Protein 4O4Y (pdb70)

Organism: Homo sapiens (NCBI:txid9606)

Secondary structure (DSSP, 8-state):
-------/-EEEE---EE-TT--EEEEEEE-SS-GGGS-EEEEEE-TTS--EEEEEE-TTS-EEE-GGGTTTEEEEEEETTEEEEEESS--GGG-EEEEEEE-SSSTT-EE---EEEEE-SSPPBPPEEEEE----SS-SSSEEEEEEEEEEEBSS--EEEEGGGTB-TTEEEPPPEE-TTS-EEEEEEEEEEGGGTTTS-EEEEEEEGGGTEEEEEEE---/-EEEE-SEEEEETTS-EEEEEEESSPPGGGT-EEEEEE-TTS--EEEEETTTEEPTT--TTEEEEEETTEEEEEE-S--GGG-EEEEEEEE--TTTS-SEEE---EEEEEE-SS-BPPEEEEEPPPHHHHHTTEEEEEEEEEEEBSS--EEEEEETTEEP-SSEEEEEPPPPTTT--EEEEEEEEEEHHHHHH--EEEEEEE-TTSSS-EEEEEE---

Foldseek 3Di:
DKAKPPQEAEEAQQAKDKIKIFAPWFFPVFFAKWKWWADPPDDIDTQDGSQAHGDPPHDPQWGKDGTTGIIMIMGGNHALLSQTKMKMKGAHDVVVDDRIDIYPIYGYAYDYDDWDFWDKDKDWADPVVLVVFKTKIKMKTPWGPDPDKDKWKAFLHNTDDDFKDKDKDRQDSPNRTMMMMMIGMDTSVVLVVTFKIKIWMDDPVDPGIDIDIGGVCD/DKAKDFAAEDEFFDKGKMKIFDPDDWPLQFKKWKWWAAVPGDIGTAWIAGNVRDTGGDPVNPPQWDWDDPDRGMIMIMGRGDDQVPFTWMKMWGDDPDPRIDIHPTGTHGHHPDDFDAWDKAWQAWPLVDDPPFKIKIWIKTDFGDDDDKDKDKPVPPDDPQKDKDDWDQDPVRGTMTMIMGMDGSVCQVPDWMWMWMDDPNNRDTDIDTHHHD/DDDDDDD

B-factor: mean 34.11, std 18.53, range [5.39, 117.79]

Structure (mmCIF, N/CA/C/O backbone):
data_4O4Y
#
_entry.id   4O4Y
#
_cell.length_a   64.410
_cell.length_b   89.370
_cell.length_c   83.390
_cell.angle_alpha   90.00
_cell.angle_beta   90.00
_cell.angle_gamma   90.00
#
_symmetry.space_group_name_H-M   'P 21 21 2'
#
loop_
_entity.id
_entity.type
_entity.pdbx_description
1 polymer '2095-2 light chain'
2 polymer '2095-2 heavy chain'
3 polymer 'IDES hinge peptide'
4 non-polymer GLYCEROL
5 water water
#
loop_
_atom_site.group_PDB
_atom_site.id
_atom_site.type_symbol
_atom_site.label_atom_id
_atom_site.label_alt_id
_atom_site.label_comp_id
_atom_site.label_asym_id
_atom_site.label_entity_id
_atom_site.label_seq_id
_atom_site.pdbx_PDB_ins_code
_atom_site.Cartn_x
_atom_site.Cartn_y
_atom_site.Cartn_z
_atom_site.occupancy
_atom_site.B_iso_or_equiv
_atom_site.auth_seq_id
_atom_site.auth_comp_id
_atom_site.auth_asym_id
_atom_site.auth_atom_id
_atom_site.pdbx_PDB_model_num
ATOM 9 N N . VAL A 1 2 ? 4.249 34.022 -34.402 1.00 25.53 2 VAL L N 1
ATOM 10 C CA . VAL A 1 2 ? 3.700 33.838 -33.063 1.00 25.27 2 VAL L CA 1
ATOM 11 C C . VAL A 1 2 ? 2.431 34.711 -32.971 1.00 24.80 2 VAL L C 1
ATOM 12 O O . VAL A 1 2 ? 2.413 35.866 -33.431 1.00 24.24 2 VAL L O 1
ATOM 16 N N . LEU A 1 3 ? 1.367 34.135 -32.432 1.00 22.52 3 LEU L N 1
ATOM 17 C CA . LEU A 1 3 ? 0.135 34.853 -32.246 1.00 22.82 3 LEU L CA 1
ATOM 18 C C . LEU A 1 3 ? -0.083 35.128 -30.768 1.00 23.33 3 LEU L C 1
ATOM 19 O O . LEU A 1 3 ? 0.049 34.224 -29.928 1.00 23.33 3 LEU L O 1
ATOM 24 N N . THR A 1 4 ? -0.425 36.379 -30.474 1.00 25.33 4 THR L N 1
ATOM 25 C CA . THR A 1 4 ? -0.663 36.843 -29.103 1.00 26.93 4 THR L CA 1
ATOM 26 C C . THR A 1 4 ? -2.125 37.252 -28.956 1.00 26.17 4 THR L C 1
ATOM 27 O O . THR A 1 4 ? -2.603 38.108 -29.703 1.00 25.94 4 THR L O 1
ATOM 31 N N . GLN A 1 5 ? -2.810 36.659 -27.989 1.00 25.94 5 GLN L N 1
ATOM 32 C CA . GLN A 1 5 ? -4.207 36.999 -27.695 1.00 26.69 5 GLN L CA 1
ATOM 33 C C . GLN A 1 5 ? -4.324 37.875 -26.470 1.00 28.98 5 GLN L C 1
ATOM 34 O O . GLN A 1 5 ? -3.588 37.701 -25.494 1.00 29.23 5 GLN L O 1
ATOM 40 N N . THR A 1 6 ? -5.249 38.822 -26.523 1.00 30.43 6 THR L N 1
ATOM 41 C CA . THR A 1 6 ? -5.529 39.693 -25.411 1.00 32.99 6 THR L CA 1
ATOM 42 C C . THR A 1 6 ? -7.038 39.975 -25.390 1.00 33.49 6 THR L C 1
ATOM 43 O O . THR A 1 6 ? -7.657 40.133 -26.450 1.00 33.93 6 THR L O 1
ATOM 47 N N . PRO A 1 7 ? -7.649 39.989 -24.192 1.00 34.37 7 PRO L N 1
ATOM 48 C CA . PRO A 1 7 ? -7.031 39.637 -22.911 1.00 35.09 7 PRO L CA 1
ATOM 49 C C . PRO A 1 7 ? -6.847 38.116 -22.805 1.00 33.73 7 PRO L C 1
ATOM 50 O O . PRO A 1 7 ? -7.342 37.372 -23.656 1.00 32.32 7 PRO L O 1
ATOM 54 N N . SER A 1 8 ? -6.166 37.645 -21.767 1.00 34.23 8 SER L N 1
ATOM 55 C CA . SER A 1 8 ? -6.015 36.201 -21.592 1.00 33.96 8 SER L CA 1
ATOM 56 C C . SER A 1 8 ? -7.230 35.623 -20.880 1.00 33.83 8 SER L C 1
ATOM 57 O O . SER A 1 8 ? -7.449 34.416 -20.905 1.00 32.36 8 SER L O 1
ATOM 60 N N . SER A 1 9 ? -8.026 36.508 -20.277 1.00 35.13 9 SER L N 1
ATOM 61 C CA A SER A 1 9 ? -9.208 36.112 -19.543 0.50 35.75 9 SER L CA 1
ATOM 62 C CA B SER A 1 9 ? -9.189 36.118 -19.499 0.50 35.68 9 SER L CA 1
ATOM 63 C C . SER A 1 9 ? -10.262 37.209 -19.582 1.00 36.76 9 SER L C 1
ATOM 64 O O . SER A 1 9 ? -9.948 38.405 -19.452 1.00 37.15 9 SER L O 1
ATOM 69 N N . VAL A 1 10 ? -11.510 36.802 -19.790 1.00 36.31 10 VAL L N 1
ATOM 70 C CA . VAL A 1 10 ? -12.655 37.697 -19.769 1.00 37.71 10 VAL L CA 1
ATOM 71 C C . VAL A 1 10 ? -13.737 37.096 -18.855 1.00 37.83 10 VAL L C 1
ATOM 72 O O . VAL A 1 10 ? -14.027 35.896 -18.932 1.00 36.84 10 VAL L O 1
ATOM 76 N N . SER A 1 11 ? -14.280 37.928 -17.967 1.00 38.79 11 SER L N 1
ATOM 77 C CA A SER A 1 11 ? -15.503 37.620 -17.218 0.43 39.15 11 SER L CA 1
ATOM 78 C CA B SER A 1 11 ? -15.502 37.620 -17.215 0.57 39.02 11 SER L CA 1
ATOM 79 C C . SER A 1 11 ? -16.581 38.588 -17.711 1.00 39.39 11 SER L C 1
ATOM 80 O O . SER A 1 11 ? -16.481 39.774 -17.452 1.00 40.38 11 SER L O 1
ATOM 85 N N . ALA A 1 12 ? -17.599 38.086 -18.436 1.00 38.54 12 ALA L N 1
ATOM 86 C CA . ALA A 1 12 ? -18.697 38.940 -18.995 1.00 38.39 12 ALA L CA 1
ATOM 87 C C . ALA A 1 12 ? -20.185 38.558 -18.680 1.00 38.80 12 ALA L C 1
ATOM 88 O O . ALA A 1 12 ? -20.525 37.406 -18.439 1.00 37.60 12 ALA L O 1
ATOM 90 N N . ALA A 1 13 ? -21.076 39.550 -18.704 1.00 39.58 13 ALA L N 1
ATOM 91 C CA . ALA A 1 13 ? -22.487 39.365 -18.302 1.00 39.82 13 ALA L CA 1
ATOM 92 C C . ALA A 1 13 ? -23.276 38.564 -19.333 1.00 38.88 13 ALA L C 1
ATOM 93 O O . ALA A 1 13 ? -23.050 38.716 -20.531 1.00 38.24 13 ALA L O 1
ATOM 95 N N . VAL A 1 14 ? -24.197 37.704 -18.893 1.00 38.15 14 VAL L N 1
ATOM 96 C CA . VAL A 1 14 ? -25.046 36.996 -19.851 1.00 36.96 14 VAL L CA 1
ATOM 97 C C . VAL A 1 14 ? -25.845 38.061 -20.593 1.00 37.54 14 VAL L C 1
ATOM 98 O O . VAL A 1 14 ? -26.324 39.025 -19.971 1.00 37.76 14 VAL L O 1
ATOM 102 N N . GLY A 1 15 ? -25.945 37.916 -21.917 1.00 35.55 15 GLY L N 1
ATOM 103 C CA . GLY A 1 15 ? -26.589 38.914 -22.761 1.00 35.63 15 GLY L CA 1
ATOM 104 C C . GLY A 1 15 ? -25.700 40.081 -23.163 1.00 34.88 15 GLY L C 1
ATOM 105 O O . GLY A 1 15 ? -26.120 40.942 -23.939 1.00 35.38 15 GLY L O 1
ATOM 106 N N . GLY A 1 16 ? -24.480 40.123 -22.644 1.00 33.24 16 GLY L N 1
ATOM 107 C CA . GLY A 1 16 ? -23.536 41.170 -22.998 1.00 33.82 16 GLY L CA 1
ATOM 108 C C . GLY A 1 16 ? -22.717 40.786 -24.215 1.00 32.96 16 GLY L C 1
ATOM 109 O O . GLY A 1 16 ? -23.105 39.905 -24.980 1.00 31.45 16 GLY L O 1
ATOM 110 N N . THR A 1 17 ? -21.560 41.414 -24.366 1.00 33.58 17 THR L N 1
ATOM 111 C CA . THR A 1 17 ? -20.691 41.151 -25.510 1.00 33.73 17 THR L CA 1
ATOM 112 C C . THR A 1 17 ? -19.277 40.962 -25.022 1.00 33.54 17 THR L C 1
ATOM 113 O O . THR A 1 17 ? -18.861 41.656 -24.100 1.00 34.74 17 THR L O 1
ATOM 117 N N . VAL A 1 18 ? -18.543 40.031 -25.629 1.00 32.10 18 VAL L N 1
ATOM 118 C CA . VAL A 1 18 ? -17.111 39.934 -25.378 1.00 32.25 18 VAL L CA 1
ATOM 119 C C . VAL A 1 18 ? -16.322 40.125 -26.657 1.00 30.95 18 VAL L C 1
ATOM 120 O O . VAL A 1 18 ? -16.739 39.673 -27.744 1.00 29.32 18 VAL L O 1
ATOM 124 N N . THR A 1 19 ? -15.160 40.754 -26.496 1.00 30.84 19 THR L N 1
ATOM 125 C CA . THR A 1 19 ? -14.246 41.029 -27.598 1.00 30.63 19 THR L CA 1
ATOM 126 C C . THR A 1 19 ? -12.888 40.415 -27.299 1.00 29.50 19 THR L C 1
ATOM 127 O O . THR A 1 19 ? -12.288 40.669 -26.251 1.00 30.02 19 THR L O 1
ATOM 131 N N . ILE A 1 20 ? -12.426 39.555 -28.192 1.00 27.58 20 ILE L N 1
ATOM 132 C CA . ILE A 1 20 ? -11.146 38.877 -28.013 1.00 27.02 20 ILE L CA 1
ATOM 133 C C . ILE A 1 20 ? -10.267 39.268 -29.179 1.00 27.27 20 ILE L C 1
ATOM 134 O O . ILE A 1 20 ? -10.697 39.175 -30.326 1.00 26.25 20 ILE L O 1
ATOM 139 N N . ASN A 1 21 ? -9.054 39.737 -28.879 1.00 27.96 21 ASN L N 1
ATOM 140 C CA . ASN A 1 21 ? -8.149 40.248 -29.883 1.00 28.48 21 ASN L CA 1
ATOM 141 C C . ASN A 1 21 ? -7.035 39.250 -30.143 1.00 27.40 21 ASN L C 1
ATOM 142 O O . ASN A 1 21 ? -6.629 38.527 -29.234 1.00 27.30 21 ASN L O 1
ATOM 147 N N . CYS A 1 22 ? -6.548 39.223 -31.373 1.00 26.87 22 CYS L N 1
ATOM 148 C CA . CYS A 1 22 ? -5.454 38.328 -31.760 1.00 26.65 22 CYS L CA 1
ATOM 149 C C . CYS A 1 22 ? -4.521 39.097 -32.663 1.00 27.70 22 CYS L C 1
ATOM 150 O O . CYS A 1 22 ? -4.958 39.649 -33.669 1.00 28.18 22 CYS L O 1
ATOM 153 N N . GLN A 1 23 ? -3.246 39.148 -32.294 1.00 28.19 23 GLN L N 1
ATOM 154 C CA . GLN A 1 23 ? -2.239 39.816 -33.103 1.00 29.85 23 GLN L CA 1
ATOM 155 C C . GLN A 1 23 ? -1.157 38.846 -33.540 1.00 28.65 23 GLN L C 1
ATOM 156 O O . GLN A 1 23 ? -0.545 38.173 -32.695 1.00 28.31 23 GLN L O 1
ATOM 162 N N . ALA A 1 24 ? -0.920 38.810 -34.856 1.00 27.06 24 ALA L N 1
ATOM 163 C CA . ALA A 1 24 ? 0.079 37.936 -35.466 1.00 26.54 24 ALA L CA 1
ATOM 164 C C . ALA A 1 24 ? 1.380 38.693 -35.662 1.00 27.45 24 ALA L C 1
ATOM 165 O O . ALA A 1 24 ? 1.377 39.856 -36.068 1.00 29.31 24 ALA L O 1
ATOM 167 N N . SER A 1 25 ? 2.503 38.044 -35.364 1.00 27.65 25 SER L N 1
ATOM 168 C CA . SER A 1 25 ? 3.816 38.669 -35.536 1.00 28.70 25 SER L CA 1
ATOM 169 C C . SER A 1 25 ? 4.138 38.903 -37.017 1.00 28.89 25 SER L C 1
ATOM 170 O O . SER A 1 25 ? 4.986 39.745 -37.363 1.00 29.70 25 SER L O 1
ATOM 173 N N . GLN A 1 26 ? 3.479 38.144 -37.888 1.00 27.91 26 GLN L N 1
ATOM 174 C CA . GLN A 1 26 ? 3.596 38.358 -39.323 1.00 28.55 26 GLN L CA 1
ATOM 175 C C . GLN A 1 26 ? 2.306 38.047 -40.041 1.00 26.57 26 GLN L C 1
ATOM 176 O O . GLN A 1 26 ? 1.499 37.260 -39.561 1.00 25.36 26 GLN L O 1
ATOM 182 N N . SER A 1 27 ? 2.108 38.687 -41.193 1.00 26.14 27 SER L N 1
ATOM 183 C CA A SER A 1 27 ? 0.828 38.631 -41.873 0.68 25.43 27 SER L CA 1
ATOM 184 C CA B SER A 1 27 ? 0.820 38.627 -41.880 0.32 25.31 27 SER L CA 1
ATOM 185 C C . SER A 1 27 ? 0.462 37.216 -42.335 1.00 23.69 27 SER L C 1
ATOM 186 O O . SER A 1 27 ? 1.244 36.540 -43.002 1.00 22.46 27 SER L O 1
ATOM 191 N N . VAL A 1 28 ? -0.741 36.770 -41.978 1.00 22.53 28 VAL L N 1
ATOM 192 C CA . VAL A 1 28 ? -1.203 35.438 -42.376 1.00 21.32 28 VAL L CA 1
ATOM 193 C C . VAL A 1 28 ? -1.363 35.303 -43.887 1.00 21.99 28 VAL L C 1
ATOM 194 O O . VAL A 1 28 ? -1.421 36.304 -44.633 1.00 22.90 28 VAL L O 1
ATOM 198 N N . TYR A 1 29 ? -1.440 34.059 -44.350 1.00 20.71 29 TYR L N 1
ATOM 199 C CA . TYR A 1 29 ? -1.566 33.811 -45.781 1.00 21.87 29 TYR L CA 1
ATOM 200 C C . TYR A 1 29 ? -2.791 34.541 -46.349 1.00 22.53 29 TYR L C 1
ATOM 201 O O . TYR A 1 29 ? -3.864 34.529 -45.725 1.00 21.56 29 TYR L O 1
ATOM 210 N N . ASN A 1 30 ? -2.585 35.210 -47.493 1.00 23.62 30 ASN L N 1
ATOM 211 C CA . ASN A 1 30 ? -3.624 35.950 -48.226 1.00 24.69 30 ASN L CA 1
ATOM 212 C C . ASN A 1 30 ? -4.237 37.103 -47.419 1.00 24.73 30 ASN L C 1
ATOM 213 O O . ASN A 1 30 ? -5.236 37.658 -47.831 1.00 24.91 30 ASN L O 1
ATOM 218 N N . LYS A 1 31 ? -3.616 37.430 -46.281 1.00 24.28 31 LYS L N 1
ATOM 219 C CA . LYS A 1 31 ? -4.093 38.395 -45.289 1.00 24.78 31 LYS L CA 1
ATOM 220 C C . LYS A 1 31 ? -5.341 37.983 -44.501 1.00 24.10 31 LYS L C 1
ATOM 221 O O . LYS A 1 31 ? -5.740 38.685 -43.588 1.00 23.94 31 LYS L O 1
ATOM 227 N N . ASN A 1 32 ? -5.922 36.830 -44.798 1.00 23.15 32 ASN L N 1
ATOM 228 C CA . ASN A 1 32 ? -7.149 36.430 -44.100 1.00 22.56 32 ASN L CA 1
ATOM 229 C C . ASN A 1 32 ? -7.179 35.003 -43.545 1.00 20.78 32 ASN L C 1
ATOM 230 O O . ASN A 1 32 ? -8.207 34.595 -43.016 1.00 19.95 32 ASN L O 1
ATOM 235 N N . TYR A 1 33 ? -6.086 34.256 -43.630 1.00 20.18 33 TYR L N 1
ATOM 236 C CA . TYR A 1 33 ? -6.097 32.863 -43.149 1.00 18.73 33 TYR L CA 1
ATOM 237 C C . TYR A 1 33 ? -5.894 32.822 -41.645 1.00 17.91 33 TYR L C 1
ATOM 238 O O . TYR A 1 33 ? -4.791 32.599 -41.137 1.00 17.99 33 TYR L O 1
ATOM 247 N N . LEU A 1 34 ? -6.979 33.114 -40.941 1.00 17.75 34 LEU L N 1
ATOM 248 C CA . LEU A 1 34 ? -7.008 33.179 -39.508 1.00 17.44 34 LEU L CA 1
ATOM 249 C C . LEU A 1 34 ? -8.327 32.555 -39.083 1.00 17.28 34 LEU L C 1
ATOM 250 O O . LEU A 1 34 ? -9.412 32.995 -39.533 1.00 18.93 34 LEU L O 1
ATOM 255 N N . ALA A 1 35 ? -8.235 31.491 -38.286 1.00 16.52 35 ALA L N 1
ATOM 256 C CA . ALA A 1 35 ? -9.400 30.798 -37.798 1.00 15.47 35 ALA L CA 1
ATOM 257 C C . ALA A 1 35 ? -9.572 30.993 -36.294 1.00 16.02 35 ALA L C 1
ATOM 258 O O . ALA A 1 35 ? -8.608 31.334 -35.561 1.00 17.03 35 ALA L O 1
ATOM 260 N N . TRP A 1 36 ? -10.813 30.827 -35.833 1.00 16.74 36 TRP L N 1
ATOM 261 C CA . TRP A 1 36 ? -11.098 30.859 -34.410 1.00 15.95 36 TRP L CA 1
ATOM 262 C C . TRP A 1 36 ? -11.688 29.516 -33.962 1.00 16.74 36 TRP L C 1
ATOM 263 O O . TRP A 1 36 ? -12.533 28.914 -34.659 1.00 16.15 36 TRP L O 1
ATOM 274 N N . TYR A 1 37 ? -11.218 29.067 -32.803 1.00 16.13 37 TYR L N 1
ATOM 275 C CA . TYR A 1 37 ? -11.616 27.826 -32.156 1.00 16.01 37 TYR L CA 1
ATOM 276 C C . TYR A 1 37 ? -12.162 28.086 -30.752 1.00 16.75 37 TYR L C 1
ATOM 277 O O . TYR A 1 37 ? -11.717 28.982 -30.038 1.00 17.20 37 TYR L O 1
ATOM 286 N N . GLN A 1 38 ? -13.135 27.261 -30.375 1.00 17.59 38 GLN L N 1
ATOM 287 C CA . GLN A 1 38 ? -13.730 27.216 -29.048 1.00 16.84 38 GLN L CA 1
ATOM 288 C C . GLN A 1 38 ? -13.438 25.861 -28.447 1.00 16.65 38 GLN L C 1
ATOM 289 O O . GLN A 1 38 ? -13.652 24.827 -29.087 1.00 16.30 38 GLN L O 1
ATOM 295 N N . GLN A 1 39 ? -12.950 25.839 -27.216 1.00 17.51 39 GLN L N 1
ATOM 296 C CA . GLN A 1 39 ? -12.720 24.550 -26.548 1.00 17.83 39 GLN L CA 1
ATOM 297 C C . GLN A 1 39 ? -13.260 24.527 -25.128 1.00 19.60 39 GLN L C 1
ATOM 298 O O . GLN A 1 39 ? -12.950 25.396 -24.313 1.00 18.34 39 GLN L O 1
ATOM 304 N N . LYS A 1 40 ? -13.990 23.475 -24.821 1.00 21.51 40 LYS L N 1
ATOM 305 C CA . LYS A 1 40 ? -14.431 23.213 -23.468 1.00 24.32 40 LYS L CA 1
ATOM 306 C C . LYS A 1 40 ? -13.618 22.084 -22.849 1.00 25.41 40 LYS L C 1
ATOM 307 O O . LYS A 1 40 ? -13.025 21.267 -23.549 1.00 25.30 40 LYS L O 1
ATOM 313 N N . PRO A 1 41 ? -13.567 22.032 -21.511 1.00 28.03 41 PRO L N 1
ATOM 314 C CA . PRO A 1 41 ? -12.736 21.069 -20.807 1.00 28.85 41 PRO L CA 1
ATOM 315 C C . PRO A 1 41 ? -12.969 19.637 -21.229 1.00 29.44 41 PRO L C 1
ATOM 316 O O . PRO A 1 41 ? -14.112 19.167 -21.254 1.00 29.36 41 PRO L O 1
ATOM 320 N N . GLY A 1 42 ? -11.882 18.953 -21.585 1.00 30.06 42 G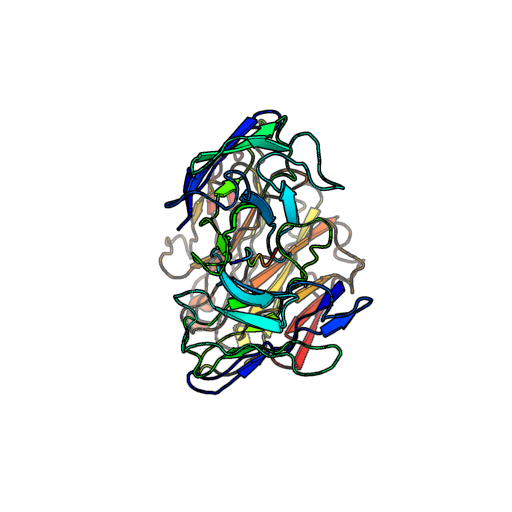LY L N 1
ATOM 321 C CA . GLY A 1 42 ? -11.944 17.536 -21.935 1.00 30.41 42 GLY L CA 1
ATOM 322 C C . GLY A 1 42 ? -12.463 17.238 -23.328 1.00 29.99 42 GLY L C 1
ATOM 323 O O . GLY A 1 42 ? -12.618 16.064 -23.683 1.00 31.39 42 GLY L O 1
ATOM 324 N N . GLN A 1 43 ? -12.741 18.281 -24.111 1.00 28.57 43 GLN L N 1
ATOM 325 C CA . GLN A 1 43 ? -13.301 18.129 -25.450 1.00 27.39 43 GLN L CA 1
ATOM 326 C C . GLN A 1 43 ? -12.277 18.607 -26.454 1.00 24.75 43 GLN L C 1
ATOM 327 O O . GLN A 1 43 ? -11.441 19.448 -26.134 1.00 22.22 43 GLN L O 1
ATOM 333 N N . PRO A 1 44 ? -12.352 18.073 -27.686 1.00 23.40 44 PRO L N 1
ATOM 334 C CA . PRO A 1 44 ? -11.571 18.639 -28.752 1.00 22.03 44 PRO L CA 1
ATOM 335 C C . PRO A 1 44 ? -12.055 20.050 -29.093 1.00 20.71 44 PRO L C 1
ATOM 336 O O . PRO A 1 44 ? -13.223 20.383 -28.862 1.00 20.68 44 PRO L O 1
ATOM 340 N N . PRO A 1 45 ? -11.150 20.889 -29.583 1.00 18.96 45 PRO L N 1
ATOM 341 C CA . PRO A 1 45 ? -11.467 22.244 -30.003 1.00 19.00 45 PRO L CA 1
ATOM 342 C C . PRO A 1 45 ? -12.481 22.175 -31.135 1.00 18.49 45 PRO L C 1
ATOM 343 O O . PRO A 1 45 ? -12.412 21.257 -31.971 1.00 19.05 45 PRO L O 1
ATOM 347 N N . LYS A 1 46 ? -13.422 23.107 -31.126 1.00 18.75 46 LYS L N 1
ATOM 348 C CA . LYS A 1 46 ? -14.442 23.251 -32.152 1.00 18.20 46 LYS L CA 1
ATOM 349 C C . LYS A 1 46 ? -14.171 24.498 -33.014 1.00 17.12 46 LYS L C 1
ATOM 350 O O . LYS A 1 46 ? -14.049 25.615 -32.490 1.00 16.94 46 LYS L O 1
ATOM 356 N N . ARG A 1 47 ? -14.104 24.292 -34.330 1.00 16.39 47 ARG L N 1
ATOM 357 C CA . ARG A 1 47 ? -13.869 25.373 -35.291 1.00 15.66 47 ARG L CA 1
ATOM 358 C C . ARG A 1 47 ? -15.095 26.258 -35.385 1.00 16.53 47 ARG L C 1
ATOM 359 O O . ARG A 1 47 ? -16.181 25.746 -35.679 1.00 16.37 47 ARG L O 1
ATOM 367 N N . LEU A 1 48 ? -14.918 27.564 -35.143 1.00 16.09 48 LEU L N 1
ATOM 368 C CA . LEU A 1 48 ? -16.008 28.545 -35.195 1.00 17.72 48 LEU L CA 1
ATOM 369 C C . LEU A 1 48 ? -16.025 29.323 -36.485 1.00 18.47 48 LEU L C 1
ATOM 370 O O . LEU A 1 48 ? -17.092 29.575 -37.035 1.00 17.62 48 LEU L O 1
ATOM 375 N N . ILE A 1 49 ? -14.827 29.717 -36.922 1.00 17.64 49 ILE L N 1
ATOM 376 C CA . ILE A 1 49 ? -14.637 30.689 -37.987 1.00 18.22 49 ILE L CA 1
ATOM 377 C C . ILE A 1 49 ? -13.366 30.350 -38.732 1.00 17.26 49 ILE L C 1
ATOM 378 O O . ILE A 1 49 ? -12.383 29.916 -38.116 1.00 17.31 49 ILE L O 1
ATOM 383 N N . TYR A 1 50 ? -13.380 30.550 -40.047 1.00 17.84 50 TYR L N 1
ATOM 384 C CA . TYR A 1 50 ? -12.164 30.448 -40.857 1.00 17.45 50 TYR L CA 1
ATOM 385 C C . TYR A 1 50 ? -12.078 31.616 -41.828 1.00 18.25 50 TYR L C 1
ATOM 386 O O . TYR A 1 50 ? -13.055 32.316 -42.053 1.00 18.24 50 TYR L O 1
ATOM 395 N N . SER A 1 51 ? -10.897 31.824 -42.399 1.00 17.78 51 SER L N 1
ATOM 396 C CA . SER A 1 51 ? -10.685 32.943 -43.325 1.00 18.70 51 SER L CA 1
ATOM 397 C C . SER A 1 51 ? -11.125 34.274 -42.692 1.00 18.78 51 SER L C 1
ATOM 398 O O . SER A 1 51 ? -11.733 35.133 -43.349 1.00 19.76 51 SER L O 1
ATOM 401 N N . ALA A 1 52 ? -10.815 34.403 -41.405 1.00 18.67 52 ALA L N 1
ATOM 402 C CA . ALA A 1 52 ? -11.008 35.617 -40.613 1.00 19.25 52 ALA L CA 1
ATOM 403 C C . ALA A 1 52 ? -12.454 35.923 -40.239 1.00 19.25 52 ALA L C 1
ATOM 404 O O . ALA A 1 52 ? -12.713 36.298 -39.107 1.00 19.66 52 ALA L O 1
ATOM 406 N N . SER A 1 53 ? -13.370 35.807 -41.198 1.00 20.40 53 SER L N 1
ATOM 407 C CA . SER A 1 53 ? -14.763 36.222 -41.022 1.00 21.27 53 SER L CA 1
ATOM 408 C C . SER A 1 53 ? -15.838 35.210 -41.468 1.00 21.14 53 SER L C 1
ATOM 409 O O . SER A 1 53 ? -17.025 35.504 -41.335 1.00 22.70 53 SER L O 1
ATOM 412 N N . THR A 1 54 ? -15.447 34.050 -42.009 1.00 19.39 54 THR L N 1
ATOM 413 C CA . THR A 1 54 ? -16.424 33.080 -42.482 1.00 19.47 54 THR L CA 1
ATOM 414 C C . THR A 1 54 ? -16.828 32.124 -41.378 1.00 18.23 54 THR L C 1
ATOM 415 O O . THR A 1 54 ? -16.017 31.334 -40.896 1.00 16.03 54 THR L O 1
ATOM 419 N N . LEU A 1 55 ? -18.086 32.235 -40.971 1.00 19.01 55 LEU L N 1
ATOM 420 C CA . LEU A 1 55 ? -18.669 31.362 -39.975 1.00 18.98 55 LEU L CA 1
ATOM 421 C C . LEU A 1 55 ? -18.719 29.913 -40.468 1.00 18.35 55 LEU L C 1
ATOM 422 O O . LEU A 1 55 ? -19.169 29.630 -41.578 1.00 18.82 55 LEU L O 1
ATOM 427 N N . ALA A 1 56 ? -18.254 29.002 -39.624 1.00 17.75 56 ALA L N 1
ATOM 428 C CA . ALA A 1 56 ? -18.284 27.573 -39.924 1.00 17.72 56 ALA L CA 1
ATOM 429 C C . ALA A 1 56 ? -19.709 27.049 -39.842 1.00 17.75 56 ALA L C 1
ATOM 430 O O . ALA A 1 56 ? -20.491 27.511 -39.028 1.00 18.35 56 ALA L O 1
ATOM 432 N N . SER A 1 57 ? -20.031 26.067 -40.683 1.00 18.35 57 SER L N 1
ATOM 433 C CA . SER A 1 57 ? -21.327 25.433 -40.686 1.00 18.27 57 SER L CA 1
ATOM 434 C C . SER A 1 57 ? -21.585 24.838 -39.309 1.00 18.76 57 SER L C 1
ATOM 435 O O . SER A 1 57 ? -20.712 24.172 -38.753 1.00 17.37 57 SER L O 1
ATOM 438 N N . GLY A 1 58 ? -22.769 25.108 -38.783 1.00 17.68 58 GLY L N 1
ATOM 439 C CA . GLY A 1 58 ? -23.216 24.568 -37.502 1.00 19.24 58 GLY L CA 1
ATOM 440 C C . GLY A 1 58 ? -23.015 25.532 -36.349 1.00 19.18 58 GLY L C 1
ATOM 441 O O . GLY A 1 58 ? -23.481 25.276 -35.218 1.00 20.29 58 GLY L O 1
ATOM 442 N N . VAL A 1 59 ? -22.399 26.675 -36.636 1.00 19.34 59 VAL L N 1
ATOM 443 C CA . VAL A 1 59 ? -22.041 27.642 -35.576 1.00 20.34 59 VAL L CA 1
ATOM 444 C C . VAL A 1 59 ? -23.048 28.779 -35.472 1.00 21.55 59 VAL L C 1
ATOM 445 O O . VAL A 1 59 ? -23.682 29.166 -36.454 1.00 21.89 59 VAL L O 1
ATOM 449 N N . SER A 1 60 ? -23.206 29.294 -34.259 1.00 22.39 60 SER L N 1
ATOM 450 C CA . SER A 1 60 ? -24.146 30.377 -34.000 1.00 24.50 60 SER L CA 1
ATOM 451 C C . SER A 1 60 ? -23.676 31.673 -34.660 1.00 24.79 60 SER L C 1
ATOM 452 O O . SER A 1 60 ? -22.474 32.006 -34.636 1.00 23.97 60 SER L O 1
ATOM 455 N N . SER A 1 61 ? -24.625 32.427 -35.189 1.00 26.23 61 SER L N 1
ATOM 456 C CA . SER A 1 61 ? -24.374 33.782 -35.723 1.00 26.87 61 SER L CA 1
ATOM 457 C C . SER A 1 61 ? -23.967 34.805 -34.646 1.00 26.70 61 SER L C 1
ATOM 458 O O . SER A 1 61 ? -23.582 35.920 -34.979 1.00 26.93 61 SER L O 1
ATOM 461 N N . ARG A 1 62 ? -24.006 34.426 -33.362 1.00 25.33 62 ARG L N 1
ATOM 462 C CA . ARG A 1 62 ? -23.503 35.315 -32.297 1.00 25.68 62 ARG L CA 1
ATOM 463 C C . ARG A 1 62 ? -21.977 35.495 -32.347 1.00 24.90 62 ARG L C 1
ATOM 464 O O . ARG A 1 62 ? -21.431 36.447 -31.759 1.00 25.00 62 ARG L O 1
ATOM 472 N N . PHE A 1 63 ? -21.291 34.592 -33.051 1.00 22.98 63 PHE L N 1
ATOM 473 C CA . PHE A 1 63 ? -19.835 34.684 -33.241 1.00 23.55 63 PHE L CA 1
ATOM 474 C C . PHE A 1 63 ? -19.517 35.429 -34.538 1.00 24.24 63 PHE L C 1
ATOM 475 O O . PHE A 1 63 ? -20.047 35.101 -35.605 1.00 25.30 63 PHE L O 1
ATOM 483 N N . LYS A 1 64 ? -18.701 36.460 -34.424 1.00 24.31 64 LYS L N 1
ATOM 484 C CA . LYS A 1 64 ? -18.346 37.275 -35.567 1.00 25.71 64 LYS L CA 1
ATOM 485 C C . LYS A 1 64 ? -16.849 37.479 -35.565 1.00 24.51 64 LYS L C 1
ATOM 486 O O . LYS A 1 64 ? -16.267 37.901 -34.558 1.00 24.26 64 LYS L O 1
ATOM 492 N N . GLY A 1 65 ? -16.225 37.193 -36.700 1.00 23.91 65 GLY L N 1
ATOM 493 C CA . GLY A 1 65 ? -14.798 37.415 -36.853 1.00 23.17 65 GLY L CA 1
ATOM 494 C C . GLY A 1 65 ? -14.513 38.579 -37.770 1.00 24.16 65 GLY L C 1
ATOM 495 O O . GLY A 1 65 ? -15.185 38.762 -38.785 1.00 24.29 65 GLY L O 1
ATOM 496 N N . SER A 1 66 ? -13.504 39.370 -37.413 1.00 24.68 66 SER L N 1
ATOM 497 C CA . SER A 1 66 ? -13.119 40.518 -38.210 1.00 26.52 66 SER L CA 1
ATOM 498 C C . SER A 1 66 ? -11.615 40.704 -38.186 1.00 25.94 66 SER L C 1
ATOM 499 O O . SER A 1 66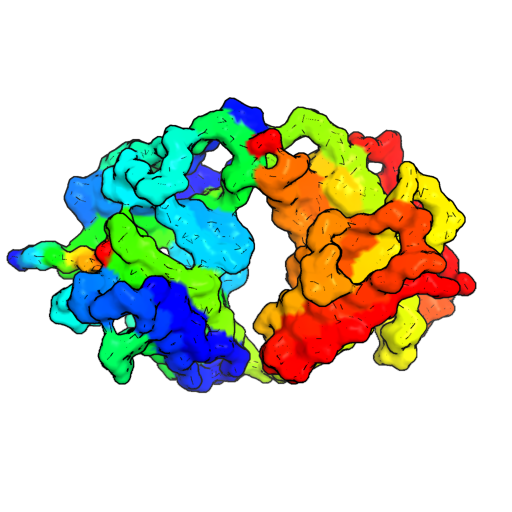 ? -10.903 40.064 -37.398 1.00 24.52 66 SER L O 1
ATOM 502 N N . GLY A 1 67 ? -11.148 41.594 -39.053 1.00 27.12 67 GLY L N 1
ATOM 503 C CA . GLY A 1 67 ? -9.726 41.908 -39.142 1.00 28.58 67 GLY L CA 1
ATOM 504 C C . GLY A 1 67 ? -9.033 41.365 -40.374 1.00 28.37 67 GLY L C 1
ATOM 505 O O . GLY A 1 67 ? -9.624 40.684 -41.214 1.00 28.09 67 GLY L O 1
ATOM 506 N N . SER A 1 68 ? -7.746 41.659 -40.472 1.00 29.58 68 SER L N 1
ATOM 507 C CA . SER A 1 68 ? -7.009 41.401 -41.685 1.00 29.62 68 SER L CA 1
ATOM 508 C C . SER A 1 68 ? -5.529 41.578 -41.394 1.00 30.29 68 SER L C 1
ATOM 509 O O . SER A 1 68 ? -5.160 42.448 -40.595 1.00 30.69 68 SER L O 1
ATOM 512 N N . GLY A 1 69 ? -4.701 40.765 -42.053 1.00 29.54 69 GLY L N 1
ATOM 513 C CA . GLY A 1 69 ? -3.244 40.909 -41.998 1.00 30.06 69 GLY L CA 1
ATOM 514 C C . GLY A 1 69 ? -2.650 40.337 -40.730 1.00 28.96 69 GLY L C 1
ATOM 515 O O . GLY A 1 69 ? -2.377 39.132 -40.644 1.00 28.32 69 GLY L O 1
ATOM 516 N N . THR A 1 70 ? -2.465 41.198 -39.736 1.00 29.03 70 THR L N 1
ATOM 517 C CA . THR A 1 70 ? -1.904 40.799 -38.444 1.00 28.38 70 THR L CA 1
ATOM 518 C C . THR A 1 70 ? -2.803 41.100 -37.239 1.00 28.49 70 THR L C 1
ATOM 519 O O . THR A 1 70 ? -2.446 40.757 -36.107 1.00 27.96 70 THR L O 1
ATOM 523 N N . GLN A 1 71 ? -3.955 41.729 -37.467 1.00 28.35 71 GLN L N 1
ATOM 524 C CA . GLN A 1 71 ? -4.835 42.117 -36.369 1.00 28.76 71 GLN L CA 1
ATOM 525 C C . GLN A 1 71 ? -6.264 41.622 -36.605 1.00 27.23 71 GLN L C 1
ATOM 526 O O . GLN A 1 71 ? -6.911 41.993 -37.593 1.00 24.90 71 GLN L O 1
ATOM 532 N N . PHE A 1 72 ? -6.747 40.817 -35.664 1.00 25.54 72 PHE L N 1
ATOM 533 C CA . PHE A 1 72 ? -8.004 40.120 -35.809 1.00 24.63 72 PHE L CA 1
ATOM 534 C C . PHE A 1 72 ? -8.747 40.157 -34.501 1.00 25.23 72 PHE L C 1
ATOM 535 O O . PHE A 1 72 ? -8.143 40.329 -33.429 1.00 24.63 72 PHE L O 1
ATOM 543 N N . THR A 1 73 ? -10.067 40.013 -34.609 1.00 25.18 73 THR L N 1
ATOM 544 C CA . THR A 1 73 ? -10.953 40.081 -33.472 1.00 25.27 73 THR L CA 1
ATOM 545 C C . THR A 1 73 ? -12.053 39.050 -33.598 1.00 23.57 73 THR L C 1
ATOM 546 O O . THR A 1 73 ? -12.598 38.818 -34.694 1.00 22.46 73 THR L O 1
ATOM 550 N N . LEU A 1 74 ? -12.363 38.409 -32.473 1.00 22.86 74 LEU L N 1
ATOM 551 C CA . LEU A 1 74 ? -13.591 37.633 -32.331 1.00 22.36 74 LEU L CA 1
ATOM 552 C C . LEU A 1 74 ? -14.520 38.397 -31.398 1.00 23.31 74 LEU L C 1
ATOM 553 O O . LEU A 1 74 ? -14.091 38.802 -30.300 1.00 24.02 74 LEU L O 1
ATOM 558 N N . THR A 1 75 ? -15.777 38.569 -31.811 1.00 23.74 75 THR L N 1
ATOM 559 C CA . THR A 1 75 ? -16.811 39.187 -30.987 1.00 25.16 75 THR L CA 1
ATOM 560 C C . THR A 1 75 ? -17.954 38.198 -30.766 1.00 25.32 75 THR L C 1
ATOM 561 O O . THR A 1 75 ? -18.504 37.633 -31.730 1.00 26.21 75 THR L O 1
ATOM 565 N N . ILE A 1 76 ? -18.277 37.966 -29.496 1.00 25.09 76 ILE L N 1
ATOM 566 C CA . ILE A 1 76 ? -19.377 37.113 -29.108 1.00 25.29 76 ILE L CA 1
ATOM 567 C C . ILE A 1 76 ? -20.483 38.031 -28.625 1.00 26.75 76 ILE L C 1
ATOM 568 O O . ILE A 1 76 ? -20.329 38.727 -27.597 1.00 27.91 76 ILE L O 1
ATOM 573 N N . SER A 1 77 ? -21.599 38.034 -29.361 1.00 27.42 77 SER L N 1
ATOM 574 C CA . SER A 1 77 ? -22.777 38.818 -29.000 1.00 29.02 77 SER L CA 1
ATOM 575 C C . SER A 1 77 ? -23.770 38.019 -28.174 1.00 29.20 77 SER L C 1
ATOM 576 O O . SER A 1 77 ? -23.821 36.797 -28.258 1.00 26.97 77 SER L O 1
ATOM 579 N N . ASP A 1 78 ? -24.606 38.727 -27.406 1.00 30.35 78 ASP L N 1
ATOM 580 C CA . ASP A 1 78 ? -25.646 38.068 -26.643 1.00 31.40 78 ASP L CA 1
ATOM 581 C C . ASP A 1 78 ? -25.089 36.827 -25.925 1.00 30.08 78 ASP L C 1
ATOM 582 O O . ASP A 1 78 ? -25.614 35.708 -26.055 1.00 29.42 78 ASP L O 1
ATOM 587 N N . VAL A 1 79 ? -24.016 37.057 -25.164 1.00 29.45 79 VAL L N 1
ATOM 588 C CA . VAL A 1 79 ? -23.279 36.014 -24.461 1.00 27.83 79 VAL L CA 1
ATOM 589 C C . VAL A 1 79 ? -24.219 35.127 -23.653 1.00 29.09 79 VAL L C 1
ATOM 590 O O . VAL A 1 79 ? -25.113 35.620 -22.930 1.00 28.55 79 VAL L O 1
ATOM 594 N N . GLN A 1 80 ? -24.001 33.820 -23.790 1.00 28.90 80 GLN L N 1
ATOM 595 C CA . GLN A 1 80 ? -24.836 32.791 -23.175 1.00 30.72 80 GLN L CA 1
ATOM 596 C C . GLN A 1 80 ? -23.971 31.984 -22.228 1.00 30.65 80 GLN L C 1
ATOM 597 O O . GLN A 1 80 ? -22.753 31.909 -22.388 1.00 27.87 80 GLN L O 1
ATOM 603 N N . CYS A 1 81 ? -24.597 31.337 -21.252 1.00 33.10 81 CYS L N 1
ATOM 604 C CA . CYS A 1 81 ? -23.834 30.490 -20.333 1.00 34.80 81 CYS L CA 1
ATOM 605 C C . CYS A 1 81 ? -23.011 29.420 -21.018 1.00 33.52 81 CYS L C 1
ATOM 606 O O . CYS A 1 81 ? -21.913 29.084 -20.575 1.00 34.68 81 CYS L O 1
ATOM 609 N N . ASP A 1 82 ? -23.498 28.875 -22.123 1.00 32.24 82 ASP L N 1
ATOM 610 C CA . ASP A 1 82 ? -22.715 27.839 -22.776 1.00 31.35 82 ASP L CA 1
ATOM 611 C C . ASP A 1 82 ? -21.567 28.369 -23.668 1.00 27.90 82 ASP L C 1
ATOM 612 O O . ASP A 1 82 ? -20.908 27.599 -24.370 1.00 25.89 82 ASP L O 1
ATOM 617 N N . ASP A 1 83 ? -21.327 29.680 -23.619 1.00 25.58 83 ASP L N 1
ATOM 618 C CA . ASP A 1 83 ? -20.119 30.250 -24.192 1.00 23.66 83 ASP L CA 1
ATOM 619 C C . ASP A 1 83 ? -18.893 30.116 -23.281 1.00 22.56 83 ASP L C 1
ATOM 620 O O . ASP A 1 83 ? -17.788 30.475 -23.699 1.00 22.12 83 ASP L O 1
ATOM 625 N N . VAL A 1 84 ? -19.081 29.660 -22.046 1.00 22.65 84 VAL L N 1
ATOM 626 C CA . VAL A 1 84 ? -17.966 29.431 -21.120 1.00 21.97 84 VAL L CA 1
ATOM 627 C C . VAL A 1 84 ? -17.062 28.379 -21.783 1.00 20.65 84 VAL L C 1
ATOM 628 O O . VAL A 1 84 ? -17.504 27.262 -22.088 1.00 20.17 84 VAL L O 1
ATOM 632 N N . ALA A 1 85 ? -15.819 28.769 -22.036 1.00 19.36 85 ALA L N 1
ATOM 633 C CA . ALA A 1 85 ? -14.865 28.024 -22.840 1.00 19.06 85 ALA L CA 1
ATOM 634 C C . ALA A 1 85 ? -13.570 28.824 -22.928 1.00 19.01 85 ALA L C 1
ATOM 635 O O . ALA A 1 85 ? -13.516 29.977 -22.458 1.00 20.61 85 ALA L O 1
ATOM 637 N N . THR A 1 86 ? -12.549 28.208 -23.532 1.00 18.27 86 THR L N 1
ATOM 638 C CA . THR A 1 86 ? -11.338 28.903 -23.951 1.00 18.40 86 THR L CA 1
ATOM 639 C C . THR A 1 86 ? -11.350 29.041 -25.461 1.00 18.71 86 THR L C 1
ATOM 640 O O . THR A 1 86 ? -11.669 28.091 -26.168 1.00 17.95 86 THR L O 1
ATOM 644 N N . TYR A 1 87 ? -11.020 30.235 -25.942 1.00 18.62 87 TYR L N 1
ATOM 645 C CA . TYR A 1 87 ? -11.038 30.554 -27.367 1.00 18.00 87 TYR L CA 1
ATOM 646 C C . TYR A 1 87 ? -9.606 30.751 -27.862 1.00 17.81 87 TYR L C 1
ATOM 647 O O . TYR A 1 87 ? -8.795 31.361 -27.162 1.00 19.64 87 TYR L O 1
ATOM 656 N N . TYR A 1 88 ? -9.301 30.191 -29.039 1.00 17.27 88 TYR L N 1
ATOM 657 C CA . TYR A 1 88 ? -7.960 30.252 -29.668 1.00 17.20 88 TYR L CA 1
ATOM 658 C C . TYR A 1 88 ? -8.057 30.798 -31.084 1.00 17.68 88 TYR L C 1
ATOM 659 O O . TYR A 1 88 ? -8.943 30.402 -31.847 1.00 16.99 88 TYR L O 1
ATOM 668 N N . CYS A 1 89 ? -7.146 31.694 -31.439 1.00 16.89 89 CYS L N 1
ATOM 669 C CA . CYS A 1 89 ? -6.960 32.039 -32.829 1.00 18.17 89 CYS L CA 1
ATOM 670 C C . CYS A 1 89 ? -5.887 31.118 -33.412 1.00 17.17 89 CYS L C 1
ATOM 671 O O . CYS A 1 89 ? -5.013 30.626 -32.689 1.00 18.93 89 CYS L O 1
ATOM 674 N N . LEU A 1 90 ? -5.992 30.887 -34.720 1.00 17.52 90 LEU L N 1
ATOM 675 C CA . LEU A 1 90 ? -5.102 30.014 -35.488 1.00 15.78 90 LEU L CA 1
ATOM 676 C C . LEU A 1 90 ? -4.709 30.733 -36.754 1.00 16.33 90 LEU L C 1
ATOM 677 O O . LEU A 1 90 ? -5.556 30.946 -37.652 1.00 16.53 90 LEU L O 1
ATOM 682 N N . GLY A 1 91 ? -3.430 31.111 -36.847 1.00 16.81 91 GLY L N 1
ATOM 683 C CA . GLY A 1 91 ? -2.907 31.759 -38.040 1.00 17.09 91 GLY L CA 1
ATOM 684 C C . GLY A 1 91 ? -2.260 30.707 -38.915 1.00 16.99 91 GLY L C 1
ATOM 685 O O . GLY A 1 91 ? -1.531 29.828 -38.412 1.00 16.41 91 GLY L O 1
ATOM 686 N N . SER A 1 92 ? -2.532 30.769 -40.220 1.00 17.25 92 SER L N 1
ATOM 687 C CA . SER A 1 92 ? -1.951 29.821 -41.171 1.00 17.04 92 SER L CA 1
ATOM 688 C C . SER A 1 92 ? -1.192 30.542 -42.286 1.00 18.05 92 SER L C 1
ATOM 689 O O . SER A 1 92 ? -1.500 31.683 -42.646 1.00 19.04 92 SER L O 1
ATOM 692 N N . TYR A 1 93 ? -0.163 29.864 -42.776 1.00 18.54 93 TYR L N 1
ATOM 693 C CA . TYR A 1 93 ? 0.829 30.449 -43.656 1.00 19.49 93 TYR L CA 1
ATOM 694 C C . TYR A 1 93 ? 1.236 29.451 -44.741 1.00 18.95 93 TYR L C 1
ATOM 695 O O . TYR A 1 93 ? 1.075 28.257 -44.580 1.00 18.58 93 TYR L O 1
ATOM 704 N N . ASP A 1 94 ? 1.766 29.965 -45.845 1.00 20.73 94 ASP L N 1
ATOM 705 C CA . ASP A 1 94 ? 2.462 29.156 -46.830 1.00 19.99 94 ASP L CA 1
ATOM 706 C C . ASP A 1 94 ? 3.655 28.513 -46.137 1.00 19.81 94 ASP L C 1
ATOM 707 O O . ASP A 1 94 ? 4.564 29.212 -45.719 1.00 19.34 94 ASP L O 1
ATOM 712 N N . CYS A 1 95 ? 3.621 27.189 -46.012 1.00 18.97 95 CYS L N 1
ATOM 713 C CA . CYS A 1 95 ? 4.691 26.415 -45.401 1.00 19.55 95 CYS L CA 1
ATOM 714 C C . CYS A 1 95 ? 6.070 26.677 -46.023 1.00 21.13 95 CYS L C 1
ATOM 715 O O . CYS A 1 95 ? 7.085 26.511 -45.355 1.00 21.19 95 CYS L O 1
ATOM 718 N N . ASN A 1 96 ? 6.099 27.058 -47.306 1.00 22.80 96 ASN L N 1
ATOM 719 C CA . ASN A 1 96 ? 7.346 27.365 -48.006 1.00 24.92 96 ASN L CA 1
ATOM 720 C C . ASN A 1 96 ? 8.002 28.659 -47.498 1.00 26.42 96 ASN L C 1
ATOM 721 O O . ASN A 1 96 ? 9.179 28.924 -47.779 1.00 25.85 96 ASN L O 1
ATOM 726 N N . ARG A 1 97 ? 7.226 29.470 -46.787 1.00 26.14 97 ARG L N 1
ATOM 727 C CA . ARG A 1 97 ? 7.667 30.790 -46.351 1.00 28.15 97 ARG L CA 1
ATOM 728 C C . ARG A 1 97 ? 7.668 31.009 -44.844 1.00 26.12 97 ARG L C 1
ATOM 729 O O . ARG A 1 97 ? 8.340 31.909 -44.374 1.00 26.53 97 ARG L O 1
ATOM 737 N N . ALA A 1 98 ? 6.925 30.195 -44.085 1.00 24.06 98 ALA L N 1
ATOM 738 C CA . ALA A 1 98 ? 6.740 30.433 -42.661 1.00 23.25 98 ALA L CA 1
ATOM 739 C C . ALA A 1 98 ? 6.219 29.152 -41.994 1.00 22.32 98 ALA L C 1
ATOM 740 O O . ALA A 1 98 ? 5.961 28.164 -42.681 1.00 22.32 98 ALA L O 1
ATOM 742 N N . GLU A 1 99 ? 6.101 29.165 -40.661 1.00 21.03 99 GLU L N 1
ATOM 743 C CA . GLU A 1 99 ? 5.439 28.113 -39.918 1.00 20.39 99 GLU L CA 1
ATOM 744 C C . GLU A 1 99 ? 4.063 27.871 -40.565 1.00 19.02 99 GLU L C 1
ATOM 745 O O . GLU A 1 99 ? 3.316 28.838 -40.780 1.00 19.37 99 GLU L O 1
ATOM 751 N N . CYS A 1 100 ? 3.714 26.618 -40.852 1.00 18.29 100 CYS L N 1
ATOM 752 C CA . CYS A 1 100 ? 2.429 26.321 -41.518 1.00 18.75 100 CYS L CA 1
ATOM 753 C C . CYS A 1 100 ? 1.241 26.820 -40.695 1.00 18.03 100 CYS L C 1
ATOM 754 O O . CYS A 1 100 ? 0.271 27.318 -41.236 1.00 18.29 100 CYS L O 1
ATOM 757 N N . HIS A 1 101 ? 1.321 26.638 -39.386 1.00 17.57 101 HIS L N 1
ATOM 758 C CA . HIS A 1 101 ? 0.256 27.040 -38.479 1.00 16.66 101 HIS L CA 1
ATOM 759 C C . HIS A 1 101 ? 0.867 27.562 -37.203 1.00 16.61 101 HIS L C 1
ATOM 760 O O . HIS A 1 101 ? 1.948 27.086 -36.799 1.00 17.45 101 HIS L O 1
ATOM 767 N N . ALA A 1 102 ? 0.157 28.496 -36.556 1.00 16.22 102 ALA L N 1
ATOM 768 C CA . ALA A 1 102 ? 0.451 28.904 -35.187 1.00 16.82 102 ALA L CA 1
ATOM 769 C C . ALA A 1 102 ? -0.812 29.246 -34.444 1.00 16.49 102 ALA L C 1
ATOM 770 O O . ALA A 1 102 ? -1.604 30.092 -34.917 1.00 16.27 102 ALA L O 1
ATOM 772 N N . PHE A 1 103 ? -1.008 28.615 -33.279 1.00 15.63 103 PHE L N 1
ATOM 773 C CA . PHE A 1 103 ? -2.102 28.991 -32.368 1.00 16.35 103 PHE L CA 1
ATOM 774 C C . PHE A 1 103 ? -1.726 30.133 -31.432 1.00 16.56 103 PHE L C 1
ATOM 775 O O . PHE A 1 103 ? -0.631 30.194 -30.879 1.00 18.42 103 PHE L O 1
ATOM 783 N N . GLY A 1 104 ? -2.663 31.034 -31.228 1.00 17.24 104 GLY L N 1
ATOM 784 C CA . GLY A 1 104 ? -2.600 31.948 -30.099 1.00 18.36 104 GLY L CA 1
ATOM 785 C C . GLY A 1 104 ? -2.646 31.190 -28.783 1.00 18.29 104 GLY L C 1
ATOM 786 O O . GLY A 1 104 ? -2.949 30.001 -28.744 1.00 17.93 104 GLY L O 1
ATOM 787 N N . GLY A 1 105 ? -2.349 31.893 -27.695 1.00 20.12 105 GLY L N 1
ATOM 788 C CA . GLY A 1 105 ? -2.279 31.298 -26.374 1.00 20.83 105 GLY L CA 1
ATOM 789 C C . GLY A 1 105 ? -3.578 31.040 -25.642 1.00 21.24 105 GLY L C 1
ATOM 790 O O . GLY A 1 105 ? -3.570 30.409 -24.593 1.00 21.57 105 GLY L O 1
ATOM 791 N N . GLY A 1 106 ? -4.690 31.553 -26.165 1.00 20.97 106 GLY L N 1
ATOM 792 C CA . GLY A 1 106 ? -6.007 31.277 -25.625 1.00 20.51 106 GLY L CA 1
ATOM 793 C C . GLY A 1 106 ? -6.554 32.387 -24.744 1.00 21.76 106 GLY L C 1
ATOM 794 O O . GLY A 1 106 ? -5.793 33.057 -24.038 1.00 21.95 106 GLY L O 1
ATOM 795 N N . THR A 1 107 ? -7.880 32.544 -24.765 1.00 21.38 107 THR L N 1
ATOM 796 C CA . THR A 1 107 ? -8.588 33.487 -23.895 1.00 22.43 107 THR L CA 1
ATOM 797 C C . THR A 1 107 ? -9.729 32.705 -23.215 1.00 24.30 107 THR L C 1
ATOM 798 O O . THR A 1 107 ? -10.608 32.144 -23.901 1.00 23.30 107 THR L O 1
ATOM 802 N N . LYS A 1 108 ? -9.711 32.648 -21.888 1.00 27.08 108 LYS L N 1
ATOM 803 C CA . LYS A 1 108 ? -10.802 31.992 -21.140 1.00 28.81 108 LYS L CA 1
ATOM 804 C C . LYS A 1 108 ? -11.937 32.983 -21.009 1.00 29.47 108 LYS L C 1
ATOM 805 O O . LYS A 1 108 ? -11.711 34.170 -20.733 1.00 31.13 108 LYS L O 1
ATOM 811 N N . VAL A 1 109 ? -13.158 32.501 -21.213 1.00 28.40 109 VAL L N 1
ATOM 812 C CA . VAL A 1 109 ? -14.351 33.283 -21.063 1.00 28.45 109 VAL L CA 1
ATOM 813 C C . VAL A 1 109 ? -15.175 32.657 -19.917 1.00 29.08 109 VAL L C 1
ATOM 814 O O . VAL A 1 109 ? -15.448 31.454 -19.923 1.00 27.36 109 VAL L O 1
ATOM 818 N N A VAL A 1 110 ? -15.527 33.460 -18.920 0.49 29.74 110 VAL L N 1
ATOM 819 N N B VAL A 1 110 ? -15.551 33.497 -18.959 0.51 29.96 110 VAL L N 1
ATOM 820 C CA A VAL A 1 110 ? -16.503 33.041 -17.919 0.49 30.55 110 VAL L CA 1
ATOM 821 C CA B VAL A 1 110 ? -16.452 33.121 -17.880 0.51 30.99 110 VAL L CA 1
ATOM 822 C C A VAL A 1 110 ? -17.643 34.048 -17.919 0.49 30.95 110 VAL L C 1
ATOM 823 C C B VAL A 1 110 ? -17.638 34.087 -17.883 0.51 31.24 110 VAL L C 1
ATOM 824 O O A VAL A 1 110 ? -17.482 35.181 -18.371 0.49 31.83 110 VAL L O 1
ATOM 825 O O B VAL A 1 110 ? -17.507 35.238 -18.308 0.51 32.10 110 VAL L O 1
ATOM 832 N N . VAL A 1 111 ? -18.798 33.631 -17.415 1.00 37.14 111 VAL L N 1
ATOM 833 C CA . VAL A 1 111 ? -19.983 34.485 -17.417 1.00 36.97 111 VAL L CA 1
ATOM 834 C C . VAL A 1 111 ? -20.423 34.908 -16.031 1.00 35.20 111 VAL L C 1
ATOM 835 O O . VAL A 1 111 ? -20.246 34.203 -15.035 1.00 32.33 111 VAL L O 1
ATOM 839 N N . GLU A 1 112 ? -21.020 36.080 -16.002 1.00 36.07 112 GLU L N 1
ATOM 840 C CA . GLU A 1 112 ? -21.538 36.634 -14.775 1.00 36.09 112 GLU L CA 1
ATOM 841 C C . GLU A 1 112 ? -23.047 36.666 -14.849 1.00 37.32 112 GLU L C 1
ATOM 842 O O . GLU A 1 112 ? -23.610 37.035 -15.892 1.00 39.20 112 GLU L O 1
ATOM 848 N N . VAL A 1 113 ? -23.697 36.276 -13.754 1.00 36.73 113 VAL L N 1
ATOM 849 C CA . VAL A 1 113 ? -25.152 36.372 -13.660 1.00 38.96 113 VAL L CA 1
ATOM 850 C C . VAL A 1 113 ? -25.516 37.306 -12.505 1.00 38.91 113 VAL L C 1
ATOM 851 O O . VAL A 1 113 ? -24.690 37.570 -11.624 1.00 35.67 113 VAL L O 1
ATOM 855 N N . ARG A 1 114 ? -26.763 37.768 -12.550 1.00 41.37 114 ARG L N 1
ATOM 856 C CA A ARG A 1 114 ? -27.285 38.766 -11.616 0.50 42.34 114 ARG L CA 1
ATOM 857 C CA B ARG A 1 114 ? -27.288 38.767 -11.615 0.50 42.43 114 ARG L CA 1
ATOM 858 C C . ARG A 1 114 ? -27.464 38.199 -10.209 1.00 41.62 114 ARG L C 1
ATOM 859 O O . ARG A 1 114 ? -27.063 38.831 -9.222 1.00 40.86 114 ARG L O 1
ATOM 874 N N . THR A 1 115 ? -28.071 37.014 -10.121 1.00 42.31 115 THR L N 1
ATOM 875 C CA . THR A 1 115 ? -28.515 36.479 -8.830 1.00 42.71 115 THR L CA 1
ATOM 876 C C . THR A 1 115 ? -27.438 35.688 -8.114 1.00 40.58 115 THR L C 1
ATOM 877 O O . THR A 1 115 ? -26.885 34.723 -8.652 1.00 40.60 115 THR L O 1
ATOM 881 N N . VAL A 1 116 ? -27.142 36.120 -6.894 1.00 39.24 116 VAL L N 1
ATOM 882 C CA . VAL A 1 116 ? -26.204 35.439 -6.022 1.00 37.46 116 VAL L CA 1
ATOM 883 C C . VAL A 1 116 ? -26.850 34.140 -5.535 1.00 36.96 116 VAL L C 1
ATOM 884 O O . VAL A 1 116 ? -28.064 34.100 -5.281 1.00 37.64 116 VAL L O 1
ATOM 888 N N . ALA A 1 117 ? -26.042 33.082 -5.447 1.00 34.76 117 ALA L N 1
ATOM 889 C CA . ALA A 1 117 ? -26.479 31.784 -4.965 1.00 34.50 117 ALA L CA 1
ATOM 890 C C . ALA A 1 117 ? -25.542 31.316 -3.837 1.00 33.60 117 ALA L C 1
ATOM 891 O O . ALA A 1 117 ? -24.336 31.079 -4.051 1.00 31.00 117 ALA L O 1
ATOM 893 N N . ALA A 1 118 ? -26.097 31.209 -2.628 1.00 34.09 118 ALA L N 1
ATOM 894 C CA . ALA A 1 118 ? -25.336 30.713 -1.472 1.00 33.81 118 ALA L CA 1
ATOM 895 C C . ALA A 1 118 ? -24.982 29.250 -1.675 1.00 32.56 118 ALA L C 1
ATOM 896 O O . ALA A 1 118 ? -25.794 28.498 -2.209 1.00 33.78 118 ALA L O 1
ATOM 898 N N . PRO A 1 119 ? -23.782 28.830 -1.230 1.00 31.53 119 PRO L N 1
ATOM 899 C CA . PRO A 1 119 ? -23.450 27.397 -1.285 1.00 31.79 119 PRO L CA 1
ATOM 900 C C . PRO A 1 119 ? -24.241 26.596 -0.282 1.00 33.75 119 PRO L C 1
ATOM 901 O O . PRO A 1 119 ? -24.514 27.090 0.813 1.00 35.27 119 PRO L O 1
ATOM 905 N N . SER A 1 120 ? -24.644 25.386 -0.661 1.00 34.63 120 SER L N 1
ATOM 906 C CA . SER A 1 120 ? -25.045 24.392 0.317 1.00 36.66 120 SER L CA 1
ATOM 907 C C . SER A 1 120 ? -23.753 23.752 0.798 1.00 35.61 120 SER L C 1
ATOM 908 O O . SER A 1 120 ? -22.922 23.392 -0.024 1.00 34.04 120 SER L O 1
ATOM 911 N N . VAL A 1 121 ? -23.578 23.615 2.114 1.00 36.68 121 VAL L N 1
ATOM 912 C CA . VAL A 1 121 ? -22.307 23.138 2.667 1.00 35.92 121 VAL L CA 1
ATOM 913 C C . VAL A 1 121 ? -22.531 21.804 3.353 1.00 37.59 121 VAL L C 1
ATOM 914 O O . VAL A 1 121 ? -23.510 21.650 4.071 1.00 38.88 121 VAL L O 1
ATOM 918 N N . PHE A 1 122 ? -21.628 20.845 3.111 1.00 36.49 122 PHE L N 1
ATOM 919 C CA . PHE A 1 122 ? -21.675 19.512 3.726 1.00 38.56 122 PHE L CA 1
ATOM 920 C C . PHE A 1 122 ? -20.282 19.104 4.199 1.00 38.13 122 PHE L C 1
ATOM 921 O O . PHE A 1 122 ? -19.298 19.390 3.529 1.00 36.25 122 PHE L O 1
ATOM 929 N N . ILE A 1 123 ? -20.199 18.431 5.342 1.00 40.49 123 ILE L N 1
ATOM 930 C CA . ILE A 1 123 ? -18.924 17.921 5.827 1.00 40.69 123 ILE L CA 1
ATOM 931 C C . ILE A 1 123 ? -18.981 16.402 5.925 1.00 42.33 123 ILE L C 1
ATOM 932 O O . ILE A 1 123 ? -20.009 15.826 6.296 1.00 45.00 123 ILE L O 1
ATOM 937 N N . PHE A 1 124 ? -17.870 15.764 5.579 1.00 40.92 124 PHE L N 1
ATOM 938 C CA . PHE A 1 124 ? -17.781 14.314 5.533 1.00 41.81 124 PHE L CA 1
ATOM 939 C C . PHE A 1 124 ? -16.597 13.855 6.366 1.00 42.52 124 PHE L C 1
ATOM 940 O O . PHE A 1 124 ? -15.468 14.285 6.129 1.00 40.58 124 PHE L O 1
ATOM 948 N N . PRO A 1 125 ? -16.844 12.997 7.368 1.00 44.96 125 PRO L N 1
ATOM 949 C CA . PRO A 1 125 ? -15.714 12.453 8.105 1.00 46.11 125 PRO L CA 1
ATOM 950 C C . PRO A 1 125 ? -14.972 11.398 7.292 1.00 45.89 125 PRO L C 1
ATOM 951 O O . PRO A 1 125 ? -15.542 10.855 6.344 1.00 45.49 125 PRO L O 1
ATOM 955 N N . PRO A 1 126 ? -13.723 11.077 7.689 1.00 46.50 126 PRO L N 1
ATOM 956 C CA . PRO A 1 126 ? -13.028 9.953 7.088 1.00 46.60 126 PRO L CA 1
ATOM 957 C C . PRO A 1 126 ? -13.757 8.654 7.373 1.00 49.27 126 PRO L C 1
ATOM 958 O O . PRO A 1 126 ? -14.288 8.452 8.488 1.00 50.62 126 PRO L O 1
ATOM 962 N N . SER A 1 127 ? -13.799 7.796 6.361 1.00 49.05 127 SER L N 1
ATOM 963 C CA . SER A 1 127 ? -14.389 6.473 6.477 1.00 52.78 127 SER L CA 1
ATOM 964 C C . SER A 1 127 ? -13.537 5.605 7.407 1.00 55.04 127 SER L C 1
ATOM 965 O O . SER A 1 127 ? -12.342 5.857 7.582 1.00 53.94 127 SER L O 1
ATOM 968 N N . ASP A 1 128 ? -14.156 4.601 8.026 1.00 59.13 128 ASP L N 1
ATOM 969 C CA . ASP A 1 128 ? -13.402 3.658 8.846 1.00 61.57 128 ASP L CA 1
ATOM 970 C C . ASP A 1 128 ? -12.391 2.896 7.985 1.00 60.62 128 ASP L C 1
ATOM 971 O O . ASP A 1 128 ? -11.255 2.661 8.419 1.00 60.12 128 ASP L O 1
ATOM 976 N N . GLU A 1 129 ? -12.807 2.539 6.767 1.00 59.58 129 GLU L N 1
ATOM 977 C CA A GLU A 1 129 ? -11.921 1.841 5.832 0.50 58.93 129 GLU L CA 1
ATOM 978 C CA B GLU A 1 129 ? -11.937 1.859 5.801 0.50 58.87 129 GLU L CA 1
ATOM 979 C C . GLU A 1 129 ? -10.600 2.586 5.684 1.00 56.63 129 GLU L C 1
ATOM 980 O O . GLU A 1 129 ? -9.542 1.986 5.821 1.00 57.61 129 GLU L O 1
ATOM 991 N N . GLN A 1 130 ? -10.663 3.893 5.430 1.00 54.18 130 GLN L N 1
ATOM 992 C CA . GLN A 1 130 ? -9.447 4.689 5.259 1.00 52.43 130 GLN L CA 1
ATOM 993 C C . GLN A 1 130 ? -8.617 4.769 6.536 1.00 54.64 130 GLN L C 1
ATOM 994 O O . GLN A 1 130 ? -7.389 4.681 6.481 1.00 54.51 130 GLN L O 1
ATOM 1000 N N . LEU A 1 131 ? -9.280 4.951 7.676 1.00 57.16 131 LEU L N 1
ATOM 1001 C CA . LEU A 1 131 ? -8.580 5.036 8.958 1.00 60.34 131 LEU L CA 1
ATOM 1002 C C . LEU A 1 131 ? -7.689 3.827 9.222 1.00 63.44 131 LEU L C 1
ATOM 1003 O O . LEU A 1 131 ? -6.576 3.981 9.718 1.00 64.37 131 LEU L O 1
ATOM 1008 N N . LYS A 1 132 ? -8.165 2.635 8.869 1.00 65.73 132 LYS L N 1
ATOM 1009 C CA . LYS A 1 132 ? -7.344 1.414 8.983 1.00 68.93 132 LYS L CA 1
ATOM 1010 C C . LYS A 1 132 ? -5.996 1.576 8.276 1.00 67.73 132 LYS L C 1
ATOM 1011 O O . LYS A 1 132 ? -4.979 1.043 8.733 1.00 69.82 132 LYS L O 1
ATOM 1017 N N . SER A 1 133 ? -6.002 2.315 7.167 1.00 65.04 133 SER L N 1
ATOM 1018 C CA . SER A 1 133 ? -4.840 2.450 6.294 1.00 63.85 133 SER L CA 1
ATOM 1019 C C . SER A 1 133 ? -3.769 3.438 6.779 1.00 63.43 133 SER L C 1
ATOM 1020 O O . SER A 1 133 ? -2.682 3.488 6.198 1.00 63.52 133 SER L O 1
ATOM 1023 N N . GLY A 1 134 ? -4.071 4.235 7.806 1.00 63.48 134 GLY L N 1
ATOM 1024 C CA . GLY A 1 134 ? -3.075 5.133 8.420 1.00 63.41 134 GLY L CA 1
ATOM 1025 C C . GLY A 1 134 ? -3.301 6.626 8.206 1.00 60.49 134 GLY L C 1
ATOM 1026 O O . GLY A 1 134 ? -2.619 7.462 8.814 1.00 61.13 134 GLY L O 1
ATOM 1027 N N . THR A 1 135 ? -4.258 6.972 7.354 1.00 57.36 135 THR L N 1
ATOM 1028 C CA . THR A 1 135 ? -4.542 8.379 7.056 1.00 54.12 135 THR L CA 1
ATOM 1029 C C . THR A 1 135 ? -6.025 8.696 7.178 1.00 51.71 135 THR L C 1
ATOM 1030 O O . THR A 1 135 ? -6.877 7.805 7.116 1.00 51.80 135 THR L O 1
ATOM 1034 N N . ALA A 1 136 ? -6.312 9.981 7.376 1.00 49.06 136 ALA L N 1
ATOM 1035 C CA . ALA A 1 136 ? -7.675 10.491 7.498 1.00 47.13 136 ALA L CA 1
ATOM 1036 C C . ALA A 1 136 ? -7.857 11.681 6.549 1.00 43.38 136 ALA L C 1
ATOM 1037 O O . ALA A 1 136 ? -7.107 12.654 6.615 1.00 42.76 136 ALA L O 1
ATOM 1039 N N . SER A 1 137 ? -8.839 11.578 5.666 1.00 40.92 137 SER L N 1
ATOM 1040 C CA A SER A 1 137 ? -9.212 12.691 4.791 0.68 37.91 137 SER L CA 1
ATOM 1041 C CA C SER A 1 137 ? -9.216 12.690 4.800 0.32 38.72 137 SER L CA 1
ATOM 1042 C C . SER A 1 137 ? -10.572 13.185 5.263 1.00 38.40 137 SER L C 1
ATOM 1043 O O . SER A 1 137 ? -11.513 12.395 5.391 1.00 39.90 137 SER L O 1
ATOM 1048 N N . VAL A 1 138 ? -10.666 14.484 5.547 1.00 37.43 138 VAL L N 1
ATOM 1049 C CA . VAL A 1 138 ? -11.931 15.109 5.943 1.00 37.20 138 VAL L CA 1
ATOM 1050 C C . VAL A 1 138 ? -12.336 16.024 4.794 1.00 34.81 138 VAL L C 1
ATOM 1051 O O . VAL A 1 138 ? -11.528 16.847 4.362 1.00 33.44 138 VAL L O 1
ATOM 1055 N N . VAL A 1 139 ? -13.562 15.874 4.296 1.00 34.12 139 VAL L N 1
ATOM 1056 C CA . VAL A 1 139 ? -13.999 16.574 3.107 1.00 32.80 139 VAL L CA 1
ATOM 1057 C C . VAL A 1 139 ? -15.125 17.562 3.392 1.00 33.02 139 VAL L C 1
ATOM 1058 O O . VAL A 1 139 ? -16.104 17.236 4.086 1.00 34.09 139 VAL L O 1
ATOM 1062 N N A CYS A 1 140 ? -14.972 18.775 2.864 0.60 31.61 140 CYS L N 1
ATOM 1063 N N B CYS A 1 140 ? -14.983 18.770 2.860 0.40 31.50 140 CYS L N 1
ATOM 1064 C CA A CYS A 1 140 ? -15.992 19.817 2.934 0.60 31.65 140 CYS L CA 1
ATOM 1065 C CA B CYS A 1 140 ? -16.036 19.766 2.930 0.40 31.51 140 CYS L CA 1
ATOM 1066 C C A CYS A 1 140 ? -16.443 20.133 1.496 0.60 30.08 140 CYS L C 1
ATOM 1067 C C B CYS A 1 140 ? -16.452 20.154 1.510 0.40 29.94 140 CYS L C 1
ATOM 1068 O O A CYS A 1 140 ? -15.604 20.423 0.634 0.60 28.22 140 CYS L O 1
ATOM 1069 O O B CYS A 1 140 ? -15.608 20.523 0.684 0.40 28.32 140 CYS L O 1
ATOM 1074 N N . LEU A 1 141 ? -17.754 20.062 1.247 1.00 30.25 141 LEU L N 1
ATOM 1075 C CA . LEU A 1 141 ? -18.349 20.379 -0.053 1.00 28.75 141 LEU L CA 1
ATOM 1076 C C . LEU A 1 141 ? -19.121 21.665 0.040 1.00 29.53 141 LEU L C 1
ATOM 1077 O O . LEU A 1 141 ? -19.935 21.854 0.977 1.00 29.48 141 LEU L O 1
ATOM 1082 N N . LEU A 1 142 ? -18.841 22.571 -0.914 1.00 28.25 142 LEU L N 1
ATOM 1083 C CA . LEU A 1 142 ? -19.608 23.784 -1.124 1.00 28.19 142 LEU L CA 1
ATOM 1084 C C . LEU A 1 142 ? -20.330 23.597 -2.463 1.00 28.75 142 LEU L C 1
ATOM 1085 O O . LEU A 1 142 ? -19.679 23.571 -3.507 1.00 26.30 142 LEU L O 1
ATOM 1090 N N . ASN A 1 143 ? -21.655 23.440 -2.432 1.00 30.27 143 ASN L N 1
ATOM 1091 C CA . ASN A 1 143 ? -22.392 23.064 -3.630 1.00 31.67 143 ASN L CA 1
ATOM 1092 C C . ASN A 1 143 ? -23.239 24.158 -4.293 1.00 31.81 143 ASN L C 1
ATOM 1093 O O . ASN A 1 143 ? -24.076 24.816 -3.648 1.00 32.78 143 ASN L O 1
ATOM 1098 N N . ASN A 1 144 ? -23.019 24.309 -5.599 1.00 30.59 144 ASN L N 1
ATOM 1099 C CA . ASN A 1 144 ? -23.805 25.187 -6.472 1.00 31.29 144 ASN L CA 1
ATOM 1100 C C . ASN A 1 144 ? -23.918 26.628 -5.988 1.00 30.09 144 ASN L C 1
ATOM 1101 O O . ASN A 1 144 ? -25.004 27.085 -5.615 1.00 31.29 144 ASN L O 1
ATOM 1106 N N . PHE A 1 145 ? -22.788 27.337 -6.006 1.00 28.15 145 PHE L N 1
ATOM 1107 C CA . PHE A 1 145 ? -22.738 28.724 -5.574 1.00 28.10 145 PHE L CA 1
ATOM 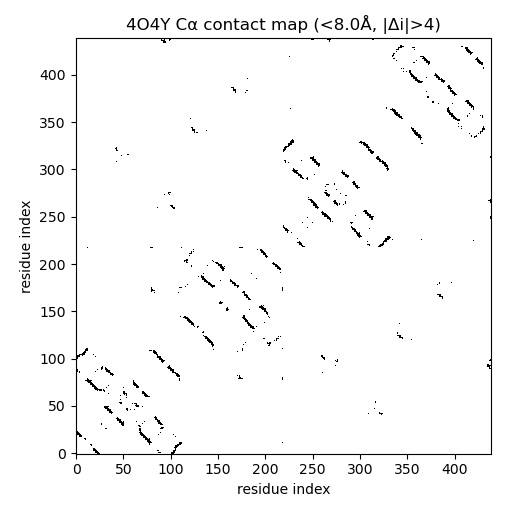1108 C C . PHE A 1 145 ? -22.292 29.686 -6.673 1.00 27.98 145 PHE L C 1
ATOM 1109 O O . PHE A 1 145 ? -21.680 29.304 -7.647 1.00 27.70 145 PHE L O 1
ATOM 1117 N N . TYR A 1 146 ? -22.612 30.957 -6.468 1.00 29.24 146 TYR L N 1
ATOM 1118 C CA . TYR A 1 146 ? -22.212 32.036 -7.363 1.00 29.56 146 TYR L CA 1
ATOM 1119 C C . TYR A 1 146 ? -22.311 33.341 -6.549 1.00 30.54 146 TYR L C 1
ATOM 1120 O O . TYR A 1 146 ? -23.296 33.518 -5.824 1.00 31.44 146 TYR L O 1
ATOM 1129 N N . PRO A 1 147 ? -21.302 34.235 -6.640 1.00 30.73 147 PRO L N 1
ATOM 1130 C CA . PRO A 1 147 ? -20.094 34.158 -7.487 1.00 30.98 147 PRO L CA 1
ATOM 1131 C C . PRO A 1 147 ? -19.033 33.156 -7.003 1.00 30.01 147 PRO L C 1
ATOM 1132 O O . PRO A 1 147 ? -19.237 32.461 -6.006 1.00 28.77 147 PRO L O 1
ATOM 1136 N N . ARG A 1 148 ? -17.905 33.130 -7.710 1.00 30.54 148 ARG L N 1
ATOM 1137 C CA . ARG A 1 148 ? -16.816 32.181 -7.478 1.00 30.61 148 ARG L CA 1
ATOM 1138 C C . ARG A 1 148 ? -16.075 32.352 -6.147 1.00 30.73 148 ARG L C 1
ATOM 1139 O O . ARG A 1 148 ? -15.686 31.359 -5.539 1.00 29.89 148 ARG L O 1
ATOM 1147 N N . GLU A 1 149 ? -15.856 33.603 -5.729 1.00 32.25 149 GLU L N 1
ATOM 1148 C CA . GLU A 1 149 ? -15.087 33.913 -4.516 1.00 33.52 149 GLU L CA 1
ATOM 1149 C C . GLU A 1 149 ? -15.705 33.196 -3.317 1.00 32.72 149 GLU L C 1
ATOM 1150 O O . GLU A 1 149 ? -16.891 33.379 -3.015 1.00 32.06 149 GLU L O 1
ATOM 1156 N N . ALA A 1 150 ? -14.917 32.345 -2.674 1.00 32.92 150 ALA L N 1
ATOM 1157 C CA . ALA A 1 150 ? -15.347 31.657 -1.455 1.00 33.56 150 ALA L CA 1
ATOM 1158 C C . ALA A 1 150 ? -14.136 31.378 -0.588 1.00 34.90 150 ALA L C 1
ATOM 1159 O O . ALA A 1 150 ? -13.037 31.097 -1.104 1.00 35.30 150 ALA L O 1
ATOM 1161 N N . LYS A 1 151 ? -14.333 31.453 0.722 1.00 35.94 151 LYS L N 1
ATOM 1162 C CA . LYS A 1 151 ? -13.275 31.190 1.681 1.00 37.33 151 LYS L CA 1
ATOM 1163 C C . LYS A 1 151 ? -13.683 29.981 2.520 1.00 36.93 151 LYS L C 1
ATOM 1164 O O . LYS A 1 151 ? -14.787 29.933 3.077 1.00 36.68 151 LYS L O 1
ATOM 1170 N N . VAL A 1 152 ? -12.804 28.980 2.565 1.00 36.16 152 VAL L N 1
ATOM 1171 C CA . VAL A 1 152 ? -12.997 27.825 3.417 1.00 36.31 152 VAL L CA 1
ATOM 1172 C C . VAL A 1 152 ? -11.881 27.842 4.447 1.00 38.12 152 VAL L C 1
ATOM 1173 O O . VAL A 1 152 ? -10.701 27.976 4.099 1.00 38.10 152 VAL L O 1
ATOM 1177 N N . GLN A 1 153 ? -12.255 27.733 5.714 1.00 39.37 153 GLN L N 1
ATOM 1178 C CA . GLN A 1 153 ? -11.282 27.618 6.799 1.00 41.59 153 GLN L CA 1
ATOM 1179 C C . GLN A 1 153 ? -11.598 26.366 7.615 1.00 41.68 153 GLN L C 1
ATOM 1180 O O . GLN A 1 153 ? -12.741 26.171 8.041 1.00 41.89 153 GLN L O 1
ATOM 1186 N N . TRP A 1 154 ? -10.582 25.526 7.817 1.00 41.13 154 TRP L N 1
ATOM 1187 C CA . TRP A 1 154 ? -10.696 24.329 8.652 1.00 41.51 154 TRP L CA 1
ATOM 1188 C C . TRP A 1 154 ? -10.274 24.658 10.071 1.00 44.43 154 TRP L C 1
ATOM 1189 O O . TRP A 1 154 ? -9.301 25.387 10.288 1.00 44.83 154 TRP L O 1
ATOM 1200 N N . LYS A 1 155 ? -11.014 24.102 11.025 1.00 46.39 155 LYS L N 1
ATOM 1201 C CA . LYS A 1 155 ? -10.725 24.247 12.452 1.00 49.84 155 LYS L CA 1
ATOM 1202 C C . LYS A 1 155 ? -10.740 22.860 13.096 1.00 51.04 155 LYS L C 1
ATOM 1203 O O . LYS A 1 155 ? -11.664 22.085 12.860 1.00 49.64 155 LYS L O 1
ATOM 1209 N N . VAL A 1 156 ? -9.719 22.554 13.898 1.00 53.60 156 VAL L N 1
ATOM 1210 C CA . VAL A 1 156 ? -9.681 21.316 14.679 1.00 55.95 156 VAL L CA 1
ATOM 1211 C C . VAL A 1 156 ? -9.542 21.683 16.159 1.00 61.05 156 VAL L C 1
ATOM 1212 O O . VAL A 1 156 ? -8.553 22.296 16.562 1.00 63.24 156 VAL L O 1
ATOM 1216 N N . ASP A 1 157 ? -10.542 21.322 16.958 1.00 63.67 157 ASP L N 1
ATOM 1217 C CA . ASP A 1 157 ? -10.669 21.821 18.339 1.00 68.21 157 ASP L CA 1
ATOM 1218 C C . ASP A 1 157 ? -10.482 23.339 18.386 1.00 68.79 157 ASP L C 1
ATOM 1219 O O . ASP A 1 157 ? -9.744 23.882 19.224 1.00 71.66 157 ASP L O 1
ATOM 1224 N N . ASN A 1 158 ? -11.166 23.995 17.448 1.00 65.96 158 ASN L N 1
ATOM 1225 C CA . ASN A 1 158 ? -11.089 25.434 17.202 1.00 66.15 158 ASN L CA 1
ATOM 1226 C C . ASN A 1 158 ? -9.724 26.000 16.797 1.00 66.07 158 ASN L C 1
ATOM 1227 O O . ASN A 1 158 ? -9.605 27.208 16.588 1.00 66.20 158 ASN L O 1
ATOM 1232 N N . ALA A 1 159 ? -8.715 25.145 16.644 1.00 66.37 159 ALA L N 1
ATOM 1233 C CA . ALA A 1 159 ? -7.407 25.583 16.161 1.00 66.51 159 ALA L CA 1
ATOM 1234 C C . ALA A 1 159 ? -7.447 25.744 14.640 1.00 62.61 159 ALA L C 1
ATOM 1235 O O . ALA A 1 159 ? -7.773 24.807 13.917 1.00 59.81 159 ALA L O 1
ATOM 1237 N N . LEU A 1 160 ? -7.112 26.944 14.178 1.00 62.57 160 LEU L N 1
ATOM 1238 C CA . LEU A 1 160 ? -7.154 27.300 12.764 1.00 59.28 160 LEU L CA 1
ATOM 1239 C C . LEU A 1 160 ? -6.050 26.541 12.017 1.00 58.28 160 LEU L C 1
ATOM 1240 O O . LEU A 1 160 ? -4.877 26.625 12.384 1.00 60.43 160 LEU L O 1
ATOM 1245 N N . GLN A 1 161 ? -6.430 25.801 10.976 1.00 54.91 161 GLN L N 1
ATOM 1246 C CA . GLN A 1 161 ? -5.488 24.957 10.235 1.00 54.02 161 GLN L CA 1
ATOM 1247 C C . GLN A 1 161 ? -4.895 25.688 9.037 1.00 52.69 161 GLN L C 1
ATOM 1248 O O . GLN A 1 161 ? -5.561 26.518 8.408 1.00 51.22 161 GLN L O 1
ATOM 1254 N N . SER A 1 162 ? -3.640 25.372 8.732 1.00 53.60 162 SER L N 1
ATOM 1255 C CA . SER A 1 162 ? -2.955 25.908 7.557 1.00 52.66 162 SER L CA 1
ATOM 1256 C C . SER A 1 162 ? -1.956 24.875 7.015 1.00 51.93 162 SER L C 1
ATOM 1257 O O . SER A 1 162 ? -1.352 24.134 7.784 1.00 54.19 162 SER L O 1
ATOM 1260 N N . GLY A 1 163 ? -1.822 24.818 5.690 1.00 49.07 163 GLY L N 1
ATOM 1261 C CA . GLY A 1 163 ? -0.820 23.977 5.031 1.00 48.40 163 GLY L CA 1
ATOM 1262 C C . GLY A 1 163 ? -1.180 22.509 4.848 1.00 46.10 163 GLY L C 1
ATOM 1263 O O . GLY A 1 163 ? -0.395 21.760 4.277 1.00 46.45 163 GLY L O 1
ATOM 1264 N N . ASN A 1 164 ? -2.360 22.100 5.310 1.00 44.07 164 ASN L N 1
ATOM 1265 C CA . ASN A 1 164 ? -2.783 20.690 5.297 1.00 42.95 164 ASN L CA 1
ATOM 1266 C C . ASN A 1 164 ? -4.117 20.429 4.576 1.00 39.76 164 ASN L C 1
ATOM 1267 O O . ASN A 1 164 ? -4.744 19.387 4.775 1.00 38.46 164 ASN L O 1
ATOM 1272 N N . SER A 1 165 ? -4.548 21.375 3.749 1.00 37.84 165 SER L N 1
ATOM 1273 C CA . SER A 1 165 ? -5.750 21.177 2.939 1.00 35.31 165 SER L CA 1
ATOM 1274 C C . SER A 1 165 ? -5.509 21.526 1.464 1.00 34.34 165 SER L C 1
ATOM 1275 O O . SER A 1 165 ? -4.563 22.259 1.135 1.00 35.12 165 SER L O 1
ATOM 1278 N N . GLN A 1 166 ? -6.344 20.964 0.585 1.00 32.53 166 GLN L N 1
ATOM 1279 C CA . GLN A 1 166 ? -6.317 21.272 -0.856 1.00 31.00 166 GLN L CA 1
ATOM 1280 C C . GLN A 1 166 ? -7.753 21.441 -1.344 1.00 29.30 166 GLN L C 1
ATOM 1281 O O . GLN A 1 166 ? -8.669 20.772 -0.866 1.00 28.21 166 GLN L O 1
ATOM 1287 N N . GLU A 1 167 ? -7.937 22.336 -2.303 1.00 28.81 167 GLU L N 1
ATOM 1288 C CA . GLU A 1 167 ? -9.263 22.634 -2.844 1.00 28.43 167 GLU L CA 1
ATOM 1289 C C . GLU A 1 167 ? -9.307 22.275 -4.297 1.00 27.30 167 GLU L C 1
ATOM 1290 O O . GLU A 1 167 ? -8.290 22.359 -4.991 1.00 27.45 167 GLU L O 1
ATOM 1296 N N . SER A 1 168 ? -10.496 21.917 -4.763 1.00 25.82 168 SER L N 1
ATOM 1297 C CA . SER A 1 168 ? -10.737 21.734 -6.168 1.00 26.03 168 SER L CA 1
ATOM 1298 C C . SER A 1 168 ? -12.059 22.407 -6.516 1.00 24.95 168 SER L C 1
ATOM 1299 O O . SER A 1 168 ? -12.987 22.352 -5.744 1.00 24.07 168 SER L O 1
ATOM 1302 N N . VAL A 1 169 ? -12.138 23.065 -7.663 1.00 25.41 169 VAL L N 1
ATOM 1303 C CA A VAL A 1 169 ? -13.364 23.744 -8.068 0.69 24.95 169 VAL L CA 1
ATOM 1304 C CA B VAL A 1 169 ? -13.368 23.756 -8.081 0.31 25.22 169 VAL L CA 1
ATOM 1305 C C . VAL A 1 169 ? -13.844 23.251 -9.435 1.00 26.28 169 VAL L C 1
ATOM 1306 O O . VAL A 1 169 ? -13.037 22.965 -10.333 1.00 25.78 169 VAL L O 1
ATOM 1313 N N . THR A 1 170 ? -15.158 23.152 -9.599 1.00 27.45 170 THR L N 1
ATOM 1314 C CA . THR A 1 170 ? -15.704 22.765 -10.880 1.00 29.21 170 THR L CA 1
ATOM 1315 C C . THR A 1 170 ? -15.626 23.922 -11.870 1.00 30.68 170 THR L C 1
ATOM 1316 O O . THR A 1 170 ? -15.417 25.102 -11.510 1.00 28.74 170 THR L O 1
ATOM 1320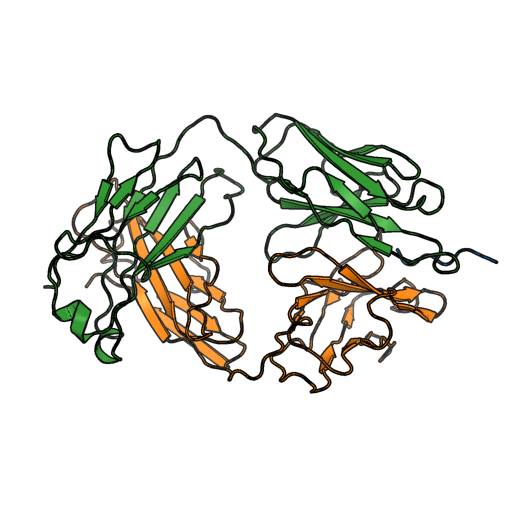 N N . GLU A 1 171 ? -15.788 23.564 -13.134 1.00 32.96 171 GLU L N 1
ATOM 1321 C CA . GLU A 1 171 ? -15.870 24.554 -14.173 1.00 35.24 171 GLU L CA 1
ATOM 1322 C C . GLU A 1 171 ? -17.243 25.154 -14.052 1.00 34.92 171 GLU L C 1
ATOM 1323 O O . GLU A 1 171 ? -18.201 24.492 -13.634 1.00 34.92 171 GLU L O 1
ATOM 1329 N N . GLN A 1 172 ? -17.343 26.422 -14.395 1.00 34.95 172 GLN L N 1
ATOM 1330 C CA . GLN A 1 172 ? -18.613 27.077 -14.344 1.00 35.66 172 GLN L CA 1
ATOM 1331 C C . GLN A 1 172 ? -19.637 26.256 -15.105 1.00 37.98 172 GLN L C 1
ATOM 1332 O O . GLN A 1 172 ? -19.428 25.898 -16.272 1.00 39.00 172 GLN L O 1
ATOM 1338 N N A ASP A 1 173 ? -20.742 25.958 -14.433 0.79 38.52 173 ASP L N 1
ATOM 1339 N N B ASP A 1 173 ? -20.741 25.943 -14.435 0.21 38.45 173 ASP L N 1
ATOM 1340 C CA A ASP A 1 173 ? -21.793 25.131 -15.003 0.79 40.93 173 ASP L CA 1
ATOM 1341 C CA B ASP A 1 173 ? -21.796 25.118 -15.007 0.21 40.81 173 ASP L CA 1
ATOM 1342 C C A ASP A 1 173 ? -22.471 25.864 -16.160 0.79 43.24 173 ASP L C 1
ATOM 1343 C C B ASP A 1 173 ? -22.481 25.854 -16.158 0.21 43.16 173 ASP L C 1
ATOM 1344 O O A ASP A 1 173 ? -23.003 26.959 -15.974 0.79 43.12 173 ASP L O 1
ATOM 1345 O O B ASP A 1 173 ? -23.020 26.943 -15.967 0.21 43.22 173 ASP L O 1
ATOM 1354 N N . SER A 1 174 ? -22.467 25.251 -17.348 1.00 45.64 174 SER L N 1
ATOM 1355 C CA . SER A 1 174 ? -23.002 25.906 -18.561 1.00 48.08 174 SER L CA 1
ATOM 1356 C C . SER A 1 174 ? -24.537 26.020 -18.647 1.00 50.69 174 SER L C 1
ATOM 1357 O O . SER A 1 174 ? -25.063 26.400 -19.709 1.00 53.53 174 SER L O 1
ATOM 1360 N N . LYS A 1 175 ? -25.244 25.675 -17.563 1.00 50.27 175 LYS L N 1
ATOM 1361 C CA . LYS A 1 175 ? -26.704 25.765 -17.494 1.00 52.73 175 LYS L CA 1
ATOM 1362 C C . LYS A 1 175 ? -27.163 26.799 -16.453 1.00 50.77 175 LYS L C 1
ATOM 1363 O O . LYS A 1 175 ? -27.979 27.658 -16.763 1.00 52.30 175 LYS L O 1
ATOM 1369 N N . ASP A 1 176 ? -26.649 26.705 -15.228 1.00 47.69 176 ASP L N 1
ATOM 1370 C CA . ASP A 1 176 ? -27.018 27.647 -14.148 1.00 45.93 176 ASP L CA 1
ATOM 1371 C C . ASP A 1 176 ? -25.897 28.612 -13.726 1.00 42.02 176 ASP L C 1
ATOM 1372 O O . ASP A 1 176 ? -26.114 29.506 -12.909 1.00 41.15 176 ASP L O 1
ATOM 1377 N N . SER A 1 177 ? -24.713 28.450 -14.309 1.00 39.48 177 SER L N 1
ATOM 1378 C CA . SER A 1 177 ? -23.608 29.384 -14.088 1.00 36.77 177 SER L CA 1
ATOM 1379 C C . SER A 1 177 ? -23.008 29.276 -12.676 1.00 33.00 177 SER L C 1
ATOM 1380 O O . SER A 1 177 ? -22.234 30.148 -12.285 1.00 31.01 177 SER L O 1
ATOM 1383 N N . THR A 1 178 ? -23.330 28.209 -11.941 1.00 30.85 178 THR L N 1
ATOM 1384 C CA . THR A 1 178 ? -22.770 28.005 -10.594 1.00 29.73 178 THR L CA 1
ATOM 1385 C C . THR A 1 178 ? -21.464 27.196 -10.564 1.00 27.83 178 THR L C 1
ATOM 1386 O O . THR A 1 178 ? -21.081 26.543 -11.531 1.00 28.86 178 THR L O 1
ATOM 1390 N N . TYR A 1 179 ? -20.793 27.277 -9.420 1.00 26.88 179 TYR L N 1
ATOM 1391 C CA . TYR A 1 179 ? -19.569 26.569 -9.142 1.00 25.64 179 TYR L CA 1
ATOM 1392 C C . TYR A 1 179 ? -19.827 25.645 -7.976 1.00 25.87 179 TYR L C 1
ATOM 1393 O O . TYR A 1 179 ? -20.696 25.915 -7.137 1.00 26.08 179 TYR L O 1
ATOM 1402 N N . SER A 1 180 ? -19.064 24.566 -7.907 1.00 25.69 180 SER L N 1
ATOM 1403 C CA . SER A 1 180 ? -18.993 23.754 -6.691 1.00 25.43 180 SER L CA 1
ATOM 1404 C C . SER A 1 180 ? -17.523 23.609 -6.335 1.00 24.95 180 SER L C 1
ATOM 1405 O O . SER A 1 180 ? -16.656 23.708 -7.214 1.00 23.93 180 SER L O 1
ATOM 1408 N N . LEU A 1 181 ? -17.245 23.430 -5.043 1.00 25.46 181 LEU L N 1
ATOM 1409 C CA . LEU A 1 181 ? -15.884 23.362 -4.534 1.00 25.31 181 LEU L CA 1
ATOM 1410 C C . LEU A 1 181 ? -15.770 22.280 -3.455 1.00 26.42 181 LEU L C 1
ATOM 1411 O O . LEU A 1 181 ? -16.672 22.128 -2.628 1.00 25.74 181 LEU L O 1
ATOM 1416 N N . SER A 1 182 ? -14.669 21.528 -3.495 1.00 26.88 182 SER L N 1
ATOM 1417 C CA . SER A 1 182 ? -14.335 20.552 -2.470 1.00 28.63 182 SER L CA 1
ATOM 1418 C C . SER A 1 182 ? -13.050 20.994 -1.796 1.00 28.75 182 SER L C 1
ATOM 1419 O O . SER A 1 182 ? -12.091 21.356 -2.476 1.00 29.13 182 SER L O 1
ATOM 1422 N N . SER A 1 183 ? -13.015 20.928 -0.468 1.00 28.45 183 SER L N 1
ATOM 1423 C CA . SER A 1 183 ? -11.788 21.121 0.290 1.00 28.75 183 SER L CA 1
ATOM 1424 C C . SER A 1 183 ? -11.512 19.839 1.090 1.00 29.67 183 SER L C 1
ATOM 1425 O O . SER A 1 183 ? -12.408 19.329 1.766 1.00 29.92 183 SER L O 1
ATOM 1428 N N . THR A 1 184 ? -10.286 19.341 1.000 1.00 28.93 184 THR L N 1
ATOM 1429 C CA . THR A 1 184 ? -9.883 18.118 1.682 1.00 30.59 184 THR L CA 1
ATOM 1430 C C . THR A 1 184 ? -8.748 18.423 2.645 1.00 31.47 184 THR L C 1
ATOM 1431 O O . THR A 1 184 ? -7.680 18.888 2.245 1.00 31.40 184 THR L O 1
ATOM 1435 N N . LEU A 1 185 ? -9.005 18.151 3.913 1.00 32.36 185 LEU L N 1
ATOM 1436 C CA . LEU A 1 185 ? -8.031 18.269 4.977 1.00 34.83 185 LEU L CA 1
ATOM 1437 C C . LEU A 1 185 ? -7.467 16.881 5.169 1.00 35.85 185 LEU L C 1
ATOM 1438 O O . LEU A 1 185 ? -8.219 15.950 5.398 1.00 36.16 185 LEU L O 1
ATOM 1443 N N . THR A 1 186 ? -6.155 16.741 5.057 1.00 37.47 186 THR L N 1
ATOM 1444 C CA . THR A 1 186 ? -5.511 15.433 5.215 1.00 39.25 186 THR L CA 1
ATOM 1445 C C . THR A 1 186 ? -4.715 15.392 6.524 1.00 42.58 186 THR L C 1
ATOM 1446 O O . THR A 1 186 ? -3.899 16.278 6.781 1.00 43.47 186 THR L O 1
ATOM 1450 N N . LEU A 1 187 ? -4.983 14.372 7.345 1.00 44.87 187 LEU L N 1
ATOM 1451 C CA . LEU A 1 187 ? -4.322 14.177 8.651 1.00 48.92 187 LEU L CA 1
ATOM 1452 C C . LEU A 1 187 ? -3.932 12.723 8.814 1.00 50.79 187 LEU L C 1
ATOM 1453 O O . LEU A 1 187 ? -4.590 11.842 8.272 1.00 50.28 187 LEU L O 1
ATOM 1458 N N . SER A 1 188 ? -2.877 12.468 9.583 1.00 54.41 188 SER L N 1
ATOM 1459 C CA . SER A 1 188 ? -2.509 11.100 9.930 1.00 56.28 188 SER L CA 1
ATOM 1460 C C . SER A 1 188 ? -3.604 10.518 10.823 1.00 58.13 188 SER L C 1
ATOM 1461 O O . SER A 1 188 ? -4.374 11.272 11.432 1.00 58.04 188 SER L O 1
ATOM 1464 N N . LYS A 1 189 ? -3.684 9.188 10.902 1.00 59.75 189 LYS L N 1
ATOM 1465 C CA . LYS A 1 189 ? -4.711 8.541 11.732 1.00 61.73 189 LYS L CA 1
ATOM 1466 C C . LYS A 1 189 ? -4.548 8.954 13.195 1.00 64.80 189 LYS L C 1
ATOM 1467 O O . LYS A 1 189 ? -5.537 9.234 13.875 1.00 64.97 189 LYS L O 1
ATOM 1473 N N . ALA A 1 190 ? -3.296 9.013 13.653 1.00 67.06 190 ALA L N 1
ATOM 1474 C CA . ALA A 1 190 ? -2.976 9.348 15.044 1.00 70.89 190 ALA L CA 1
ATOM 1475 C C . ALA A 1 190 ? -3.529 10.715 15.427 1.00 70.69 190 ALA L C 1
ATOM 1476 O O . ALA A 1 190 ? -4.130 10.869 16.502 1.00 72.80 190 ALA L O 1
ATOM 1478 N N . ASP A 1 191 ? -3.345 11.692 14.530 1.00 67.82 191 ASP L N 1
ATOM 1479 C CA . ASP A 1 191 ? -3.784 13.067 14.767 1.00 67.35 191 ASP L CA 1
ATOM 1480 C C . ASP A 1 191 ? -5.298 13.137 14.755 1.00 66.34 191 ASP L C 1
ATOM 1481 O O . ASP A 1 191 ? -5.899 13.751 15.632 1.00 68.10 191 ASP L O 1
ATOM 1486 N N . TYR A 1 192 ? -5.917 12.518 13.752 1.00 63.85 192 TYR L N 1
ATOM 1487 C CA . TYR A 1 192 ? -7.376 12.476 13.678 1.00 62.93 192 TYR L CA 1
ATOM 1488 C C . TYR A 1 192 ? -8.002 11.997 14.995 1.00 66.90 192 TYR L C 1
ATOM 1489 O O . TYR A 1 192 ? -8.909 12.632 15.531 1.00 67.24 192 TYR L O 1
ATOM 1498 N N . GLU A 1 193 ? -7.512 10.874 15.510 1.00 70.16 193 GLU L N 1
ATOM 1499 C CA . GLU A 1 193 ? -8.069 10.302 16.736 1.00 74.67 193 GLU L CA 1
ATOM 1500 C C . GLU A 1 193 ? -7.681 11.080 17.994 1.00 77.94 193 GLU L C 1
ATOM 1501 O O . GLU A 1 193 ? -8.214 10.818 19.074 1.00 81.62 193 GLU L O 1
ATOM 1507 N N . LYS A 1 194 ? -6.748 12.022 17.858 1.00 77.16 194 LYS L N 1
ATOM 1508 C CA . LYS A 1 194 ? -6.298 12.851 18.983 1.00 80.38 194 LYS L CA 1
ATOM 1509 C C . LYS A 1 194 ? -7.286 13.972 19.290 1.00 79.60 194 LYS L C 1
ATOM 1510 O O . LYS A 1 194 ? -7.536 14.293 20.449 1.00 82.99 194 LYS L O 1
ATOM 1516 N N . HIS A 1 195 ? -7.838 14.576 18.244 1.00 75.02 195 HIS L N 1
ATOM 1517 C CA . HIS A 1 195 ? -8.691 15.740 18.407 1.00 73.98 195 HIS L CA 1
ATOM 1518 C C . HIS A 1 195 ? -10.157 15.344 18.277 1.00 72.76 195 HIS L C 1
ATOM 1519 O O . HIS A 1 195 ? -10.465 14.238 17.818 1.00 71.37 195 HIS L O 1
ATOM 1526 N N . LYS A 1 196 ? -11.051 16.242 18.700 1.00 73.03 196 LYS L N 1
ATOM 1527 C CA . LYS A 1 196 ? -12.485 15.935 18.788 1.00 73.20 196 LYS L CA 1
ATOM 1528 C C . LYS A 1 196 ? -13.347 16.590 17.708 1.00 68.81 196 LYS L C 1
ATOM 1529 O O . LYS A 1 196 ? -14.006 15.885 16.940 1.00 66.82 196 LYS L O 1
ATOM 1535 N N . VAL A 1 197 ? -13.362 17.924 17.667 1.00 67.31 197 VAL L N 1
ATOM 1536 C CA . VAL A 1 197 ? -14.267 18.651 16.780 1.00 64.05 197 VAL L CA 1
ATOM 1537 C C . VAL A 1 197 ? -13.575 19.027 15.472 1.00 59.42 197 VAL L C 1
ATOM 1538 O O . VAL A 1 197 ? -12.498 19.629 15.456 1.00 58.66 197 VAL L O 1
ATOM 1542 N N . TYR A 1 198 ? -14.205 18.639 14.375 1.00 56.08 198 TYR L N 1
ATOM 1543 C CA . TYR A 1 198 ? -13.706 18.965 13.052 1.00 52.16 198 TYR L CA 1
ATOM 1544 C C . TYR A 1 198 ? -14.750 19.829 12.385 1.00 49.61 198 TYR L C 1
ATOM 1545 O O . TYR A 1 198 ? -15.928 19.469 12.340 1.00 49.36 198 TYR L O 1
ATOM 1554 N N . ALA A 1 199 ? -14.313 20.982 11.900 1.00 47.45 199 ALA L N 1
ATOM 1555 C CA . ALA A 1 199 ? -15.243 21.961 11.391 1.00 46.18 199 ALA L CA 1
ATOM 1556 C C . ALA A 1 199 ? -14.695 22.649 10.162 1.00 42.87 199 ALA L C 1
ATOM 1557 O O . ALA A 1 199 ? -13.508 22.990 10.099 1.00 42.58 199 ALA L O 1
ATOM 1559 N N A CYS A 1 200 ? -15.600 22.885 9.235 0.62 41.08 200 CYS L N 1
ATOM 1560 N N B CYS A 1 200 ? -15.539 22.803 9.139 0.38 40.56 200 CYS L N 1
ATOM 1561 C CA A CYS A 1 200 ? -15.323 23.628 8.047 0.62 39.16 200 CYS L CA 1
ATOM 1562 C CA B CYS A 1 200 ? -15.213 23.647 7.977 0.38 38.07 200 CYS L CA 1
ATOM 1563 C C A CYS A 1 200 ? -16.174 24.873 8.124 0.62 38.82 200 CYS L C 1
ATOM 1564 C C B CYS A 1 200 ? -16.149 24.847 7.985 0.38 38.15 200 CYS L C 1
ATOM 1565 O O A CYS A 1 200 ? -17.373 24.778 8.384 0.62 39.70 200 CYS L O 1
ATOM 1566 O O B CYS A 1 200 ? -17.370 24.691 8.032 0.38 38.61 200 CYS L O 1
ATOM 1571 N N . GLU A 1 201 ? -15.554 26.036 7.938 1.00 38.20 201 GLU L N 1
ATOM 1572 C CA . GLU A 1 201 ? -16.274 27.307 8.001 1.00 38.27 201 GLU L CA 1
ATOM 1573 C C . GLU A 1 201 ? -16.201 27.954 6.642 1.00 35.48 201 GLU L C 1
ATOM 1574 O O . GLU A 1 201 ? -15.104 28.137 6.110 1.00 33.46 201 GLU L O 1
ATOM 1580 N N . VAL A 1 202 ? -17.365 28.324 6.104 1.00 34.58 202 VAL L N 1
ATOM 1581 C CA . VAL A 1 202 ? -17.475 28.835 4.740 1.00 32.50 202 VAL L CA 1
ATOM 1582 C C . VAL A 1 202 ? -17.967 30.278 4.757 1.00 32.95 202 VAL L C 1
ATOM 1583 O O . VAL A 1 202 ? -18.957 30.601 5.413 1.00 33.58 202 VAL L O 1
ATOM 1587 N N . THR A 1 203 ? -17.255 31.140 4.045 1.00 32.11 203 THR L N 1
ATOM 1588 C CA . THR A 1 203 ? -17.658 32.531 3.877 1.00 32.99 203 THR L CA 1
ATOM 1589 C C . THR A 1 203 ? -17.991 32.724 2.403 1.00 31.24 203 THR L C 1
ATOM 1590 O O . THR A 1 203 ? -17.217 32.330 1.508 1.00 29.98 203 THR L O 1
ATOM 1594 N N . HIS A 1 204 ? -19.165 33.289 2.145 1.00 31.49 204 HIS L N 1
ATOM 1595 C CA . HIS A 1 204 ? -19.612 33.551 0.784 1.00 30.26 204 HIS L CA 1
ATOM 1596 C C . HIS A 1 204 ? -20.670 34.614 0.788 1.00 31.26 204 HIS L C 1
ATOM 1597 O O . HIS A 1 204 ? -21.456 34.664 1.721 1.00 31.82 204 HIS L O 1
ATOM 1604 N N . GLN A 1 205 ? -20.702 35.426 -0.277 1.00 31.14 205 GLN L N 1
ATOM 1605 C CA . GLN A 1 205 ? -21.654 36.539 -0.441 1.00 32.44 205 GLN L CA 1
ATOM 1606 C C . GLN A 1 205 ? -23.122 36.162 -0.212 1.00 32.27 205 GLN L C 1
ATOM 1607 O O . GLN A 1 205 ? -23.889 36.958 0.292 1.00 33.40 205 GLN L O 1
ATOM 1613 N N . GLY A 1 206 ? -23.512 34.952 -0.588 1.00 31.10 206 GLY L N 1
ATOM 1614 C CA . GLY A 1 206 ? -24.898 34.530 -0.482 1.00 31.80 206 GLY L CA 1
ATOM 1615 C C . GLY A 1 206 ? -25.310 34.079 0.913 1.00 32.48 206 GLY L C 1
ATOM 1616 O O . GLY A 1 206 ? -26.476 33.822 1.146 1.00 34.37 206 GLY L O 1
ATOM 1617 N N . LEU A 1 207 ? -24.350 33.972 1.827 1.00 32.38 207 LEU L N 1
ATOM 1618 C CA . LEU A 1 207 ? -24.598 33.517 3.193 1.00 33.89 207 LEU L CA 1
ATOM 1619 C C . LEU A 1 207 ? -24.675 34.739 4.096 1.00 35.81 207 LEU L C 1
ATOM 1620 O O . LEU A 1 207 ? -23.834 35.638 3.992 1.00 35.23 207 LEU L O 1
ATOM 1625 N N . SER A 1 208 ? -25.670 34.764 4.977 1.00 38.58 208 SER L N 1
ATOM 1626 C CA . SER A 1 208 ? -25.887 35.922 5.827 1.00 40.89 208 SER L CA 1
ATOM 1627 C C . SER A 1 208 ? -24.790 36.077 6.890 1.00 42.76 208 SER L C 1
ATOM 1628 O O . SER A 1 208 ? -24.640 37.153 7.512 1.00 45.45 208 SER L O 1
ATOM 1631 N N . SER A 1 209 ? -24.094 34.981 7.157 1.00 42.66 209 SER L N 1
ATOM 1632 C CA . SER A 1 209 ? -22.899 34.968 7.988 1.00 43.75 209 SER L CA 1
ATOM 1633 C C . SER A 1 209 ? -22.132 33.691 7.662 1.00 42.56 209 SER L C 1
ATOM 1634 O O . SER A 1 209 ? -22.711 32.767 7.091 1.00 42.61 209 SER L O 1
ATOM 1637 N N . PRO A 1 210 ? -20.847 33.605 8.052 1.00 42.86 210 PRO L N 1
ATOM 1638 C CA . PRO A 1 210 ? -20.141 32.340 7.765 1.00 41.48 210 PRO L CA 1
ATOM 1639 C C . PRO A 1 210 ? -20.882 31.099 8.292 1.00 42.21 210 PRO L C 1
ATOM 1640 O O . PRO A 1 210 ? -21.389 31.110 9.403 1.00 43.36 210 PRO L O 1
ATOM 1644 N N . VAL A 1 211 ? -20.981 30.068 7.454 1.00 40.88 211 VAL L N 1
ATOM 1645 C CA . VAL A 1 211 ? -21.651 28.823 7.804 1.00 42.16 211 VAL L CA 1
ATOM 1646 C C . VAL A 1 211 ? -20.601 27.823 8.253 1.00 42.48 211 VAL L C 1
ATOM 1647 O O . VAL A 1 211 ? -19.580 27.624 7.580 1.00 40.08 211 VAL L O 1
ATOM 1651 N N . THR A 1 212 ? -20.854 27.193 9.389 1.00 44.82 212 THR L N 1
ATOM 1652 C CA . THR A 1 212 ? -19.953 26.184 9.899 1.00 45.74 212 THR L CA 1
ATOM 1653 C C . THR A 1 212 ? -20.647 24.840 9.923 1.00 46.74 212 THR L C 1
ATOM 1654 O O . THR A 1 212 ? -21.730 24.699 10.493 1.00 48.22 212 THR L O 1
ATOM 1658 N N . LYS A 1 213 ? -20.022 23.863 9.269 1.00 45.30 213 LYS L N 1
ATOM 1659 C CA . LYS A 1 213 ? -20.457 22.482 9.355 1.00 46.81 213 LYS L CA 1
ATOM 1660 C C . LYS A 1 213 ? -19.357 21.730 10.084 1.00 48.23 213 LYS L C 1
ATOM 1661 O O . LYS A 1 213 ? -18.173 21.960 9.829 1.00 46.29 213 LYS L O 1
ATOM 1667 N N . SER A 1 214 ? -19.755 20.852 10.999 1.00 51.50 214 SER L N 1
ATOM 1668 C CA . SER A 1 214 ? -18.813 20.177 11.880 1.00 53.90 214 SER L CA 1
ATOM 1669 C C . SER A 1 214 ? -19.329 18.831 12.379 1.00 56.71 214 SER L C 1
ATOM 1670 O O . SER A 1 214 ? -20.502 18.494 12.211 1.00 57.59 214 SER L O 1
ATOM 1673 N N . PHE A 1 215 ? -18.424 18.080 13.001 1.00 58.81 215 PHE L N 1
ATOM 1674 C CA . PHE A 1 215 ? -18.733 16.784 13.610 1.00 61.48 215 PHE L CA 1
ATOM 1675 C C . PHE A 1 215 ? -17.705 16.474 14.684 1.00 64.34 215 PHE L C 1
ATOM 1676 O O . PHE A 1 215 ? -16.584 16.981 14.646 1.00 62.11 215 PHE L O 1
ATOM 1684 N N . ASN A 1 216 ? -18.116 15.661 15.654 1.00 69.10 216 ASN L N 1
ATOM 1685 C CA . ASN A 1 216 ? -17.213 15.094 16.646 1.00 72.83 216 ASN L CA 1
ATOM 1686 C C . ASN A 1 216 ? -17.040 13.632 16.260 1.00 74.02 216 ASN L C 1
ATOM 1687 O O . ASN A 1 216 ? -18.014 12.998 15.864 1.00 74.58 216 ASN L O 1
ATOM 1692 N N . ARG A 1 217 ? -15.825 13.094 16.328 1.00 75.22 217 ARG L N 1
ATOM 1693 C CA . ARG A 1 217 ? -15.645 11.657 16.036 1.00 77.13 217 ARG L CA 1
ATOM 1694 C C . ARG A 1 217 ? -16.271 10.826 17.154 1.00 82.21 217 ARG L C 1
ATOM 1695 O O . ARG A 1 217 ? -15.807 10.869 18.294 1.00 85.67 217 ARG L O 1
ATOM 1703 N N . GLY A 1 218 ? -17.340 10.096 16.828 1.00 83.64 218 GLY L N 1
ATOM 1704 C CA . GLY A 1 218 ? -18.061 9.285 17.821 1.00 88.62 218 GLY L CA 1
ATOM 1705 C C . GLY A 1 218 ? -19.355 8.685 17.294 1.00 89.57 218 GLY L C 1
ATOM 1706 O O . GLY A 1 218 ? -20.035 9.285 16.455 1.00 86.97 218 GLY L O 1
ATOM 1707 N N . CYS A 1 220 ? -29.948 31.378 -19.412 1.00 67.91 300 CYS L N 1
ATOM 1708 C CA . CYS A 1 220 ? -28.566 31.531 -18.993 1.00 64.81 300 CYS L CA 1
ATOM 1709 C C . CYS A 1 220 ? -27.717 31.995 -20.178 1.00 65.73 300 CYS L C 1
ATOM 1710 O O . CYS A 1 220 ? -27.588 31.286 -21.185 1.00 67.29 300 CYS L O 1
ATOM 1721 N N . SER B 2 2 ? -14.071 10.619 -39.712 1.00 23.79 2 SER H N 1
ATOM 1722 C CA . SER B 2 2 ? -13.579 10.879 -38.381 1.00 22.32 2 SER H CA 1
ATOM 1723 C C . SER B 2 2 ? -12.143 10.388 -38.231 1.00 21.41 2 SER H C 1
ATOM 1724 O O . SER B 2 2 ? -11.642 9.630 -39.075 1.00 19.74 2 SER H O 1
ATOM 1727 N N . VAL B 2 3 ? -11.521 10.823 -37.145 1.00 19.65 3 VAL H N 1
ATOM 1728 C CA . VAL B 2 3 ? -10.176 10.422 -36.777 1.00 19.32 3 VAL H CA 1
ATOM 1729 C C . VAL B 2 3 ? -10.163 10.079 -35.290 1.00 19.70 3 VAL H C 1
ATOM 1730 O O . VAL B 2 3 ? -10.936 10.632 -34.483 1.00 18.22 3 VAL H O 1
ATOM 1734 N N . GLU B 2 4 ? -9.282 9.167 -34.935 1.00 19.84 4 GLU H N 1
ATOM 1735 C CA . GLU B 2 4 ? -9.134 8.755 -33.531 1.00 21.42 4 GLU H CA 1
ATOM 1736 C C . GLU B 2 4 ? -7.669 8.479 -33.210 1.00 19.76 4 GLU H C 1
ATOM 1737 O O . GLU B 2 4 ? -6.999 7.737 -33.931 1.00 19.96 4 GLU H O 1
ATOM 1743 N N . GLU B 2 5 ? -7.205 9.058 -32.110 1.00 18.74 5 GLU H N 1
ATOM 1744 C CA . GLU B 2 5 ? -5.831 8.892 -31.652 1.00 18.34 5 GLU H CA 1
ATOM 1745 C C . GLU B 2 5 ? -5.732 7.724 -30.695 1.00 19.34 5 GLU H C 1
ATOM 1746 O O . GLU B 2 5 ? -6.689 7.378 -29.978 1.00 20.19 5 GLU H O 1
ATOM 1752 N N . SER B 2 6 ? -4.579 7.088 -30.693 1.00 20.03 6 SER H N 1
ATOM 1753 C CA . SER B 2 6 ? -4.329 5.981 -29.770 1.00 21.10 6 SER H CA 1
ATOM 1754 C C . SER B 2 6 ? -2.841 5.903 -29.418 1.00 20.54 6 SER H C 1
ATOM 1755 O O . SER B 2 6 ? -2.013 6.513 -30.099 1.00 19.83 6 SER H O 1
ATOM 1758 N N . GLY B 2 7 ? -2.509 5.169 -28.353 1.00 20.33 7 GLY H N 1
ATOM 1759 C CA . GLY B 2 7 ? -1.100 4.971 -27.954 1.00 20.11 7 GLY H CA 1
ATOM 1760 C C . GLY B 2 7 ? -0.619 5.765 -26.739 1.00 20.46 7 GLY H C 1
ATOM 1761 O O . GLY B 2 7 ? 0.496 5.523 -26.237 1.00 20.34 7 GLY H O 1
ATOM 1762 N N . GLY B 2 8 ? -1.443 6.711 -26.298 1.00 19.66 8 GLY H N 1
ATOM 1763 C CA . GLY B 2 8 ? -1.195 7.524 -25.114 1.00 19.46 8 GLY H CA 1
ATOM 1764 C C . GLY B 2 8 ? -1.061 6.625 -23.904 1.00 20.10 8 GLY H C 1
ATOM 1765 O O . GLY B 2 8 ? -1.857 5.726 -23.709 1.00 20.88 8 GLY H O 1
ATOM 1766 N N . ARG B 2 9 ? -0.015 6.848 -23.127 1.00 19.46 9 ARG H N 1
ATOM 1767 C CA . ARG B 2 9 ? 0.257 6.045 -21.930 1.00 19.59 9 ARG H CA 1
ATOM 1768 C C . ARG B 2 9 ? 1.319 6.726 -21.080 1.00 19.00 9 ARG H C 1
ATOM 1769 O O . ARG B 2 9 ? 1.916 7.724 -21.509 1.00 17.58 9 ARG H O 1
ATOM 1777 N N . LEU B 2 10 ? 1.542 6.165 -19.889 1.00 19.19 10 LEU H N 1
ATOM 1778 C CA . LEU B 2 10 ? 2.657 6.531 -19.024 1.00 19.07 10 LEU H CA 1
ATOM 1779 C C . LEU B 2 10 ? 3.962 5.945 -19.574 1.00 19.81 10 LEU H C 1
ATOM 1780 O O . LEU B 2 10 ? 4.065 4.725 -19.819 1.00 20.26 10 LEU H O 1
ATOM 1785 N N . VAL B 2 11 ? 4.941 6.803 -19.758 1.00 19.98 11 VAL H N 1
ATOM 1786 C CA . VAL B 2 11 ? 6.239 6.410 -20.257 1.00 21.53 11 VAL H CA 1
ATOM 1787 C C . VAL B 2 11 ? 7.312 7.131 -19.439 1.00 21.82 11 VAL H C 1
ATOM 1788 O O . VAL B 2 11 ? 7.143 8.302 -19.086 1.00 21.11 11 VAL H O 1
ATOM 1792 N N . THR B 2 12 ? 8.394 6.422 -19.118 1.00 22.53 12 THR H N 1
ATOM 1793 C CA . THR B 2 12 ? 9.543 6.997 -18.432 1.00 23.55 12 THR H CA 1
ATOM 1794 C C . THR B 2 12 ? 10.304 7.942 -19.396 1.00 23.55 12 THR H C 1
ATOM 1795 O O . THR B 2 12 ? 10.403 7.652 -20.595 1.00 22.58 12 THR H O 1
ATOM 1799 N N . PRO B 2 13 ? 10.830 9.067 -18.880 1.00 23.56 13 PRO H N 1
ATOM 1800 C CA . PRO B 2 13 ? 11.538 9.969 -19.781 1.00 23.94 13 PRO H CA 1
ATOM 1801 C C . PRO B 2 13 ? 12.649 9.240 -20.518 1.00 25.01 13 PRO H C 1
ATOM 1802 O O . PRO B 2 13 ? 13.301 8.356 -19.943 1.00 24.92 13 PRO H O 1
ATOM 1806 N N . GLY B 2 14 ? 12.849 9.594 -21.784 1.00 25.21 14 GLY H N 1
ATOM 1807 C CA . GLY B 2 14 ? 13.850 8.930 -22.606 1.00 27.32 14 GLY H CA 1
ATOM 1808 C C . GLY B 2 14 ? 13.366 7.719 -23.397 1.00 28.48 14 GLY H C 1
ATOM 1809 O O . GLY B 2 14 ? 14.010 7.341 -24.384 1.00 30.48 14 GLY H O 1
ATOM 1810 N N . THR B 2 15 ? 12.233 7.120 -23.017 1.00 28.01 15 THR H N 1
ATOM 1811 C CA . THR B 2 15 ? 11.703 5.935 -23.711 1.00 28.81 15 THR H CA 1
ATOM 1812 C C . THR B 2 15 ? 10.866 6.319 -24.918 1.00 28.02 15 THR H C 1
ATOM 1813 O O . THR B 2 15 ? 9.867 7.016 -24.765 1.00 27.09 15 THR H O 1
ATOM 1817 N N . PRO B 2 16 ? 11.273 5.895 -26.134 1.00 29.48 16 PRO H N 1
ATOM 1818 C CA . PRO B 2 16 ? 10.486 6.260 -27.315 1.00 28.97 16 PRO H CA 1
ATOM 1819 C C . PRO B 2 16 ? 9.016 5.842 -27.225 1.00 27.70 16 PRO H C 1
ATOM 1820 O O . PRO B 2 16 ? 8.699 4.814 -26.619 1.00 28.52 16 PRO H O 1
ATOM 1824 N N . LEU B 2 17 ? 8.134 6.683 -27.768 1.00 25.62 17 LEU H N 1
ATOM 1825 C CA . LEU B 2 17 ? 6.702 6.454 -27.733 1.00 24.65 17 LEU H CA 1
ATOM 1826 C C . LEU B 2 17 ? 6.115 6.858 -29.091 1.00 23.32 17 LEU H C 1
ATOM 1827 O O . LEU B 2 17 ? 6.445 7.939 -29.624 1.00 22.26 17 LEU H O 1
ATOM 1832 N N . THR B 2 18 ? 5.278 5.980 -29.641 1.00 21.59 18 THR H N 1
ATOM 1833 C CA . THR B 2 18 ? 4.563 6.228 -30.899 1.00 21.21 18 THR H CA 1
ATOM 1834 C C . THR B 2 18 ? 3.059 6.281 -30.705 1.00 20.34 18 THR H C 1
ATOM 1835 O O . THR B 2 18 ? 2.469 5.378 -30.144 1.00 20.55 18 THR H O 1
ATOM 1839 N N . LEU B 2 19 ? 2.453 7.377 -31.157 1.00 18.72 19 LEU H N 1
ATOM 1840 C CA . LEU B 2 19 ? 1.023 7.547 -31.162 1.00 17.85 19 LEU H CA 1
ATOM 1841 C C . LEU B 2 19 ? 0.546 7.325 -32.579 1.00 18.35 19 LEU H C 1
ATOM 1842 O O . LEU B 2 19 ? 1.304 7.517 -33.549 1.00 18.20 19 LEU H O 1
ATOM 1847 N N . THR B 2 20 ? -0.719 6.955 -32.706 1.00 18.27 20 THR H N 1
ATOM 1848 C CA . THR B 2 20 ? -1.299 6.651 -33.994 1.00 18.67 20 THR H CA 1
ATOM 1849 C C . THR B 2 20 ? -2.614 7.400 -34.138 1.00 18.83 20 THR H C 1
ATOM 1850 O O . THR B 2 20 ? -3.399 7.515 -33.193 1.00 18.79 20 THR H O 1
ATOM 1854 N N . CYS B 2 21 ? -2.811 7.930 -35.335 1.00 18.44 21 CYS H N 1
ATOM 1855 C CA A CYS B 2 21 ? -4.052 8.543 -35.732 0.51 19.04 21 CYS H CA 1
ATOM 1856 C CA B CYS B 2 21 ? -4.062 8.542 -35.718 0.49 18.74 21 CYS H CA 1
ATOM 1857 C C . CYS B 2 21 ? -4.699 7.641 -36.779 1.00 19.66 21 CYS H C 1
ATOM 1858 O O . CYS B 2 21 ? -4.115 7.430 -37.841 1.00 19.35 21 CYS H O 1
ATOM 1863 N N . THR B 2 22 ? -5.871 7.074 -36.470 1.00 19.52 22 THR H N 1
ATOM 1864 C CA . THR B 2 22 ? -6.564 6.174 -37.408 1.00 21.00 22 THR H CA 1
ATOM 1865 C C . THR B 2 22 ? -7.728 6.927 -38.046 1.00 20.71 22 THR H C 1
ATOM 1866 O O . THR B 2 22 ? -8.508 7.546 -37.348 1.00 19.71 22 THR H O 1
ATOM 1870 N N . VAL B 2 23 ? -7.820 6.889 -39.373 1.00 20.70 23 VAL H N 1
ATOM 1871 C CA . VAL B 2 23 ? -8.849 7.632 -40.075 1.00 20.94 23 VAL H CA 1
ATOM 1872 C C . VAL B 2 23 ? -9.988 6.699 -40.416 1.00 22.20 23 VAL H C 1
ATOM 1873 O O . VAL B 2 23 ? -9.758 5.519 -40.631 1.00 22.81 23 VAL H O 1
ATOM 1877 N N . SER B 2 24 ? -11.209 7.232 -40.467 1.00 23.32 24 SER H N 1
ATOM 1878 C CA . SER B 2 24 ? -12.382 6.462 -40.889 1.00 25.06 24 SER H CA 1
ATOM 1879 C C . SER B 2 24 ? -13.183 7.274 -41.874 1.00 25.38 24 SER H C 1
ATOM 1880 O O . SER B 2 24 ? -13.419 8.451 -41.653 1.00 24.53 24 SER H O 1
ATOM 1883 N N . GLY B 2 25 ? -13.612 6.643 -42.962 1.00 26.33 25 GLY H N 1
ATOM 1884 C CA . GLY B 2 25 ? -14.527 7.286 -43.888 1.00 27.02 25 GLY H CA 1
ATOM 1885 C C . GLY B 2 25 ? -13.965 8.305 -44.849 1.00 25.94 25 GLY H C 1
ATOM 1886 O O . GLY B 2 25 ? -14.737 9.062 -45.457 1.00 26.66 25 GLY H O 1
ATOM 1887 N N . PHE B 2 26 ? -12.646 8.335 -45.016 1.00 24.68 26 PHE H N 1
ATOM 1888 C CA . PHE B 2 26 ? -12.008 9.156 -46.036 1.00 24.24 26 PHE H CA 1
ATOM 1889 C C . PHE B 2 26 ? -10.593 8.678 -46.337 1.00 25.01 26 PHE H C 1
ATOM 1890 O O . PHE B 2 26 ? -9.987 7.953 -45.549 1.00 24.52 26 PHE H O 1
ATOM 1898 N N . SER B 2 27 ? -10.070 9.112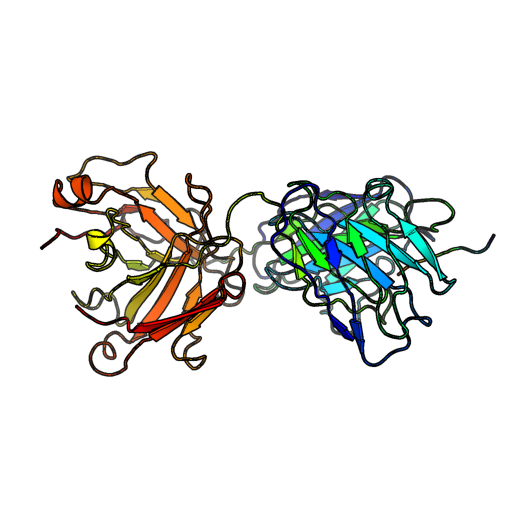 -47.474 1.00 25.93 27 SER H N 1
ATOM 1899 C CA A SER B 2 27 ? -8.712 8.773 -47.892 0.45 26.06 27 SER H CA 1
ATOM 1900 C CA B SER B 2 27 ? -8.701 8.753 -47.859 0.55 26.19 27 SER H CA 1
ATOM 1901 C C . SER B 2 27 ? -7.713 9.730 -47.253 1.00 25.48 27 SER H C 1
ATOM 1902 O O . SER B 2 27 ? -7.757 10.936 -47.512 1.00 23.34 27 SER H O 1
ATOM 1907 N N . LEU B 2 28 ? -6.802 9.175 -46.468 1.00 25.73 28 LEU H N 1
ATOM 1908 C CA . LEU B 2 28 ? -5.788 9.927 -45.766 1.00 26.68 28 LEU H CA 1
ATOM 1909 C C . LEU B 2 28 ? -4.972 10.780 -46.733 1.00 26.01 28 LEU H C 1
ATOM 1910 O O . LEU B 2 28 ? -4.593 11.896 -46.394 1.00 26.63 28 LEU H O 1
ATOM 1915 N N . SER B 2 29 ? -4.750 10.291 -47.957 1.00 25.53 29 SER H N 1
ATOM 1916 C CA A SER B 2 29 ? -3.890 11.021 -48.901 0.43 25.36 29 SER H CA 1
ATOM 1917 C CA B SER B 2 29 ? -3.907 11.003 -48.936 0.57 25.32 29 SER H CA 1
ATOM 1918 C C . SER B 2 29 ? -4.617 12.179 -49.620 1.00 24.73 29 SER H C 1
ATOM 1919 O O . SER B 2 29 ? -3.997 12.955 -50.341 1.00 25.34 29 SER H O 1
ATOM 1924 N N . SER B 2 30 ? -5.914 12.317 -49.396 1.00 22.61 30 SER H N 1
ATOM 1925 C CA . SER B 2 30 ? -6.699 13.326 -50.084 1.00 22.03 30 SER H CA 1
ATOM 1926 C C . SER B 2 30 ? -6.848 14.631 -49.293 1.00 20.39 30 SER H C 1
ATOM 1927 O O . SER B 2 30 ? -7.396 15.612 -49.816 1.00 20.03 30 SER H O 1
ATOM 1930 N N . TYR B 2 31 ? -6.334 14.657 -48.065 1.00 17.83 31 TYR H N 1
ATOM 1931 C CA . TYR B 2 31 ? -6.510 15.804 -47.163 1.00 17.70 31 TYR H CA 1
ATOM 1932 C C . TYR B 2 31 ? -5.243 16.041 -46.354 1.00 16.54 31 TYR H C 1
ATOM 1933 O O . TYR B 2 31 ? -4.516 15.086 -46.066 1.00 16.60 31 TYR H O 1
ATOM 1942 N N . PRO B 2 32 ? -4.991 17.303 -45.960 1.00 16.57 32 PRO H N 1
ATOM 1943 C CA . PRO B 2 32 ? -3.934 17.494 -44.981 1.00 16.33 32 PRO H CA 1
ATOM 1944 C C . PRO B 2 32 ? -4.282 16.814 -43.654 1.00 15.85 32 PRO H C 1
ATOM 1945 O O . PRO B 2 32 ? -5.475 16.714 -43.303 1.00 14.99 32 PRO H O 1
ATOM 1949 N N . MET B 2 33 ? -3.257 16.357 -42.941 1.00 16.08 33 MET H N 1
ATOM 1950 C CA . MET B 2 33 ? -3.417 15.717 -41.611 1.00 15.73 33 MET H CA 1
ATOM 1951 C C . MET B 2 33 ? -2.439 16.404 -40.663 1.00 16.11 33 MET H C 1
ATOM 1952 O O . MET B 2 33 ? -1.267 16.680 -41.054 1.00 16.45 33 MET H O 1
ATOM 1957 N N . ASN B 2 34 ? -2.910 16.726 -39.453 1.00 14.05 34 ASN H N 1
ATOM 1958 C CA . ASN B 2 34 ? -2.127 17.477 -38.472 1.00 14.85 34 ASN H CA 1
ATOM 1959 C C . ASN B 2 34 ? -2.154 16.853 -37.076 1.00 14.65 34 ASN H C 1
ATOM 1960 O O . ASN B 2 34 ? -3.144 16.240 -36.686 1.00 15.34 34 ASN H O 1
ATOM 1965 N N . TRP B 2 35 ? -1.054 17.043 -36.347 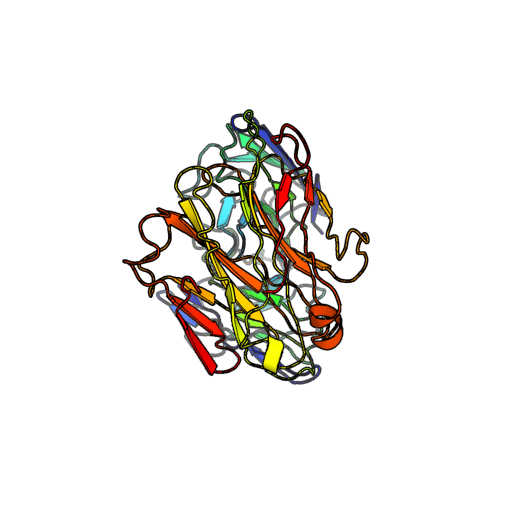1.00 14.12 35 TRP H N 1
ATOM 1966 C CA . TRP B 2 35 ? -0.926 16.721 -34.935 1.00 14.28 35 TRP H CA 1
ATOM 1967 C C . TRP B 2 35 ? -0.771 18.016 -34.139 1.00 14.59 35 TRP H C 1
ATOM 1968 O O . TRP B 2 35 ? -0.019 18.924 -34.532 1.00 14.15 35 TRP H O 1
ATOM 1979 N N . VAL B 2 36 ? -1.508 18.088 -33.040 1.00 14.13 36 VAL H N 1
ATOM 1980 C CA . VAL B 2 36 ? -1.586 19.247 -32.169 1.00 14.18 36 VAL H CA 1
ATOM 1981 C C . VAL B 2 36 ? -1.514 18.711 -30.762 1.00 15.19 36 VAL H C 1
ATOM 1982 O O . VAL B 2 36 ? -2.133 17.687 -30.480 1.00 16.84 36 VAL H O 1
ATOM 1986 N N . ARG B 2 37 ? -0.804 19.382 -29.855 1.00 15.08 37 ARG H N 1
ATOM 1987 C CA . ARG B 2 37 ? -0.857 18.936 -28.460 1.00 15.71 37 ARG H CA 1
ATOM 1988 C C . ARG B 2 37 ? -1.297 20.025 -27.505 1.00 15.49 37 ARG H C 1
ATOM 1989 O O . ARG B 2 37 ? -1.352 21.203 -27.849 1.00 14.85 37 ARG H O 1
ATOM 1997 N N . GLN B 2 38 ? -1.651 19.595 -26.306 1.00 15.53 38 GLN H N 1
ATOM 1998 C CA . GLN B 2 38 ? -2.061 20.486 -25.266 1.00 16.00 38 GLN H CA 1
ATOM 1999 C C . GLN B 2 38 ? -1.640 19.931 -23.899 1.00 17.02 38 GLN H C 1
ATOM 2000 O O . GLN B 2 38 ? -2.199 18.925 -23.448 1.00 16.74 38 GLN H O 1
ATOM 2006 N N . ALA B 2 39 ? -0.672 20.595 -23.271 1.00 19.09 39 ALA H N 1
ATOM 2007 C CA . ALA B 2 39 ? -0.260 20.270 -21.898 1.00 20.99 39 ALA H CA 1
ATOM 2008 C C . ALA B 2 39 ? -1.419 20.560 -20.953 1.00 23.16 39 ALA H C 1
ATOM 2009 O O . ALA B 2 39 ? -2.230 21.443 -21.239 1.00 22.37 39 ALA H O 1
ATOM 2011 N N . PRO B 2 40 ? -1.517 19.812 -19.829 1.00 25.17 40 PRO H N 1
ATOM 2012 C CA . PRO B 2 40 ? -2.673 19.996 -18.970 1.00 26.60 40 PRO H CA 1
ATOM 2013 C C . PRO B 2 40 ? -2.833 21.448 -18.530 1.00 27.97 40 PRO H C 1
ATOM 2014 O O . PRO B 2 40 ? -1.884 22.065 -18.050 1.00 29.22 40 PRO H O 1
ATOM 2018 N N . GLY B 2 41 ? -4.020 22.004 -18.758 1.00 28.35 41 GLY H N 1
ATOM 2019 C CA . GLY B 2 41 ? -4.314 23.396 -18.385 1.00 28.32 41 GLY H CA 1
ATOM 2020 C C . GLY B 2 41 ? -3.717 24.474 -19.291 1.00 27.75 41 GLY H C 1
ATOM 2021 O O . GLY B 2 41 ? -3.806 25.667 -18.970 1.00 27.94 41 GLY H O 1
ATOM 2022 N N . LYS B 2 42 ? -3.097 24.069 -20.405 1.00 25.22 42 LYS H N 1
ATOM 2023 C CA . LYS B 2 42 ? -2.343 24.990 -21.242 1.00 25.08 42 LYS H CA 1
ATOM 2024 C C . LYS B 2 42 ? -2.971 25.022 -22.630 1.00 23.00 42 LYS H C 1
ATOM 2025 O O . LYS B 2 42 ? -4.043 24.437 -22.842 1.00 22.73 42 LYS H O 1
ATOM 2031 N N . GLY B 2 43 ? -2.338 25.752 -23.538 1.00 21.99 43 GLY H N 1
ATOM 2032 C CA . GLY B 2 43 ? -2.910 26.041 -24.855 1.00 20.63 43 GLY H CA 1
ATOM 2033 C C . GLY B 2 43 ? -2.621 24.991 -25.908 1.00 19.02 43 GLY H C 1
ATOM 2034 O O . GLY B 2 43 ? -1.830 24.073 -25.693 1.00 19.86 43 GLY H O 1
ATOM 2035 N N . LEU B 2 44 ? -3.307 25.110 -27.031 1.00 17.79 44 LEU H N 1
ATOM 2036 C CA . LEU B 2 44 ? -3.083 24.247 -28.170 1.00 16.44 44 LEU H CA 1
ATOM 2037 C C . LEU B 2 44 ? -1.769 24.613 -28.864 1.00 16.63 44 LEU H C 1
ATOM 2038 O O . LEU B 2 44 ? -1.463 25.783 -29.048 1.00 17.35 44 LEU H O 1
ATOM 2043 N N . GLU B 2 45 ? -1.002 23.605 -29.246 1.00 16.07 45 GLU H N 1
ATOM 2044 C CA . GLU B 2 45 ? 0.262 23.812 -29.973 1.00 17.37 45 GLU H CA 1
ATOM 2045 C C . GLU B 2 45 ? 0.363 22.904 -31.174 1.00 16.23 45 GLU H C 1
ATOM 2046 O O . GLU B 2 45 ? 0.383 21.667 -31.037 1.00 16.09 45 GLU H O 1
ATOM 2052 N N . TRP B 2 46 ? 0.464 23.501 -32.349 1.00 15.22 46 TRP H N 1
ATOM 2053 C CA . TRP B 2 46 ? 0.645 22.724 -33.561 1.00 14.71 46 TRP H CA 1
ATOM 2054 C C . TRP B 2 46 ? 2.034 22.064 -33.589 1.00 14.96 46 TRP H C 1
ATOM 2055 O O . TRP B 2 46 ? 3.024 22.734 -33.371 1.00 15.72 46 TRP H O 1
ATOM 2066 N N . ILE B 2 47 ? 2.093 20.748 -33.833 1.00 14.59 47 ILE H N 1
ATOM 2067 C CA . ILE B 2 47 ? 3.377 20.018 -33.876 1.00 14.96 47 ILE H CA 1
ATOM 2068 C C . ILE B 2 47 ? 3.887 19.892 -35.285 1.00 14.83 47 ILE H C 1
ATOM 2069 O O . ILE B 2 47 ? 5.054 20.183 -35.576 1.00 15.44 47 ILE H O 1
ATOM 2074 N N . GLY B 2 48 ? 2.998 19.480 -36.168 1.00 13.85 48 GLY H N 1
ATOM 2075 C CA . GLY B 2 48 ? 3.397 19.152 -37.540 1.00 14.22 48 GLY H CA 1
ATOM 2076 C C . GLY B 2 48 ? 2.261 18.527 -38.301 1.00 13.63 48 GLY H C 1
ATOM 2077 O O . GLY B 2 48 ? 1.202 18.264 -37.745 1.00 14.40 48 GLY H O 1
ATOM 2078 N N . GLY B 2 49 ? 2.473 18.301 -39.586 1.00 15.08 49 GLY H N 1
ATOM 2079 C CA . GLY B 2 49 ? 1.462 17.678 -40.400 1.00 15.84 49 GLY H CA 1
ATOM 2080 C C . GLY B 2 49 ? 1.963 17.274 -41.752 1.00 17.06 49 GLY H C 1
ATOM 2081 O O . GLY B 2 49 ? 3.145 17.464 -42.116 1.00 17.91 49 GLY H O 1
ATOM 2082 N N . ILE B 2 50 ? 1.046 16.696 -42.511 1.00 16.83 50 ILE H N 1
ATOM 2083 C CA . ILE B 2 50 ? 1.341 16.129 -43.819 1.00 16.61 50 ILE H CA 1
ATOM 2084 C C . ILE B 2 50 ? 0.442 16.795 -44.811 1.00 17.41 50 ILE H C 1
ATOM 2085 O O . ILE B 2 50 ? -0.802 16.738 -44.681 1.00 17.31 50 ILE H O 1
ATOM 2090 N N . GLY B 2 51 ? 1.032 17.414 -45.822 1.00 17.60 51 GLY H N 1
ATOM 2091 C CA . GLY B 2 51 ? 0.231 18.044 -46.873 1.00 19.12 51 GLY H CA 1
ATOM 2092 C C . GLY B 2 51 ? -0.373 16.998 -47.813 1.00 19.69 51 GLY H C 1
ATOM 2093 O O . GLY B 2 51 ? 0.061 15.852 -47.842 1.00 18.97 51 GLY H O 1
ATOM 2094 N N . THR B 2 52 ? -1.352 17.400 -48.612 1.00 21.99 52 THR H N 1
ATOM 2095 C CA A THR B 2 52 ? -1.869 16.509 -49.666 0.63 23.45 52 THR H CA 1
ATOM 2096 C CA B THR B 2 52 ? -1.875 16.516 -49.651 0.37 23.89 52 THR H CA 1
ATOM 2097 C C . THR B 2 52 ? -0.754 16.158 -50.660 1.00 26.09 52 THR H C 1
ATOM 2098 O O . THR B 2 52 ? -0.776 15.105 -51.282 1.00 29.07 52 THR H O 1
ATOM 2105 N N . SER B 2 53 ? 0.237 17.038 -50.790 1.00 26.28 53 SER H N 1
ATOM 2106 C CA . SER B 2 53 ? 1.503 16.775 -51.540 1.00 27.76 53 SER H CA 1
ATOM 2107 C C . SER B 2 53 ? 2.234 15.482 -51.089 1.00 27.00 53 SER H C 1
ATOM 2108 O O . SER B 2 53 ? 2.980 14.887 -51.867 1.00 28.74 53 SER H O 1
ATOM 2111 N N . GLY B 2 54 ? 2.038 15.086 -49.837 1.00 24.06 54 GLY H N 1
ATOM 2112 C CA . GLY B 2 54 ? 2.872 14.085 -49.164 1.00 23.37 54 GLY H CA 1
ATOM 2113 C C . GLY B 2 54 ? 4.053 14.684 -48.380 1.00 22.33 54 GLY H C 1
ATOM 2114 O O . GLY B 2 54 ? 4.805 13.958 -47.715 1.00 20.84 54 GLY H O 1
ATOM 2115 N N . ASN B 2 55 ? 4.222 16.002 -48.453 1.00 20.92 55 ASN H N 1
ATOM 2116 C CA . ASN B 2 55 ? 5.297 16.667 -47.719 1.00 20.94 55 ASN H CA 1
ATOM 2117 C C . ASN B 2 55 ? 4.984 16.724 -46.228 1.00 18.79 55 ASN H C 1
ATOM 2118 O O . ASN B 2 55 ? 3.850 17.016 -45.826 1.00 19.12 55 ASN H O 1
ATOM 2123 N N . ILE B 2 56 ? 5.983 16.465 -45.394 1.00 18.71 56 ILE H N 1
ATOM 2124 C CA . ILE B 2 56 ? 5.769 16.373 -43.961 1.00 17.19 56 ILE H CA 1
ATOM 2125 C C . ILE B 2 56 ? 6.488 17.552 -43.293 1.00 18.10 56 ILE H C 1
ATOM 2126 O O . ILE B 2 56 ? 7.726 17.708 -43.450 1.00 18.06 56 ILE H O 1
ATOM 2131 N N . TRP B 2 57 ? 5.691 18.378 -42.602 1.00 16.49 57 TRP H N 1
ATOM 2132 C CA . TRP B 2 57 ? 6.154 19.641 -42.035 1.00 16.61 57 TRP H CA 1
ATOM 2133 C C . TRP B 2 57 ? 6.091 19.608 -40.530 1.00 17.19 57 TRP H C 1
ATOM 2134 O O . TRP B 2 57 ? 5.213 18.972 -39.944 1.00 16.25 57 TRP H O 1
ATOM 2145 N N . TYR B 2 58 ? 7.017 20.346 -39.911 1.00 18.16 58 TYR H N 1
ATOM 2146 C CA . TYR B 2 58 ? 7.100 20.458 -38.467 1.00 17.16 58 TYR H CA 1
ATOM 2147 C C . TYR B 2 58 ? 7.120 21.928 -38.069 1.00 17.75 58 TYR H C 1
ATOM 2148 O O . TYR B 2 58 ? 7.660 22.779 -38.787 1.00 17.16 58 TYR H O 1
ATOM 2157 N N . ALA B 2 59 ? 6.574 22.190 -36.891 1.00 16.85 59 ALA H N 1
ATOM 2158 C CA . ALA B 2 59 ? 6.784 23.471 -36.227 1.00 17.53 59 ALA H CA 1
ATOM 2159 C C . ALA B 2 59 ? 8.258 23.565 -35.830 1.00 18.65 59 ALA H C 1
ATOM 2160 O O . ALA B 2 59 ? 8.912 22.542 -35.516 1.00 18.82 59 ALA H O 1
ATOM 2162 N N . SER B 2 60 ? 8.785 24.790 -35.827 1.00 20.16 60 SER H N 1
ATOM 2163 C CA A SER B 2 60 ? 10.164 25.073 -35.435 0.52 22.05 60 SER H CA 1
ATOM 2164 C CA B SER B 2 60 ? 10.185 25.000 -35.495 0.48 21.81 60 SER H CA 1
ATOM 2165 C C . SER B 2 60 ? 10.564 24.321 -34.167 1.00 21.85 60 SER H C 1
ATOM 2166 O O . SER B 2 60 ? 11.585 23.646 -34.097 1.00 22.11 60 SER H O 1
ATOM 2171 N N . TRP B 2 61 ? 9.747 24.472 -33.135 1.00 21.98 61 TRP H N 1
ATOM 2172 C CA . TRP B 2 61 ? 10.085 23.916 -31.825 1.00 22.32 61 TRP H CA 1
ATOM 2173 C C . TRP B 2 61 ? 10.026 22.382 -31.777 1.00 21.59 61 TRP H C 1
ATOM 2174 O O . TRP B 2 61 ? 10.633 21.781 -30.924 1.00 22.26 61 TRP H O 1
ATOM 2185 N N . ALA B 2 62 ? 9.279 21.769 -32.683 1.00 20.48 62 ALA H N 1
ATOM 2186 C CA . ALA B 2 62 ? 9.047 20.322 -32.710 1.00 19.53 62 ALA H CA 1
ATOM 2187 C C . ALA B 2 62 ? 10.151 19.578 -33.454 1.00 21.09 62 ALA H C 1
ATOM 2188 O O . ALA B 2 62 ? 10.307 18.348 -33.306 1.00 21.58 62 ALA H O 1
ATOM 2190 N N . LYS B 2 63 ? 10.919 20.310 -34.243 1.00 21.66 63 LYS H N 1
ATOM 2191 C CA . LYS B 2 63 ? 12.010 19.719 -35.027 1.00 22.60 63 LYS H CA 1
ATOM 2192 C C . LYS B 2 63 ? 13.036 19.064 -34.110 1.00 23.88 63 LYS H C 1
ATOM 2193 O O . LYS B 2 63 ? 13.479 19.657 -33.110 1.00 24.66 63 LYS H O 1
ATOM 2199 N N . GLY B 2 64 ? 13.392 17.823 -34.440 1.00 24.08 64 GLY H N 1
ATOM 2200 C CA . GLY B 2 64 ? 14.333 17.053 -33.626 1.00 25.83 64 GLY H CA 1
ATOM 2201 C C . GLY B 2 64 ? 13.677 16.328 -32.448 1.00 25.57 64 GLY H C 1
ATOM 2202 O O . GLY B 2 64 ? 14.336 15.531 -31.771 1.00 27.53 64 GLY H O 1
ATOM 2203 N N . ARG B 2 65 ? 12.411 16.625 -32.167 1.00 24.39 65 ARG H N 1
ATOM 2204 C CA . ARG B 2 65 ? 11.709 15.987 -31.048 1.00 24.15 65 ARG H CA 1
ATOM 2205 C C . ARG B 2 65 ? 10.614 15.004 -31.493 1.00 23.45 65 ARG H C 1
ATOM 2206 O O . ARG B 2 65 ? 10.239 14.102 -30.731 1.00 23.68 65 ARG H O 1
ATOM 2214 N N . PHE B 2 66 ? 10.098 15.183 -32.705 1.00 22.25 66 PHE H N 1
ATOM 2215 C CA . PHE B 2 66 ? 8.989 14.388 -33.196 1.00 21.85 66 PHE H CA 1
ATOM 2216 C C . PHE B 2 66 ? 9.210 14.023 -34.625 1.00 21.97 66 PHE H C 1
ATOM 2217 O O . PHE B 2 66 ? 9.726 14.843 -35.386 1.00 22.85 66 PHE H O 1
ATOM 2225 N N . ILE B 2 67 ? 8.779 12.814 -34.975 1.00 21.07 67 ILE H N 1
ATOM 2226 C CA A ILE B 2 67 ? 8.724 12.400 -36.364 0.51 21.45 67 ILE H CA 1
ATOM 2227 C CA B ILE B 2 67 ? 8.740 12.336 -36.351 0.49 21.65 67 ILE H CA 1
ATOM 2228 C C . ILE B 2 67 ? 7.329 11.901 -36.718 1.00 20.62 67 ILE H C 1
ATOM 2229 O O . ILE B 2 67 ? 6.731 11.059 -36.034 1.00 19.33 67 ILE H O 1
ATOM 2238 N N . ILE B 2 68 ? 6.808 12.447 -37.810 1.00 20.63 68 ILE H N 1
ATOM 2239 C CA . ILE B 2 68 ? 5.482 12.120 -38.289 1.00 20.48 68 ILE H CA 1
ATOM 2240 C C . ILE B 2 68 ? 5.639 11.270 -39.542 1.00 22.49 68 ILE H C 1
ATOM 2241 O O . ILE B 2 68 ? 6.556 11.505 -40.345 1.00 21.88 68 ILE H O 1
ATOM 2246 N N . SER B 2 69 ? 4.730 10.318 -39.739 1.00 23.58 69 SER H N 1
ATOM 2247 C CA . SER B 2 69 ? 4.763 9.493 -40.940 1.00 25.16 69 SER H CA 1
ATOM 2248 C C . SER B 2 69 ? 3.409 8.903 -41.317 1.00 24.93 69 SER H C 1
ATOM 2249 O O . SER B 2 69 ? 2.526 8.730 -40.477 1.00 23.43 69 SER H O 1
ATOM 2252 N N . ARG B 2 70 ? 3.254 8.614 -42.608 1.00 25.50 70 ARG H N 1
ATOM 2253 C CA A ARG B 2 70 ? 2.139 7.829 -43.109 0.52 25.58 70 ARG H CA 1
ATOM 2254 C CA B ARG B 2 70 ? 2.136 7.832 -43.092 0.48 25.67 70 ARG H CA 1
ATOM 2255 C C . ARG B 2 70 ? 2.520 6.378 -42.824 1.00 26.41 70 ARG H C 1
ATOM 2256 O O . ARG B 2 70 ? 3.342 5.799 -43.533 1.00 26.70 70 ARG H O 1
ATOM 2271 N N . ALA B 2 71 ? 1.951 5.804 -41.764 1.00 25.56 71 ALA H N 1
ATOM 2272 C CA . ALA B 2 71 ? 2.331 4.474 -41.282 1.00 26.57 71 ALA H CA 1
ATOM 2273 C C . ALA B 2 71 ? 1.598 3.318 -41.979 1.00 28.15 71 ALA H C 1
ATOM 2274 O O . ALA B 2 71 ? 2.102 2.196 -42.044 1.00 30.25 71 ALA H O 1
ATOM 2276 N N . SER B 2 72 ? 0.397 3.575 -42.477 1.00 27.87 72 SER H N 1
ATOM 2277 C CA . SER B 2 72 ? -0.351 2.600 -43.266 1.00 28.35 72 SER H CA 1
ATOM 2278 C C . SER B 2 72 ? -1.363 3.355 -44.110 1.00 28.34 72 SER H C 1
ATOM 2279 O O . SER B 2 72 ? -1.477 4.578 -43.986 1.00 26.51 72 SER H O 1
ATOM 2282 N N . SER B 2 73 ? -2.133 2.621 -44.911 1.00 29.79 73 SER H N 1
ATOM 2283 C CA . SER B 2 73 ? -3.196 3.230 -45.715 1.00 30.51 73 SER H CA 1
ATOM 2284 C C . SER B 2 73 ? -4.207 4.044 -44.883 1.00 29.57 73 SER H C 1
ATOM 2285 O O . SER B 2 73 ? -4.803 4.975 -45.426 1.00 30.01 73 SER H O 1
ATOM 2288 N N . THR B 2 74 ? -4.373 3.727 -43.589 1.00 28.25 74 THR H N 1
ATOM 2289 C CA . THR B 2 74 ? -5.406 4.352 -42.742 1.00 26.20 74 THR H CA 1
ATOM 2290 C C . THR B 2 74 ? -4.848 5.031 -41.476 1.00 25.10 74 THR H C 1
ATOM 2291 O O . THR B 2 74 ? -5.635 5.444 -40.621 1.00 24.39 74 THR H O 1
ATOM 2295 N N . THR B 2 75 ? -3.516 5.119 -41.340 1.00 23.69 75 THR H N 1
ATOM 2296 C CA . THR B 2 75 ? -2.894 5.693 -40.142 1.00 22.46 75 THR H CA 1
ATOM 2297 C C . THR B 2 75 ? -1.721 6.631 -40.427 1.00 22.01 75 THR H C 1
ATOM 2298 O O . THR B 2 75 ? -0.939 6.441 -41.359 1.00 21.99 75 THR H O 1
ATOM 2302 N N . VAL B 2 76 ? -1.648 7.674 -39.605 1.00 20.63 76 VAL H N 1
ATOM 2303 C CA . VAL B 2 76 ? -0.510 8.542 -39.486 1.00 21.08 76 VAL H CA 1
ATOM 2304 C C . VAL B 2 76 ? 0.025 8.385 -38.063 1.00 20.39 76 VAL H C 1
ATOM 2305 O O . VAL B 2 76 ? -0.761 8.340 -37.110 1.00 20.78 76 VAL H O 1
ATOM 2309 N N . ASP B 2 77 ? 1.337 8.223 -37.913 1.00 20.29 77 ASP H N 1
ATOM 2310 C CA A ASP B 2 77 ? 2.005 8.049 -36.607 0.48 20.15 77 ASP H CA 1
ATOM 2311 C CA B ASP B 2 77 ? 1.878 8.131 -36.556 0.52 20.00 77 ASP H CA 1
ATOM 2312 C C . ASP B 2 77 ? 2.683 9.358 -36.156 1.00 19.38 77 ASP H C 1
ATOM 2313 O O . ASP B 2 77 ? 3.012 10.226 -36.994 1.00 20.12 77 ASP H O 1
ATOM 2322 N N . LEU B 2 78 ? 2.930 9.478 -34.860 1.00 19.03 78 LEU H N 1
ATOM 2323 C CA . LEU B 2 78 ? 3.754 10.540 -34.293 1.00 17.89 78 LEU H CA 1
ATOM 2324 C C . LEU B 2 78 ? 4.667 9.874 -33.306 1.00 18.91 78 LEU H C 1
ATOM 2325 O O . LEU B 2 78 ? 4.203 9.345 -32.306 1.00 17.63 78 LEU H O 1
ATOM 2330 N N . LYS B 2 79 ? 5.967 9.871 -33.594 1.00 19.49 79 LYS H N 1
ATOM 2331 C CA . LYS B 2 79 ? 6.919 9.263 -32.697 1.00 21.08 79 LYS H CA 1
ATOM 2332 C C . LYS B 2 79 ? 7.586 10.382 -31.928 1.00 21.81 79 LYS H C 1
ATOM 2333 O O . LYS B 2 79 ? 8.083 11.352 -32.527 1.00 21.13 79 LYS H O 1
ATOM 2339 N N . VAL B 2 80 ? 7.596 10.247 -30.601 1.00 22.12 80 VAL H N 1
ATOM 2340 C CA . VAL B 2 80 ? 8.265 11.186 -29.748 1.00 23.06 80 VAL H CA 1
ATOM 2341 C C . VAL B 2 80 ? 9.614 10.548 -29.477 1.00 25.69 80 VAL H C 1
ATOM 2342 O O . VAL B 2 80 ? 9.744 9.491 -28.802 1.00 25.39 80 VAL H O 1
ATOM 2346 N N . THR B 2 81 ? 10.634 11.191 -29.993 1.00 27.00 81 THR H N 1
ATOM 2347 C CA . THR B 2 81 ? 11.918 10.521 -30.118 1.00 28.83 81 THR H CA 1
ATOM 2348 C C . THR B 2 81 ? 12.651 10.289 -28.793 1.00 29.26 81 THR H C 1
ATOM 2349 O O . THR B 2 81 ? 13.240 9.218 -28.594 1.00 31.01 81 THR H O 1
ATOM 2353 N N . SER B 2 82 ? 12.557 11.252 -27.882 1.00 27.64 82 SER H N 1
ATOM 2354 C CA . SER B 2 82 ? 13.125 11.117 -26.531 1.00 26.82 82 SER H CA 1
ATOM 2355 C C . SER B 2 82 ? 12.287 11.948 -25.541 1.00 25.03 82 SER H C 1
ATOM 2356 O O . SER B 2 82 ? 12.641 13.068 -25.193 1.00 24.45 82 SER H O 1
ATOM 2359 N N . PRO B 2 83 ? 11.146 11.395 -25.098 1.00 23.10 83 PRO H N 1
ATOM 2360 C CA . PRO B 2 83 ? 10.221 12.144 -24.274 1.00 21.69 83 PRO H CA 1
ATOM 2361 C C . PRO B 2 83 ? 10.853 12.711 -22.999 1.00 22.22 83 PRO H C 1
ATOM 2362 O O . PRO B 2 83 ? 11.655 12.042 -22.368 1.00 22.63 83 PRO H O 1
ATOM 2366 N N . THR B 2 84 ? 10.448 13.923 -22.643 1.00 20.92 84 THR H N 1
ATOM 2367 C CA . THR B 2 84 ? 10.782 14.556 -21.397 1.00 22.74 84 THR H CA 1
ATOM 2368 C C . THR B 2 84 ? 9.489 14.840 -20.664 1.00 22.16 84 THR H C 1
ATOM 2369 O O . THR B 2 84 ? 8.419 14.756 -21.249 1.00 20.38 84 THR H O 1
ATOM 2373 N N . THR B 2 85 ? 9.573 15.186 -19.383 1.00 23.45 85 THR H N 1
ATOM 2374 C CA . THR B 2 85 ? 8.386 15.522 -18.597 1.00 24.45 85 THR H CA 1
ATOM 2375 C C . THR B 2 85 ? 7.559 16.655 -19.262 1.00 24.81 85 THR H C 1
ATOM 2376 O O . THR B 2 85 ? 6.330 16.697 -19.130 1.00 23.89 85 THR H O 1
ATOM 2380 N N . GLU B 2 86 ? 8.228 17.530 -20.017 1.00 25.02 86 GLU H N 1
ATOM 2381 C CA A GLU B 2 86 ? 7.528 18.613 -20.698 0.53 25.08 86 GLU H CA 1
ATOM 2382 C CA B GLU B 2 86 ? 7.587 18.622 -20.770 0.47 25.04 86 GLU H CA 1
ATOM 2383 C C . GLU B 2 86 ? 6.695 18.144 -21.915 1.00 23.34 86 GLU H C 1
ATOM 2384 O O . GLU B 2 86 ? 5.952 18.945 -22.513 1.00 23.33 86 GLU H O 1
ATOM 2395 N N . ASP B 2 87 ? 6.774 16.858 -22.259 1.00 21.29 87 ASP H N 1
ATOM 2396 C CA . ASP B 2 87 ? 5.946 16.290 -23.340 1.00 19.93 87 ASP H CA 1
ATOM 2397 C C . ASP B 2 87 ? 4.622 15.697 -22.820 1.00 19.04 87 ASP H C 1
ATOM 2398 O O . ASP B 2 87 ? 3.810 15.202 -23.616 1.00 18.29 87 ASP H O 1
ATOM 2403 N N . THR B 2 88 ? 4.407 15.752 -21.498 1.00 17.60 88 THR H N 1
ATOM 2404 C CA . THR B 2 88 ? 3.128 15.354 -20.906 1.00 17.13 88 THR H CA 1
ATOM 2405 C C . THR B 2 88 ? 2.037 16.276 -21.481 1.00 17.29 88 THR H C 1
ATOM 2406 O O . THR B 2 88 ? 2.126 17.528 -21.410 1.00 17.44 88 THR H O 1
ATOM 2410 N N . ALA B 2 89 ? 1.049 15.673 -22.116 1.00 16.39 89 ALA H N 1
ATOM 2411 C CA . ALA B 2 89 ? 0.054 16.432 -22.881 1.00 16.43 89 ALA H CA 1
ATOM 2412 C C . ALA B 2 89 ? -0.970 15.492 -23.450 1.00 15.85 89 ALA H C 1
ATOM 2413 O O . ALA B 2 89 ? -0.750 14.296 -23.544 1.00 15.97 89 ALA H O 1
ATOM 2415 N N . THR B 2 90 ? -2.095 16.052 -23.826 1.00 15.69 90 THR H N 1
ATOM 2416 C CA . THR B 2 90 ? -3.016 15.360 -24.699 1.00 15.96 90 THR H CA 1
ATOM 2417 C C . THR B 2 90 ? -2.611 15.666 -26.113 1.00 15.82 90 THR H C 1
ATOM 2418 O O . THR B 2 90 ? -2.351 16.822 -26.452 1.00 16.93 90 THR H O 1
ATOM 2422 N N . TYR B 2 91 ? -2.529 14.631 -26.931 1.00 15.88 91 TYR H N 1
ATOM 2423 C CA . TYR B 2 91 ? -2.172 14.767 -28.353 1.00 15.59 91 TYR H CA 1
ATOM 2424 C C . TYR B 2 91 ? -3.414 14.521 -29.205 1.00 15.92 91 TYR H C 1
ATOM 2425 O O . TYR B 2 91 ? -4.060 13.479 -29.076 1.00 16.45 91 TYR H O 1
ATOM 2434 N N . PHE B 2 92 ? -3.718 15.491 -30.066 1.00 15.21 92 PHE H N 1
ATOM 2435 C CA . PHE B 2 92 ? -4.830 15.419 -31.019 1.00 15.54 92 PHE H CA 1
ATOM 2436 C C . PHE B 2 92 ? -4.310 15.266 -32.432 1.00 14.77 92 PHE H C 1
ATOM 2437 O O . PHE B 2 92 ? -3.255 15.810 -32.797 1.00 14.17 92 PHE H O 1
ATOM 2445 N N . CYS B 2 93 ? -5.052 14.513 -33.224 1.00 14.60 93 CYS H N 1
ATOM 2446 C CA A CYS B 2 93 ? -4.895 14.444 -34.661 0.38 15.55 93 CYS H CA 1
ATOM 2447 C CA B CYS B 2 93 ? -4.849 14.565 -34.641 0.62 14.56 93 CYS H CA 1
ATOM 2448 C C . CYS B 2 93 ? -6.110 15.153 -35.283 1.00 15.47 93 CYS H C 1
ATOM 2449 O O . CYS B 2 93 ? -7.207 15.125 -34.703 1.00 15.84 93 CYS H O 1
ATOM 2454 N N . ALA B 2 94 ? -5.923 15.743 -36.458 1.00 14.07 94 ALA H N 1
ATOM 2455 C CA . ALA B 2 94 ? -7.007 16.362 -37.219 1.00 14.38 94 ALA H CA 1
ATOM 2456 C C . ALA B 2 94 ? -6.821 16.160 -38.719 1.00 14.41 94 ALA H C 1
ATOM 2457 O O . ALA B 2 94 ? -5.691 16.192 -39.239 1.00 13.93 94 ALA H O 1
ATOM 2459 N N . ARG B 2 95 ? -7.934 15.945 -39.412 1.00 14.77 95 ARG H N 1
ATOM 2460 C CA . ARG B 2 95 ? -7.992 16.174 -40.845 1.00 13.99 95 ARG H CA 1
ATOM 2461 C C . ARG B 2 95 ? -8.179 17.667 -41.018 1.00 14.13 95 ARG H C 1
ATOM 2462 O O . ARG B 2 95 ? -9.045 18.263 -40.381 1.00 13.59 95 ARG H O 1
ATOM 2470 N N . GLY B 2 96 ? -7.325 18.289 -41.819 1.00 14.24 96 GLY H N 1
ATOM 2471 C CA . GLY B 2 96 ? -7.362 19.741 -41.958 1.00 15.49 96 GLY H CA 1
ATOM 2472 C C . GLY B 2 96 ? -6.974 20.457 -40.680 1.00 14.61 96 GLY H C 1
ATOM 2473 O O . GLY B 2 96 ? -6.234 19.937 -39.864 1.00 15.68 96 GLY H O 1
ATOM 2474 N N . LEU B 2 97 ? -7.492 21.665 -40.551 1.00 14.65 97 LEU H N 1
ATOM 2475 C CA . LEU B 2 97 ? -7.328 22.534 -39.400 1.00 14.82 97 LEU H CA 1
ATOM 2476 C C . LEU B 2 97 ? -8.104 23.818 -39.577 1.00 14.89 97 LEU H C 1
ATOM 2477 O O . LEU B 2 97 ? -8.524 24.373 -38.585 1.00 16.77 97 LEU H O 1
ATOM 2482 N N . TYR B 2 98 ? -8.344 24.292 -40.800 1.00 15.20 98 TYR H N 1
ATOM 2483 C CA . TYR B 2 98 ? -9.269 25.440 -40.988 1.00 15.63 98 TYR H CA 1
ATOM 2484 C C . TYR B 2 98 ? -10.393 25.274 -42.037 1.00 15.82 98 TYR H C 1
ATOM 2485 O O . TYR B 2 98 ? -11.407 25.931 -41.928 1.00 14.43 98 TYR H O 1
ATOM 2494 N N . ASN B 2 99 ? -10.232 24.392 -43.018 1.00 15.80 99 ASN H N 1
ATOM 2495 C CA . ASN B 2 99 ? -11.258 24.205 -44.042 1.00 16.52 99 ASN H CA 1
ATOM 2496 C C . ASN B 2 99 ? -12.477 23.438 -43.551 1.00 16.85 99 ASN H C 1
ATOM 2497 O O . ASN B 2 99 ? -12.494 22.934 -42.438 1.00 15.26 99 ASN H O 1
ATOM 2502 N N . ASP B 2 100 ? -13.507 23.386 -44.377 1.00 16.85 100 ASP H N 1
ATOM 2503 C CA . ASP B 2 100 ? -14.784 22.796 -43.979 1.00 17.88 100 ASP H CA 1
ATOM 2504 C C . ASP B 2 100 ? -14.766 21.288 -43.738 1.00 18.53 100 ASP H C 1
ATOM 2505 O O . ASP B 2 100 ? -15.659 20.770 -43.050 1.00 18.67 100 ASP H O 1
ATOM 2510 N N . TYR B 2 101 ? -13.751 20.599 -44.265 1.00 18.50 101 TYR H N 1
ATOM 2511 C CA . TYR B 2 101 ? -13.535 19.178 -43.961 1.00 18.49 101 TYR H CA 1
ATOM 2512 C C . TYR B 2 101 ? -12.837 18.888 -42.645 1.00 16.67 101 TYR H C 1
ATOM 2513 O O . TYR B 2 101 ? -12.594 17.708 -42.333 1.00 16.72 101 TYR H O 1
ATOM 2522 N N . THR B 2 102 ? -12.518 19.926 -41.878 1.00 16.66 102 THR H N 1
ATOM 2523 C CA . THR B 2 102 ? -11.738 19.772 -40.642 1.00 15.42 102 THR H CA 1
ATOM 2524 C C . THR B 2 102 ? -12.497 18.926 -39.621 1.00 15.41 102 THR H C 1
ATOM 2525 O O . THR B 2 102 ? -13.644 19.206 -39.314 1.00 15.89 102 THR H O 1
ATOM 2529 N N . VAL B 2 103 ? -11.842 17.893 -39.107 1.00 15.93 103 VAL H N 1
ATOM 2530 C CA . VAL B 2 103 ? -12.387 17.085 -38.010 1.00 16.52 103 VAL H CA 1
ATOM 2531 C C . VAL B 2 103 ? -11.222 16.715 -37.071 1.00 15.98 103 VAL H C 1
ATOM 2532 O O . VAL B 2 103 ? -10.096 16.492 -37.531 1.00 16.00 103 VAL H O 1
ATOM 2536 N N . TRP B 2 104 ? -11.492 16.704 -35.768 1.00 16.21 104 TRP H N 1
ATOM 2537 C CA . TRP B 2 104 ? -10.500 16.404 -34.754 1.00 15.37 104 TRP H CA 1
ATOM 2538 C C . TRP B 2 104 ? -10.882 15.134 -34.016 1.00 16.89 104 TRP H C 1
ATOM 2539 O O . TRP B 2 104 ? -12.067 14.813 -33.876 1.00 16.89 104 TRP H O 1
ATOM 2550 N N . GLY B 2 105 ? -9.874 14.429 -33.515 1.00 15.41 105 GLY H N 1
ATOM 2551 C CA . GLY B 2 105 ? -10.126 13.323 -32.638 1.00 17.05 105 GLY H CA 1
ATOM 2552 C C . GLY B 2 105 ? -10.393 13.738 -31.198 1.00 17.60 105 GLY H C 1
ATOM 2553 O O . GLY B 2 105 ? -10.244 14.894 -30.836 1.00 17.60 105 GLY H O 1
ATOM 2554 N N . PRO B 2 106 ? -10.777 12.784 -30.361 1.00 19.17 106 PRO H N 1
ATOM 2555 C CA . PRO B 2 106 ? -10.969 13.099 -28.946 1.00 20.23 106 PRO H CA 1
ATOM 2556 C C . PRO B 2 106 ? -9.659 13.330 -28.155 1.00 19.72 106 PRO H C 1
ATOM 2557 O O . PRO B 2 106 ? -9.696 13.870 -27.033 1.00 19.18 106 PRO H O 1
ATOM 2561 N N . GLY B 2 107 ? -8.531 12.915 -28.722 1.00 18.46 107 GLY H N 1
ATOM 2562 C CA . GLY B 2 107 ? -7.221 13.106 -28.084 1.00 18.88 107 GLY H CA 1
ATOM 2563 C C . GLY B 2 107 ? -6.757 11.855 -27.347 1.00 18.97 107 GLY H C 1
ATOM 2564 O O . GLY B 2 107 ? -7.584 10.996 -26.935 1.00 19.58 107 GLY H O 1
ATOM 2565 N N . THR B 2 108 ? -5.450 11.725 -27.210 1.00 18.19 108 THR H N 1
ATOM 2566 C CA . THR B 2 108 ? -4.880 10.625 -26.398 1.00 18.97 108 THR H CA 1
ATOM 2567 C C . THR B 2 108 ? -3.875 11.214 -25.409 1.00 19.24 108 THR H C 1
ATOM 2568 O O . THR B 2 108 ? -3.120 12.121 -25.752 1.00 18.82 108 THR H O 1
ATOM 2572 N N . LEU B 2 109 ? -3.892 10.731 -24.169 1.00 19.24 109 LEU H N 1
ATOM 2573 C CA . LEU B 2 109 ? -3.120 11.396 -23.093 1.00 19.11 109 LEU H CA 1
ATOM 2574 C C . LEU B 2 109 ? -1.762 10.724 -22.911 1.00 18.72 109 LEU H C 1
ATOM 2575 O O . LEU B 2 109 ? -1.696 9.507 -22.680 1.00 19.15 109 LEU H O 1
ATOM 2580 N N . VAL B 2 110 ? -0.693 11.504 -23.016 1.00 18.18 110 VAL H N 1
ATOM 2581 C CA . VAL B 2 110 ? 0.672 11.014 -22.777 1.00 17.48 110 VAL H CA 1
ATOM 2582 C C . VAL B 2 110 ? 1.142 11.585 -21.434 1.00 17.99 110 VAL H C 1
ATOM 2583 O O . VAL B 2 110 ? 1.067 12.795 -21.207 1.00 17.69 110 VAL H O 1
ATOM 2587 N N . THR B 2 111 ? 1.602 10.717 -20.549 1.00 17.86 111 THR H N 1
ATOM 2588 C CA . THR B 2 111 ? 2.172 11.160 -19.289 1.00 18.11 111 THR H CA 1
ATOM 2589 C C . THR B 2 111 ? 3.616 10.710 -19.260 1.00 19.14 111 THR H C 1
ATOM 2590 O O . THR B 2 111 ? 3.898 9.507 -19.358 1.00 19.31 111 THR H O 1
ATOM 2594 N N . VAL B 2 112 ? 4.533 11.661 -19.135 1.00 19.14 112 VAL H N 1
ATOM 2595 C CA . VAL B 2 112 ? 5.955 11.341 -19.092 1.00 19.51 112 VAL H CA 1
ATOM 2596 C C . VAL B 2 112 ? 6.485 11.540 -17.664 1.00 20.05 112 VAL H C 1
ATOM 2597 O O . VAL B 2 112 ? 6.591 12.661 -17.147 1.00 20.88 112 VAL H O 1
ATOM 2601 N N . SER B 2 113 ? 6.744 10.418 -17.009 1.00 19.90 113 SER H N 1
ATOM 2602 C CA . SER B 2 113 ? 7.166 10.393 -15.628 1.00 20.62 113 SER H CA 1
ATOM 2603 C C . SER B 2 113 ? 7.794 9.051 -15.312 1.00 20.91 113 SER H C 1
ATOM 2604 O O . SER B 2 113 ? 7.491 8.064 -15.971 1.00 19.55 113 SER H O 1
ATOM 2607 N N . SER B 2 114 ? 8.705 9.035 -14.334 1.00 21.81 114 SER H N 1
ATOM 2608 C CA A SER B 2 114 ? 9.299 7.786 -13.862 0.65 22.12 114 SER H CA 1
ATOM 2609 C CA B SER B 2 114 ? 9.308 7.793 -13.856 0.35 22.35 114 SER H CA 1
ATOM 2610 C C . SER B 2 114 ? 8.479 7.166 -12.744 1.00 20.82 114 SER H C 1
ATOM 2611 O O . SER B 2 114 ? 8.809 6.083 -12.274 1.00 22.62 114 SER H O 1
ATOM 2616 N N . ALA B 2 115 ? 7.400 7.828 -1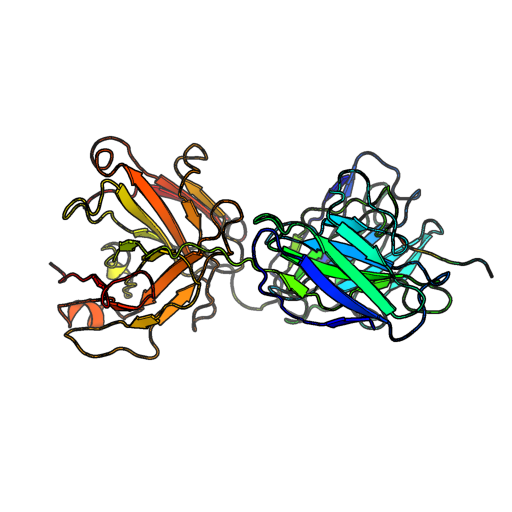2.340 1.00 20.43 115 ALA H N 1
ATOM 2617 C CA . ALA B 2 115 ? 6.537 7.354 -11.255 1.00 20.24 115 ALA H CA 1
ATOM 2618 C C . ALA B 2 115 ? 5.736 6.126 -11.669 1.00 20.06 115 ALA H C 1
ATOM 2619 O O . ALA B 2 115 ? 5.401 5.958 -12.841 1.00 18.49 115 ALA H O 1
ATOM 2621 N N . SER B 2 116 ? 5.479 5.249 -10.697 1.00 19.91 116 SER H N 1
ATOM 2622 C CA . SER B 2 116 ? 4.753 4.016 -10.938 1.00 20.20 116 SER H CA 1
ATOM 2623 C C . SER B 2 116 ? 3.263 4.232 -11.200 1.00 19.90 116 SER H C 1
ATOM 2624 O O . SER B 2 116 ? 2.610 5.099 -10.599 1.00 20.54 116 SER H O 1
ATOM 2627 N N . THR B 2 117 ? 2.719 3.382 -12.049 1.00 19.92 117 THR H N 1
ATOM 2628 C CA . THR B 2 117 ? 1.288 3.200 -12.166 1.00 19.91 117 THR H CA 1
ATOM 2629 C C . THR B 2 117 ? 0.731 2.710 -10.823 1.00 20.30 117 THR H C 1
ATOM 2630 O O . THR B 2 117 ? 1.289 1.796 -10.240 1.00 21.36 117 THR H O 1
ATOM 2634 N N . LYS B 2 118 ? -0.335 3.341 -10.332 1.00 20.61 118 LYS H N 1
ATOM 2635 C CA A LYS B 2 118 ? -0.946 2.970 -9.053 0.50 21.32 118 LYS H CA 1
ATOM 2636 C CA B LYS B 2 118 ? -0.939 2.954 -9.067 0.50 21.34 118 LYS H CA 1
ATOM 2637 C C . LYS B 2 118 ? -2.441 3.175 -9.108 1.00 21.67 118 LYS H C 1
ATOM 2638 O O . LYS B 2 118 ? -2.895 4.266 -9.419 1.00 20.58 118 LYS H O 1
ATOM 2649 N N . GLY B 2 119 ? -3.199 2.130 -8.782 1.00 22.39 119 GLY H N 1
ATOM 2650 C CA . GLY B 2 119 ? -4.652 2.199 -8.748 1.00 23.11 119 GLY H CA 1
ATOM 2651 C C . GLY B 2 119 ? -5.172 2.891 -7.498 1.00 24.28 119 GLY H C 1
ATOM 2652 O O . GLY B 2 119 ? -4.539 2.814 -6.457 1.00 23.81 119 GLY H O 1
ATOM 2653 N N . PRO B 2 120 ? -6.321 3.570 -7.601 1.00 24.93 120 PRO H N 1
ATOM 2654 C CA . PRO B 2 120 ? -6.906 4.307 -6.470 1.00 26.65 120 PRO H CA 1
ATOM 2655 C C . PRO B 2 120 ? -7.563 3.432 -5.445 1.00 29.45 120 PRO H C 1
ATOM 2656 O O . PRO B 2 120 ? -7.993 2.322 -5.762 1.00 29.38 120 PRO H O 1
ATOM 2660 N N . SER B 2 121 ? -7.633 3.956 -4.221 1.00 31.35 121 SER H N 1
ATOM 2661 C CA . SER B 2 121 ? -8.551 3.470 -3.214 1.00 34.37 121 SER H CA 1
ATOM 2662 C C . SER B 2 121 ? -9.820 4.334 -3.332 1.00 34.80 121 SER H C 1
ATOM 2663 O O . SER B 2 121 ? -9.731 5.532 -3.622 1.00 33.31 121 SER H O 1
ATOM 2666 N N . VAL B 2 122 ? -10.992 3.722 -3.186 1.00 36.55 122 VAL H N 1
ATOM 2667 C CA . VAL B 2 122 ? -12.259 4.450 -3.257 1.00 37.46 122 VAL H CA 1
ATOM 2668 C C . VAL B 2 122 ? -12.941 4.386 -1.896 1.00 40.38 122 VAL H C 1
ATOM 2669 O O . VAL B 2 122 ? -13.263 3.283 -1.416 1.00 42.81 122 VAL H O 1
ATOM 2673 N N . PHE B 2 123 ? -13.161 5.550 -1.273 1.00 40.23 123 PHE H N 1
ATOM 2674 C CA . PHE B 2 123 ? -13.762 5.619 0.069 1.00 43.10 123 PHE H CA 1
ATOM 2675 C C . PHE B 2 123 ? -15.111 6.340 0.016 1.00 44.00 123 PHE H C 1
ATOM 2676 O O . PHE B 2 123 ? -15.273 7.293 -0.757 1.00 41.24 123 PHE H O 1
ATOM 2684 N N . PRO B 2 124 ? -16.084 5.886 0.832 1.00 47.05 124 PRO H N 1
ATOM 2685 C CA . PRO B 2 124 ? -17.382 6.532 0.797 1.00 48.60 124 PRO H CA 1
ATOM 2686 C C . PRO B 2 124 ? -17.340 7.881 1.488 1.00 48.20 124 PRO H C 1
ATOM 2687 O O . PRO B 2 124 ? -16.621 8.050 2.476 1.00 48.50 124 PRO H O 1
ATOM 2691 N N . LEU B 2 125 ? -18.066 8.839 0.923 1.00 47.67 125 LEU H N 1
ATOM 2692 C CA . LEU B 2 125 ? -18.389 10.074 1.585 1.00 48.16 125 LEU H CA 1
ATOM 2693 C C . LEU B 2 125 ? -19.856 9.888 1.973 1.00 52.15 125 LEU H C 1
ATOM 2694 O O . LEU B 2 125 ? -20.762 10.076 1.149 1.00 51.88 125 LEU H O 1
ATOM 2699 N N . ALA B 2 126 ? -20.072 9.472 3.222 1.00 56.09 126 ALA H N 1
ATOM 2700 C CA . ALA B 2 126 ? -21.380 9.010 3.682 1.00 60.79 126 ALA H CA 1
ATOM 2701 C C . ALA B 2 126 ? -22.324 10.166 3.954 1.00 62.99 126 ALA H C 1
ATOM 2702 O O . ALA B 2 126 ? -21.934 11.126 4.620 1.00 62.13 126 ALA H O 1
ATOM 2704 N N . PRO B 2 127 ? -23.574 10.069 3.448 1.00 66.46 127 PRO H N 1
ATOM 2705 C CA . PRO B 2 127 ? -24.639 11.033 3.744 1.00 69.13 127 PRO H CA 1
ATOM 2706 C C . PRO B 2 127 ? -24.805 11.305 5.243 1.00 73.10 127 PRO H C 1
ATOM 2707 O O . PRO B 2 127 ? -24.803 10.372 6.055 1.00 75.19 127 PRO H O 1
ATOM 2711 N N . SER B 2 128 ? -24.959 12.580 5.588 1.00 74.16 128 SER H N 1
ATOM 2712 C CA . SER B 2 128 ? -25.085 12.998 6.973 1.00 78.03 128 SER H CA 1
ATOM 2713 C C . SER B 2 128 ? -26.375 12.451 7.571 1.00 83.84 128 SER H C 1
ATOM 2714 O O . SER B 2 128 ? -26.328 11.774 8.592 1.00 87.04 128 SER H O 1
ATOM 2717 N N . SER B 2 129 ? -27.505 12.735 6.919 1.00 86.19 129 SER H N 1
ATOM 2718 C CA . SER B 2 129 ? -28.835 12.300 7.380 1.00 92.58 129 SER H CA 1
ATOM 2719 C C . SER B 2 129 ? -29.197 12.861 8.761 1.00 96.82 129 SER H C 1
ATOM 2720 O O . SER B 2 129 ? -30.120 12.362 9.414 1.00 101.95 129 SER H O 1
ATOM 2723 N N . LYS B 2 130 ? -28.492 13.913 9.187 1.00 95.98 130 LYS H N 1
ATOM 2724 C CA . LYS B 2 130 ? -28.622 14.448 10.548 1.00 99.77 130 LYS H CA 1
ATOM 2725 C C . LYS B 2 130 ? -29.958 15.162 10.681 1.00 103.24 130 LYS H C 1
ATOM 2726 O O . LYS B 2 130 ? -30.762 14.859 11.573 1.00 108.55 130 LYS H O 1
ATOM 2732 N N . SER B 2 131 ? -30.182 16.120 9.789 1.00 101.23 131 SER H N 1
ATOM 2733 C CA . SER B 2 131 ? -31.512 16.680 9.581 1.00 103.94 131 SER H CA 1
ATOM 2734 C C . SER B 2 131 ? -31.546 17.346 8.208 1.00 100.34 131 SER H C 1
ATOM 2735 O O . SER B 2 131 ? -30.513 17.782 7.680 1.00 96.32 131 SER H O 1
ATOM 2738 N N . THR B 2 132 ? -32.742 17.399 7.633 1.00 102.48 132 THR H N 1
ATOM 2739 C CA . THR B 2 132 ? -32.932 17.870 6.267 1.00 99.74 132 THR H CA 1
ATOM 2740 C C . THR B 2 132 ? -32.653 19.389 6.160 1.00 97.18 132 THR H C 1
ATOM 2741 O O . THR B 2 132 ? -33.288 20.198 6.845 1.00 99.42 132 THR H O 1
ATOM 2745 N N . SER B 2 133 ? -31.679 19.749 5.314 1.00 92.68 133 SER H N 1
ATOM 2746 C CA . SER B 2 133 ? -31.211 21.145 5.134 1.00 89.88 133 SER H CA 1
ATOM 2747 C C . SER B 2 133 ? -31.958 21.892 4.007 1.00 88.98 133 SER H C 1
ATOM 2748 O O . SER B 2 133 ? -31.420 22.830 3.403 1.00 86.35 133 SER H O 1
ATOM 2751 N N . GLY B 2 134 ? -33.202 21.486 3.750 1.00 91.49 134 GLY H N 1
ATOM 2752 C CA . GLY B 2 134 ? -33.972 21.974 2.604 1.00 90.81 134 GLY H CA 1
ATOM 2753 C C . GLY B 2 134 ? -34.796 20.885 1.925 1.00 92.45 134 GLY H C 1
ATOM 2754 O O . GLY B 2 134 ? -35.861 21.165 1.383 1.00 94.73 134 GLY H O 1
ATOM 2755 N N . GLY B 2 135 ? -34.305 19.644 1.952 1.00 91.12 135 GLY H N 1
ATOM 2756 C CA . GLY B 2 135 ? -34.986 18.519 1.298 1.00 92.56 135 GLY H CA 1
ATOM 2757 C C . GLY B 2 135 ? -34.067 17.526 0.597 1.00 88.96 135 GLY H C 1
ATOM 2758 O O . GLY B 2 135 ? -34.495 16.425 0.259 1.00 91.01 135 GLY H O 1
ATOM 2759 N N . THR B 2 136 ? -32.811 17.912 0.366 1.00 83.42 136 THR H N 1
ATOM 2760 C CA . THR B 2 136 ? -31.844 17.056 -0.332 1.00 79.68 136 THR H CA 1
ATOM 2761 C C . THR B 2 136 ? -30.590 16.786 0.510 1.00 76.16 136 THR H C 1
ATOM 2762 O O . THR B 2 136 ? -30.225 17.589 1.370 1.00 75.29 136 THR H O 1
ATOM 2766 N N . ALA B 2 137 ? -29.946 15.647 0.248 1.00 73.77 137 ALA H N 1
ATOM 2767 C CA . ALA B 2 137 ? -28.723 15.234 0.955 1.00 70.71 137 ALA H CA 1
ATOM 2768 C C . ALA B 2 137 ? -27.556 15.041 -0.025 1.00 65.73 137 ALA H C 1
ATOM 2769 O O . ALA B 2 137 ? -27.763 14.625 -1.167 1.00 65.27 137 ALA H O 1
ATOM 2771 N N . ALA B 2 138 ? -26.339 15.325 0.436 1.00 61.77 138 ALA H N 1
ATOM 2772 C CA . ALA B 2 138 ? -25.121 15.115 -0.366 1.00 57.40 138 ALA H CA 1
ATOM 2773 C C . ALA B 2 138 ? -24.407 13.828 0.036 1.00 56.62 138 ALA H C 1
ATOM 2774 O O . ALA B 2 138 ? -24.292 13.509 1.220 1.00 58.39 138 ALA H O 1
ATOM 2776 N N . LEU B 2 139 ? -23.930 13.094 -0.965 1.00 54.23 139 LEU H N 1
ATOM 2777 C CA . LEU B 2 139 ? -23.105 11.907 -0.757 1.00 53.19 139 LEU H CA 1
ATOM 2778 C C . LEU B 2 139 ? -22.018 11.885 -1.822 1.00 49.08 139 LEU H C 1
ATOM 2779 O O . LEU B 2 139 ? -22.072 12.651 -2.796 1.00 47.18 139 LEU H O 1
ATOM 2784 N N . GLY B 2 140 ? -21.027 11.020 -1.656 1.00 47.54 140 GLY H N 1
ATOM 2785 C CA . GLY B 2 140 ? -20.012 10.890 -2.692 1.00 44.17 140 GLY H CA 1
ATOM 2786 C C . GLY B 2 140 ? -19.013 9.773 -2.506 1.00 43.24 140 GLY H C 1
ATOM 2787 O O . GLY B 2 140 ? -19.200 8.882 -1.666 1.00 45.06 140 GLY H O 1
ATOM 2788 N N . CYS B 2 141 ? -17.949 9.837 -3.303 1.00 40.22 141 CYS H N 1
ATOM 2789 C CA . CYS B 2 141 ? -16.839 8.901 -3.222 1.00 39.23 141 CYS H CA 1
ATOM 2790 C C . CYS B 2 141 ? -15.536 9.671 -3.342 1.00 35.90 141 CYS H C 1
ATOM 2791 O O . CYS B 2 141 ? -15.405 10.499 -4.239 1.00 34.36 141 CYS H O 1
ATOM 2794 N N . LEU B 2 142 ? -14.614 9.413 -2.414 1.00 35.23 142 LEU H N 1
ATOM 2795 C CA . LEU B 2 142 ? -13.230 9.877 -2.470 1.00 33.28 142 LEU H CA 1
ATOM 2796 C C . LEU B 2 142 ? -12.369 8.858 -3.220 1.00 31.70 142 LEU H C 1
ATOM 2797 O O . LEU B 2 142 ? -12.307 7.690 -2.831 1.00 33.03 142 LEU H O 1
ATOM 2802 N N . VAL B 2 143 ? -11.729 9.296 -4.298 1.00 29.09 143 VAL H N 1
ATOM 2803 C CA . VAL B 2 143 ? -10.895 8.419 -5.123 1.00 28.02 143 VAL H CA 1
ATOM 2804 C C . VAL B 2 143 ? -9.443 8.837 -4.898 1.00 27.30 143 VAL H C 1
ATOM 2805 O O . VAL B 2 143 ? -8.974 9.825 -5.466 1.00 26.60 143 VAL H O 1
ATOM 2809 N N . LYS B 2 144 ? -8.737 8.120 -4.042 1.00 27.59 144 LYS H N 1
ATOM 2810 C CA . LYS B 2 144 ? -7.456 8.617 -3.530 1.00 27.81 144 LYS H CA 1
ATOM 2811 C C . LYS B 2 144 ? -6.237 7.783 -3.949 1.00 26.53 144 LYS H C 1
ATOM 2812 O O . LYS B 2 144 ? -6.292 6.547 -3.981 1.00 26.31 144 LYS H O 1
ATOM 2818 N N . ASP B 2 145 ? -5.135 8.497 -4.197 1.00 24.99 145 ASP H N 1
ATOM 2819 C CA . ASP B 2 145 ? -3.789 7.957 -4.354 1.00 24.08 145 ASP H CA 1
ATOM 2820 C C . ASP B 2 145 ? -3.646 7.115 -5.609 1.00 22.59 145 ASP H C 1
ATOM 2821 O O . ASP B 2 145 ? -3.385 5.917 -5.536 1.00 24.53 145 ASP H O 1
ATOM 2826 N N . TYR B 2 146 ? -3.819 7.755 -6.754 1.00 20.85 146 TYR H N 1
ATOM 2827 C CA . TYR B 2 146 ? -3.581 7.113 -8.025 1.00 19.85 146 TYR H CA 1
ATOM 2828 C C . TYR B 2 146 ? -2.621 7.856 -8.949 1.00 18.70 146 TYR H C 1
ATOM 2829 O O . TYR B 2 146 ? -2.307 9.069 -8.793 1.00 16.78 146 TYR H O 1
ATOM 2838 N N . PHE B 2 147 ? -2.130 7.098 -9.934 1.00 17.49 147 PHE H N 1
ATOM 2839 C CA . PHE B 2 147 ? -1.282 7.659 -10.962 1.00 17.53 147 PHE H CA 1
ATOM 2840 C C . PHE B 2 147 ? -1.232 6.692 -12.131 1.00 17.35 147 PHE H C 1
ATOM 2841 O O . PHE B 2 147 ? -1.227 5.466 -11.907 1.00 16.78 147 PHE H O 1
ATOM 2849 N N . PRO B 2 148 ? -1.220 7.210 -13.377 1.00 17.37 148 PRO H N 1
ATOM 2850 C CA . PRO B 2 148 ? -1.359 8.585 -13.839 1.00 18.78 148 PRO H CA 1
ATOM 2851 C C . PRO B 2 148 ? -2.838 8.972 -13.959 1.00 19.39 148 PRO H C 1
ATOM 2852 O O . PRO B 2 148 ? -3.714 8.202 -13.563 1.00 19.77 148 PRO H O 1
ATOM 2856 N N . GLU B 2 149 ? -3.120 10.154 -14.483 1.00 20.62 149 GLU H N 1
ATOM 2857 C CA A GLU B 2 149 ? -4.483 10.453 -14.901 0.57 21.76 149 GLU H CA 1
ATOM 2858 C CA B GLU B 2 149 ? -4.469 10.481 -14.930 0.43 21.72 149 GLU H CA 1
ATOM 2859 C C . GLU B 2 149 ? -4.810 9.605 -16.142 1.00 22.67 149 GLU H C 1
ATOM 2860 O O . GLU B 2 149 ? -3.895 9.102 -16.814 1.00 21.73 149 GLU H O 1
ATOM 2871 N N . PRO B 2 150 ? -6.115 9.425 -16.445 1.00 24.59 150 PRO H N 1
ATOM 2872 C CA . PRO B 2 150 ? -7.301 9.929 -15.745 1.00 26.20 150 PRO H CA 1
ATOM 2873 C C . PRO B 2 150 ? -8.139 8.832 -15.051 1.00 26.94 150 PRO H C 1
ATOM 2874 O O . PRO B 2 150 ? -7.993 7.638 -15.343 1.00 26.61 150 PRO H O 1
ATOM 2878 N N . VAL B 2 151 ? -9.029 9.278 -14.164 1.00 28.01 151 VAL H N 1
ATOM 2879 C CA . VAL B 2 151 ? -10.088 8.467 -13.559 1.00 29.88 151 VAL H CA 1
ATOM 2880 C C . VAL B 2 151 ? -11.427 8.979 -14.102 1.00 31.60 151 VAL H C 1
ATOM 2881 O O . VAL B 2 151 ? -11.595 10.197 -14.291 1.00 31.15 151 VAL H O 1
ATOM 2885 N N . THR B 2 152 ? -12.346 8.058 -14.404 1.00 32.98 152 THR H N 1
ATOM 2886 C CA . THR B 2 152 ? -13.753 8.407 -14.664 1.00 34.85 152 THR H CA 1
ATOM 2887 C C . THR B 2 152 ? -14.621 7.887 -13.521 1.00 35.55 152 THR H C 1
ATOM 2888 O O . THR B 2 152 ? -14.317 6.842 -12.930 1.00 34.38 152 THR H O 1
ATOM 2892 N N . VAL B 2 153 ? -15.670 8.647 -13.209 1.00 36.21 153 VAL H N 1
ATOM 2893 C CA . VAL B 2 153 ? -16.642 8.303 -12.189 1.00 37.95 153 VAL H CA 1
ATOM 2894 C C . VAL B 2 153 ? -18.050 8.437 -12.772 1.00 40.45 153 VAL H C 1
ATOM 2895 O O . VAL B 2 153 ? -18.364 9.448 -13.396 1.00 40.46 153 VAL H O 1
ATOM 2899 N N . SER B 2 154 ? -18.867 7.399 -12.597 1.00 42.64 154 SER H N 1
ATOM 2900 C CA . SER B 2 154 ? -20.286 7.436 -12.918 1.00 45.47 154 SER H CA 1
ATOM 2901 C C . SER B 2 154 ? -21.051 7.049 -11.665 1.00 47.15 154 SER H C 1
ATOM 2902 O O . SER B 2 154 ? -20.457 6.562 -10.704 1.00 46.42 154 SER H O 1
ATOM 2905 N N . TRP B 2 155 ? -22.366 7.271 -11.671 1.00 50.06 155 TRP H N 1
ATOM 2906 C CA . TRP B 2 155 ? -23.231 6.888 -10.559 1.00 52.43 155 TRP H CA 1
ATOM 2907 C C . TRP B 2 155 ? -24.369 5.999 -11.043 1.00 56.67 155 TRP H C 1
ATOM 2908 O O . TRP B 2 155 ? -24.986 6.272 -12.071 1.00 58.10 155 TRP H O 1
ATOM 2919 N N . ASN B 2 156 ? -24.613 4.920 -10.308 1.00 59.00 156 ASN H N 1
ATOM 2920 C CA . ASN B 2 156 ? -25.612 3.924 -10.684 1.00 63.74 156 ASN H CA 1
ATOM 2921 C C . ASN B 2 156 ? -25.513 3.473 -12.136 1.00 64.63 156 ASN H C 1
ATOM 2922 O O . ASN B 2 156 ? -26.527 3.332 -12.832 1.00 68.18 156 ASN H O 1
ATOM 2927 N N . SER B 2 157 ? -24.274 3.248 -12.576 1.00 61.75 157 SER H N 1
ATOM 2928 C CA . SER B 2 157 ? -23.981 2.684 -13.889 1.00 62.31 157 SER H CA 1
ATOM 2929 C C . SER B 2 157 ? -24.488 3.567 -15.047 1.00 63.16 157 SER H C 1
ATOM 2930 O O . SER B 2 157 ? -24.862 3.059 -16.106 1.00 65.77 157 SER H O 1
ATOM 2933 N N . GLY B 2 158 ? -24.480 4.886 -14.839 1.00 61.43 158 GLY H N 1
ATOM 2934 C CA . GLY B 2 158 ? -24.908 5.848 -15.861 1.00 61.87 158 GLY H CA 1
ATOM 2935 C C . GLY B 2 158 ? -26.326 6.371 -15.692 1.00 65.17 158 GLY H C 1
ATOM 2936 O O . GLY B 2 158 ? -26.689 7.373 -16.311 1.00 65.39 158 GLY H O 1
ATOM 2937 N N . ALA B 2 159 ? -27.112 5.712 -14.838 1.00 67.77 159 ALA H N 1
ATOM 2938 C CA . ALA B 2 159 ? -28.536 6.022 -14.660 1.00 71.66 159 ALA H CA 1
ATOM 2939 C C . ALA B 2 159 ? -28.804 7.191 -13.709 1.00 70.32 159 ALA H C 1
ATOM 2940 O O . ALA B 2 159 ? -29.962 7.543 -13.477 1.00 73.72 159 ALA H O 1
ATOM 2942 N N . LEU B 2 160 ? -27.747 7.768 -13.140 1.00 65.83 160 LEU H N 1
ATOM 2943 C CA . LEU B 2 160 ? -27.854 8.964 -12.307 1.00 64.04 160 LEU H CA 1
ATOM 2944 C C . LEU B 2 160 ? -26.826 9.985 -12.783 1.00 60.04 160 LEU H C 1
ATOM 2945 O O . LEU B 2 160 ? -25.630 9.839 -12.525 1.00 56.28 160 LEU H O 1
ATOM 2950 N N . THR B 2 161 ? -27.291 11.002 -13.507 1.00 60.60 161 THR H N 1
ATOM 2951 C CA . THR B 2 161 ? -26.407 12.074 -13.982 1.00 57.46 161 THR H CA 1
ATOM 2952 C C . THR B 2 161 ? -26.737 13.444 -13.377 1.00 56.63 161 THR H C 1
ATOM 2953 O O . THR B 2 161 ? -25.880 14.336 -13.347 1.00 53.52 161 THR H O 1
ATOM 2957 N N . SER B 2 162 ? -27.964 13.611 -12.889 1.00 59.10 162 SER H N 1
ATOM 2958 C CA . SER B 2 162 ? -28.420 14.903 -12.396 1.00 59.04 162 SER H CA 1
ATOM 2959 C C . SER B 2 162 ? -27.805 15.261 -11.039 1.00 56.29 162 SER H C 1
ATOM 2960 O O . SER B 2 162 ? -27.833 14.471 -10.094 1.00 56.84 162 SER H O 1
ATOM 2963 N N . GLY B 2 163 ? -27.244 16.461 -10.959 1.00 53.49 163 GLY H N 1
ATOM 2964 C CA . GLY B 2 163 ? -26.659 16.951 -9.719 1.00 51.12 163 GLY H CA 1
ATOM 2965 C C . GLY B 2 163 ? -25.357 16.274 -9.351 1.00 47.89 163 GLY H C 1
ATOM 2966 O O . GLY B 2 163 ? -24.962 16.305 -8.197 1.00 47.62 163 GLY H O 1
ATOM 2967 N N . VAL B 2 164 ? -24.683 15.664 -10.323 1.00 46.59 164 VAL H N 1
ATOM 2968 C CA . VAL B 2 164 ? -23.392 15.022 -10.079 1.00 43.58 164 VAL H CA 1
ATOM 2969 C C . VAL B 2 164 ? -22.289 16.034 -10.330 1.00 40.41 164 VAL H C 1
ATOM 2970 O O . VAL B 2 164 ? -22.310 16.728 -11.341 1.00 40.39 164 VAL H O 1
ATOM 2974 N N . HIS B 2 165 ? -21.332 16.127 -9.407 1.00 38.23 165 HIS H N 1
ATOM 2975 C CA . HIS B 2 165 ? -20.114 16.918 -9.625 1.00 35.21 165 HIS H CA 1
ATOM 2976 C C . HIS B 2 165 ? -18.898 16.041 -9.355 1.00 33.37 165 HIS H C 1
ATOM 2977 O O . HIS B 2 165 ? -18.676 15.596 -8.221 1.00 33.25 165 HIS H O 1
ATOM 2984 N N . THR B 2 166 ? -18.135 15.765 -10.408 1.00 32.12 166 THR H N 1
ATOM 2985 C CA . THR B 2 166 ? -16.865 15.097 -10.290 1.00 30.93 166 THR H CA 1
ATOM 2986 C C . THR B 2 166 ? -15.780 16.159 -10.394 1.00 29.05 166 THR H C 1
ATOM 2987 O O . THR B 2 166 ? -15.625 16.810 -11.430 1.00 28.62 166 THR H O 1
ATOM 2991 N N . PHE B 2 167 ? -15.048 16.354 -9.301 1.00 27.57 167 PHE H N 1
ATOM 2992 C CA . PHE B 2 167 ? -14.104 17.438 -9.219 1.00 26.74 167 PHE H CA 1
ATOM 2993 C C . PHE B 2 167 ? -12.803 17.123 -9.964 1.00 26.06 167 PHE H C 1
ATOM 2994 O O . PHE B 2 167 ? -12.424 15.948 -10.070 1.00 24.74 167 PHE H O 1
ATOM 3002 N N . PRO B 2 168 ? -12.127 18.173 -10.468 1.00 26.63 168 PRO H N 1
ATOM 3003 C CA . PRO B 2 168 ? -10.783 18.027 -11.020 1.00 26.35 168 PRO H CA 1
ATOM 3004 C C . PRO B 2 168 ? -9.870 17.371 -10.003 1.00 26.31 168 PRO H C 1
ATOM 3005 O O . PRO B 2 168 ? -9.968 17.651 -8.803 1.00 25.73 168 PRO H O 1
ATOM 3009 N N . ALA B 2 169 ? -9.036 16.462 -10.487 1.00 25.67 169 ALA H N 1
ATOM 3010 C CA . ALA B 2 169 ? -8.031 15.818 -9.665 1.00 25.85 169 ALA H CA 1
ATOM 3011 C C . ALA B 2 169 ? -7.075 16.858 -9.117 1.00 26.38 169 ALA H C 1
ATOM 3012 O O . ALA B 2 169 ? -6.767 17.844 -9.790 1.00 26.56 169 ALA H O 1
ATOM 3014 N N . VAL B 2 170 ? -6.592 16.616 -7.906 1.00 27.04 170 VAL H N 1
ATOM 3015 C CA . VAL B 2 170 ? -5.562 17.444 -7.280 1.00 28.44 170 VAL H CA 1
ATOM 3016 C C . VAL B 2 170 ? -4.336 16.563 -7.113 1.00 26.78 170 VAL H C 1
ATOM 3017 O O . VAL B 2 170 ? -4.460 15.399 -6.727 1.00 25.32 170 VAL H O 1
ATOM 3021 N N . LEU B 2 171 ? -3.172 17.104 -7.426 1.00 26.17 171 LEU H N 1
ATOM 3022 C CA . LEU B 2 171 ? -1.926 16.402 -7.200 1.00 26.91 171 LEU H CA 1
ATOM 3023 C C . LEU B 2 171 ? -1.505 16.637 -5.756 1.00 28.29 171 LEU H C 1
ATOM 3024 O O . LEU B 2 171 ? -1.348 17.778 -5.328 1.00 29.40 171 LEU H O 1
ATOM 3029 N N . GLN B 2 172 ? -1.343 15.549 -5.003 1.00 28.58 172 GLN H N 1
ATOM 3030 C CA . GLN B 2 172 ? -0.924 15.611 -3.601 1.00 29.78 172 GLN H CA 1
ATOM 3031 C C . GLN B 2 172 ? 0.602 15.738 -3.517 1.00 30.77 172 GLN H C 1
ATOM 3032 O O . GLN B 2 172 ? 1.302 15.480 -4.497 1.00 29.61 172 GLN H O 1
ATOM 3038 N N . SER B 2 173 ? 1.136 16.141 -2.359 1.00 33.32 173 SER H N 1
ATOM 3039 C CA . SER B 2 173 ? 2.602 16.278 -2.203 1.00 34.95 173 SER H CA 1
ATOM 3040 C C . SER B 2 173 ? 3.371 14.982 -2.495 1.00 34.42 173 SER H C 1
ATOM 3041 O O . SER B 2 173 ? 4.545 15.009 -2.900 1.00 35.12 173 SER H O 1
ATOM 3044 N N . SER B 2 174 ? 2.684 13.846 -2.343 1.00 32.53 174 SER H N 1
ATOM 3045 C CA . SER B 2 174 ? 3.251 12.528 -2.639 1.00 31.78 174 SER H CA 1
ATOM 3046 C C . SER B 2 174 ? 3.479 12.271 -4.118 1.00 29.90 174 SER H C 1
ATOM 3047 O O . SER B 2 174 ? 4.157 11.321 -4.471 1.00 30.31 174 SER H O 1
ATOM 3050 N N . GLY B 2 175 ? 2.887 13.098 -4.972 1.00 28.34 175 GLY H N 1
ATOM 3051 C CA . GLY B 2 175 ? 2.947 12.889 -6.405 1.00 26.81 175 GLY H CA 1
ATOM 3052 C C . GLY B 2 175 ? 1.811 12.004 -6.923 1.00 24.68 175 GLY H C 1
ATOM 3053 O O . GLY B 2 175 ? 1.751 11.743 -8.120 1.00 23.48 175 GLY H O 1
ATOM 3054 N N . LEU B 2 176 ? 0.880 11.622 -6.043 1.00 24.01 176 LEU H N 1
ATOM 3055 C CA . LEU B 2 176 ? -0.314 10.846 -6.400 1.00 22.80 176 LEU H CA 1
ATOM 3056 C C . LEU B 2 176 ? -1.539 11.749 -6.471 1.00 22.53 176 LEU H C 1
ATOM 3057 O O . LEU B 2 176 ? -1.651 12.708 -5.708 1.00 22.88 176 LEU H O 1
ATOM 3062 N N . TYR B 2 177 ? -2.452 11.447 -7.390 1.00 21.29 177 TYR H N 1
ATOM 3063 C CA . TYR B 2 177 ? -3.704 12.214 -7.516 1.00 21.95 177 TYR H CA 1
ATOM 3064 C C . TYR B 2 177 ? -4.788 11.740 -6.564 1.00 22.74 177 TYR H C 1
ATOM 3065 O O . TYR B 2 177 ? -4.791 10.572 -6.116 1.00 22.59 177 TYR H O 1
ATOM 3074 N N . SER B 2 178 ? -5.691 12.667 -6.250 1.00 23.13 178 SER H N 1
ATOM 3075 C CA A SER B 2 178 ? -6.927 12.363 -5.547 0.52 24.75 178 SER H CA 1
ATOM 3076 C CA B SER B 2 178 ? -6.945 12.318 -5.605 0.48 24.53 178 SER H CA 1
ATOM 3077 C C . SER B 2 178 ? -8.056 13.229 -6.127 1.00 25.40 178 SER H C 1
ATOM 3078 O O . SER B 2 178 ? -7.803 14.334 -6.595 1.00 24.83 178 SER H O 1
ATOM 3083 N N . LEU B 2 179 ? -9.290 12.727 -6.092 1.00 26.78 179 LEU H N 1
ATOM 3084 C CA . LEU B 2 179 ? -10.456 13.520 -6.462 1.00 28.21 179 LEU H CA 1
ATOM 3085 C C . LEU B 2 179 ? -11.668 12.987 -5.747 1.00 29.45 179 LEU H C 1
ATOM 3086 O O . LEU B 2 179 ? -11.679 11.824 -5.296 1.00 30.32 179 LEU H O 1
ATOM 3091 N N . SER B 2 180 ? -12.672 13.849 -5.608 1.00 29.63 180 SER H N 1
ATOM 3092 C CA . SER B 2 180 ? -13.968 13.435 -5.149 1.00 31.26 180 SER H CA 1
ATOM 3093 C C . SER B 2 180 ? -15.004 13.550 -6.257 1.00 30.79 180 SER H C 1
ATOM 3094 O O . SER B 2 180 ? -14.874 14.356 -7.167 1.00 29.27 180 SER H O 1
ATOM 3097 N N . SER B 2 181 ? -16.017 12.700 -6.177 1.00 32.68 181 SER H N 1
ATOM 3098 C CA . SER B 2 181 ? -17.243 12.828 -6.965 1.00 33.87 181 SER H CA 1
ATOM 3099 C C . SER B 2 181 ? -18.391 12.894 -5.960 1.00 35.52 181 SER H C 1
ATOM 3100 O O . SER B 2 181 ? -18.453 12.060 -5.053 1.00 36.85 181 SER H O 1
ATOM 3103 N N . VAL B 2 182 ? -19.272 13.885 -6.118 1.00 35.95 182 VAL H N 1
ATOM 3104 C CA . VAL B 2 182 ? -20.451 14.042 -5.272 1.00 38.55 182 VAL H CA 1
ATOM 3105 C C . VAL B 2 182 ? -21.748 14.069 -6.090 1.00 41.15 182 VAL H C 1
ATOM 3106 O O . VAL B 2 182 ? -21.749 14.380 -7.281 1.00 40.24 182 VAL H O 1
ATOM 3110 N N . VAL B 2 183 ? -22.852 13.725 -5.433 1.00 44.69 183 VAL H N 1
ATOM 3111 C CA . VAL B 2 183 ? -24.177 13.876 -6.031 1.00 47.78 183 VAL H CA 1
ATOM 3112 C C . VAL B 2 183 ? -25.156 14.304 -4.956 1.00 50.69 183 VAL H C 1
ATOM 3113 O O . VAL B 2 183 ? -25.022 13.884 -3.806 1.00 51.23 183 VAL H O 1
ATOM 3117 N N . THR B 2 184 ? -26.105 15.176 -5.309 1.00 53.02 184 THR H N 1
ATOM 3118 C CA . THR B 2 184 ? -27.204 15.502 -4.404 1.00 56.56 184 THR H CA 1
ATOM 3119 C C . THR B 2 184 ? -28.475 14.809 -4.881 1.00 60.86 184 THR H C 1
ATOM 3120 O O . THR B 2 184 ? -28.788 14.783 -6.080 1.00 60.66 184 THR H O 1
ATOM 3124 N N . VAL B 2 185 ? -29.184 14.231 -3.914 1.00 64.76 185 VAL H N 1
ATOM 3125 C CA . VAL B 2 185 ? -30.358 13.411 -4.165 1.00 69.47 185 VAL H CA 1
ATOM 3126 C C . VAL B 2 185 ? -31.457 13.816 -3.189 1.00 73.47 185 VAL H C 1
ATOM 3127 O O . VAL B 2 185 ? -31.169 14.417 -2.153 1.00 72.83 185 VAL H O 1
ATOM 3131 N N . PRO B 2 186 ? -32.723 13.508 -3.518 1.00 78.48 186 PRO H N 1
ATOM 3132 C CA . PRO B 2 186 ? -33.748 13.691 -2.496 1.00 82.90 186 PRO H CA 1
ATOM 3133 C C . PRO B 2 186 ? -33.388 12.939 -1.204 1.00 84.57 186 PRO H C 1
ATOM 3134 O O . PRO B 2 186 ? -33.077 11.743 -1.244 1.00 85.07 186 PRO H O 1
ATOM 3138 N N . SER B 2 187 ? -33.421 13.660 -0.082 1.00 85.69 187 SER H N 1
ATOM 3139 C CA . SER B 2 187 ? -32.981 13.153 1.228 1.00 87.27 187 SER H CA 1
ATOM 3140 C C . SER B 2 187 ? -33.878 12.037 1.781 1.00 92.92 187 SER H C 1
ATOM 3141 O O . SER B 2 187 ? -33.494 11.311 2.703 1.00 94.12 187 SER H O 1
ATOM 3144 N N . SER B 2 188 ? -35.080 11.925 1.225 1.00 96.88 188 SER H N 1
ATOM 3145 C CA . SER B 2 188 ? -36.012 10.864 1.573 1.00 102.57 188 SER H CA 1
ATOM 3146 C C . SER B 2 188 ? -35.800 9.612 0.704 1.00 103.24 188 SER H C 1
ATOM 3147 O O . SER B 2 188 ? -36.682 8.754 0.625 1.00 107.81 188 SER H O 1
ATOM 3150 N N . SER B 2 189 ? -34.629 9.508 0.067 1.00 98.59 189 SER H N 1
ATOM 3151 C CA . SER B 2 189 ? -34.241 8.312 -0.696 1.00 98.81 189 SER H CA 1
ATOM 3152 C C . SER B 2 189 ? -33.119 7.508 -0.023 1.00 97.09 189 SER H C 1
ATOM 3153 O O . SER B 2 189 ? -32.757 6.429 -0.503 1.00 97.21 189 SER H O 1
ATOM 3156 N N . LEU B 2 190 ? -32.583 8.023 1.086 1.00 95.91 190 LEU H N 1
ATOM 3157 C CA . LEU B 2 190 ? -31.348 7.491 1.681 1.00 93.58 190 LEU H CA 1
ATOM 3158 C C . LEU B 2 190 ? -31.489 6.069 2.244 1.00 97.42 190 LEU H C 1
ATOM 3159 O O . LEU B 2 190 ? -30.532 5.291 2.210 1.00 95.74 190 LEU H O 1
ATOM 3164 N N . GLY B 2 191 ? -32.673 5.726 2.746 1.00 102.91 191 GLY H N 1
ATOM 3165 C CA . GLY B 2 191 ? -32.939 4.367 3.232 1.00 107.37 191 GLY H CA 1
ATOM 3166 C C . GLY B 2 191 ? -33.836 3.549 2.313 1.00 110.82 191 GLY H C 1
ATOM 3167 O O . GLY B 2 191 ? -34.584 2.692 2.781 1.00 116.28 191 GLY H O 1
ATOM 3168 N N . THR B 2 192 ? -33.757 3.808 1.006 1.00 107.81 192 THR H N 1
ATOM 3169 C CA . THR B 2 192 ? -34.639 3.162 0.022 1.00 111.04 192 THR H CA 1
ATOM 3170 C C . THR B 2 192 ? -33.937 2.895 -1.321 1.00 106.88 192 THR H C 1
ATOM 3171 O O . THR B 2 192 ? -33.957 1.770 -1.813 1.00 108.76 192 THR H O 1
ATOM 3175 N N . GLN B 2 193 ? -33.326 3.922 -1.916 1.00 101.65 193 GLN H N 1
ATOM 3176 C CA . GLN B 2 193 ? -32.551 3.741 -3.154 1.00 97.47 193 GLN H CA 1
ATOM 3177 C C . GLN B 2 193 ? -31.048 3.696 -2.879 1.00 92.08 193 GLN H C 1
ATOM 3178 O O . GLN B 2 193 ? -30.472 4.636 -2.321 1.00 88.53 193 GLN H O 1
ATOM 3184 N N . THR B 2 194 ? -30.426 2.598 -3.298 1.00 91.22 194 THR H N 1
ATOM 3185 C CA . THR B 2 194 ? -28.997 2.374 -3.104 1.00 86.69 194 THR H CA 1
ATOM 3186 C C . THR B 2 194 ? -28.180 3.238 -4.066 1.00 81.00 194 THR H C 1
ATOM 3187 O O . THR B 2 194 ? -28.583 3.484 -5.206 1.00 81.17 194 THR H O 1
ATOM 3191 N N . TYR B 2 195 ? -27.040 3.721 -3.590 1.00 76.31 195 TYR H N 1
ATOM 3192 C CA . TYR B 2 195 ? -26.187 4.599 -4.396 1.00 70.98 195 TYR H CA 1
ATOM 3193 C C . TYR B 2 195 ? -24.782 4.020 -4.513 1.00 67.34 195 TYR H C 1
ATOM 3194 O O . TYR B 2 195 ? -24.138 3.710 -3.506 1.00 66.97 195 TYR H O 1
ATOM 3203 N N . ILE B 2 196 ? -24.329 3.853 -5.753 1.00 64.85 196 ILE H N 1
ATOM 3204 C CA . ILE B 2 196 ? -23.033 3.243 -6.028 1.00 61.95 196 ILE H CA 1
ATOM 3205 C C . ILE B 2 196 ? -22.227 4.094 -7.014 1.00 57.46 196 ILE H C 1
ATOM 3206 O O . ILE B 2 196 ? -22.717 4.467 -8.085 1.00 57.34 196 ILE H O 1
ATOM 3211 N N . CYS B 2 197 ? -20.994 4.421 -6.641 1.00 53.79 197 CYS H N 1
ATOM 3212 C CA . CYS B 2 197 ? -20.116 5.144 -7.556 1.00 50.09 197 CYS H CA 1
ATOM 3213 C C . CYS B 2 197 ? -19.295 4.116 -8.326 1.00 48.71 197 CYS H C 1
ATOM 3214 O O . CYS B 2 197 ? -18.781 3.147 -7.741 1.00 48.54 197 CYS H O 1
ATOM 3217 N N . ASN B 2 198 ? -19.214 4.320 -9.643 1.00 47.28 198 ASN H N 1
ATOM 3218 C CA . ASN B 2 198 ? -18.497 3.420 -10.545 1.00 46.27 198 ASN H CA 1
ATOM 3219 C C . ASN B 2 198 ? -17.223 4.112 -11.035 1.00 42.18 198 ASN H C 1
ATOM 3220 O O . ASN B 2 198 ? -17.273 4.965 -11.931 1.00 41.71 198 ASN H O 1
ATOM 3225 N N . VAL B 2 199 ? -16.098 3.749 -10.423 1.00 39.92 199 VAL H N 1
ATOM 3226 C CA . VAL B 2 199 ? -14.799 4.366 -10.689 1.00 36.11 199 VAL H CA 1
ATOM 3227 C C . VAL B 2 199 ? -13.989 3.486 -11.649 1.00 35.69 199 VAL H C 1
ATOM 3228 O O . VAL B 2 199 ? -13.925 2.283 -11.452 1.00 36.17 199 VAL H O 1
ATOM 3232 N N . ASN B 2 200 ? -13.380 4.080 -12.678 1.00 33.67 200 ASN H N 1
ATOM 3233 C CA . ASN B 2 200 ? -12.499 3.341 -13.575 1.00 33.49 200 ASN H CA 1
ATOM 3234 C C . ASN B 2 200 ? -11.216 4.117 -13.743 1.00 30.69 200 ASN H C 1
ATOM 3235 O O . ASN B 2 200 ? -11.224 5.289 -14.138 1.00 30.81 200 ASN H O 1
ATOM 3240 N N . HIS B 2 201 ? -10.117 3.471 -13.399 1.00 28.07 201 HIS H N 1
ATOM 3241 C CA . HIS B 2 201 ? -8.809 3.975 -13.678 1.00 25.56 201 HIS H CA 1
ATOM 3242 C C . HIS B 2 201 ? -8.180 3.003 -14.673 1.00 26.00 201 HIS H C 1
ATOM 3243 O O . HIS B 2 201 ? -7.486 2.051 -14.289 1.00 24.03 201 HIS H O 1
ATOM 3250 N N . LYS B 2 202 ? -8.460 3.236 -15.965 1.00 26.73 202 LYS H N 1
ATOM 3251 C CA . LYS B 2 202 ? -7.990 2.349 -17.009 1.00 27.67 202 LYS H CA 1
ATOM 3252 C C . LYS B 2 202 ? -6.480 2.181 -16.979 1.00 25.27 202 LYS H C 1
ATOM 3253 O O . LYS B 2 202 ? -6.008 1.065 -17.153 1.00 24.46 202 LYS H O 1
ATOM 3259 N N . PRO B 2 203 ? -5.717 3.264 -16.711 1.00 23.38 203 PRO H N 1
ATOM 3260 C CA . PRO B 2 203 ? -4.251 3.112 -16.698 1.00 21.79 203 PRO H CA 1
ATOM 3261 C C . PRO B 2 203 ? -3.682 2.037 -15.750 1.00 21.15 203 PRO H C 1
ATOM 3262 O O . PRO B 2 203 ? -2.632 1.501 -16.018 1.00 21.17 203 PRO H O 1
ATOM 3266 N N . SER B 2 204 ? -4.388 1.712 -14.675 1.00 20.55 204 SER H N 1
ATOM 3267 C CA . SER B 2 204 ? -3.982 0.640 -13.758 1.00 20.22 204 SER H CA 1
ATOM 3268 C C . SER B 2 204 ? -4.866 -0.616 -13.777 1.00 21.17 204 SER H C 1
ATOM 3269 O O . SER B 2 204 ? -4.660 -1.538 -12.957 1.00 20.02 204 SER H O 1
ATOM 3272 N N . ASN B 2 205 ? -5.802 -0.693 -14.734 1.00 21.49 205 ASN H N 1
ATOM 3273 C CA . ASN B 2 205 ? -6.736 -1.799 -14.847 1.00 23.92 205 ASN H CA 1
ATOM 3274 C C . ASN B 2 205 ? -7.598 -1.958 -13.594 1.00 25.49 205 ASN H C 1
ATOM 3275 O O . ASN B 2 205 ? -7.900 -3.073 -13.183 1.00 26.95 205 ASN H O 1
ATOM 3280 N N . THR B 2 206 ? -7.947 -0.826 -12.989 1.00 26.21 206 THR H N 1
ATOM 3281 C CA . THR B 2 206 ? -8.703 -0.794 -11.739 1.00 27.79 206 THR H CA 1
ATOM 3282 C C . THR B 2 206 ? -10.090 -0.246 -11.996 1.00 30.38 206 THR H C 1
ATOM 3283 O O . THR B 2 206 ? -10.244 0.927 -12.385 1.00 30.34 206 THR H O 1
ATOM 3287 N N . LYS B 2 207 ? -11.085 -1.080 -11.756 1.00 33.87 207 LYS H N 1
ATOM 3288 C CA . LYS B 2 207 ? -12.478 -0.675 -11.819 1.00 37.70 207 LYS H CA 1
ATOM 3289 C C . LYS B 2 207 ? -13.088 -1.025 -10.465 1.00 40.04 207 LYS H C 1
ATOM 3290 O O . LYS B 2 207 ? -12.921 -2.141 -9.994 1.00 41.48 207 LYS H O 1
ATOM 3296 N N . VAL B 2 208 ? -13.762 -0.060 -9.841 1.00 40.98 208 VAL H N 1
ATOM 3297 C CA . VAL B 2 208 ? -14.352 -0.243 -8.513 1.00 44.00 208 VAL H CA 1
ATOM 3298 C C . VAL B 2 208 ? -15.789 0.250 -8.517 1.00 46.54 208 VAL H C 1
ATOM 3299 O O . VAL B 2 208 ? -16.116 1.222 -9.201 1.00 46.23 208 VAL H O 1
ATOM 3303 N N . ASP B 2 209 ? -16.635 -0.431 -7.755 1.00 50.27 209 ASP H N 1
ATOM 3304 C CA . ASP B 2 209 ? -18.006 -0.010 -7.519 1.00 53.50 209 ASP H CA 1
ATOM 3305 C C . ASP B 2 209 ? -18.179 0.072 -6.010 1.00 55.42 209 ASP H C 1
ATOM 3306 O O . ASP B 2 209 ? -18.076 -0.947 -5.322 1.00 57.42 209 ASP H O 1
ATOM 3311 N N . LYS B 2 210 ? -18.397 1.280 -5.492 1.00 55.14 210 LYS H N 1
ATOM 3312 C CA . LYS B 2 210 ? -18.494 1.479 -4.055 1.00 56.84 210 LYS H CA 1
ATOM 3313 C C . LYS B 2 210 ? -19.906 1.890 -3.684 1.00 59.79 210 LYS H C 1
ATOM 3314 O O . LYS B 2 210 ? -20.384 2.942 -4.093 1.00 58.39 210 LYS H O 1
ATOM 3320 N N . LYS B 2 211 ? -20.580 1.045 -2.916 1.00 63.74 211 LYS H N 1
ATOM 3321 C CA . LYS B 2 211 ? -21.870 1.408 -2.353 1.00 67.51 211 LYS H CA 1
ATOM 3322 C C . LYS B 2 211 ? -21.604 2.470 -1.300 1.00 67.13 211 LYS H C 1
ATOM 3323 O O . LYS B 2 211 ? -20.727 2.301 -0.449 1.00 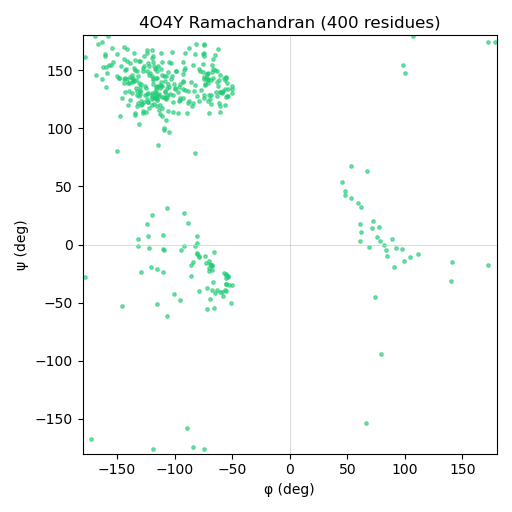66.20 211 LYS H O 1
ATOM 3329 N N . VAL B 2 212 ? -22.331 3.579 -1.392 1.00 68.20 212 VAL H N 1
ATOM 3330 C CA . VAL B 2 212 ? -22.247 4.649 -0.411 1.00 68.65 212 VAL H CA 1
ATOM 3331 C C . VAL B 2 212 ? -23.589 4.685 0.291 1.00 74.51 212 VAL H C 1
ATOM 3332 O O . VAL B 2 212 ? -24.634 4.749 -0.355 1.00 75.86 212 VAL H O 1
ATOM 3336 N N . GLU B 2 213 ? -23.564 4.636 1.613 1.00 78.66 213 GLU H N 1
ATOM 3337 C CA . GLU B 2 213 ? -24.793 4.508 2.365 1.00 85.04 213 GLU H CA 1
ATOM 3338 C C . GLU B 2 213 ? -24.753 5.280 3.665 1.00 87.79 213 GLU H C 1
ATOM 3339 O O . GLU B 2 213 ? -23.669 5.593 4.168 1.00 85.16 213 GLU H O 1
ATOM 3345 N N . PRO B 2 214 ? -25.944 5.578 4.221 1.00 94.06 214 PRO H N 1
ATOM 3346 C CA . PRO B 2 214 ? -25.999 6.096 5.572 1.00 97.78 214 PRO H CA 1
ATOM 3347 C C . PRO B 2 214 ? -25.359 5.108 6.536 1.00 101.86 214 PRO H C 1
ATOM 3348 O O . PRO B 2 214 ? -25.650 3.912 6.493 1.00 104.71 214 PRO H O 1
ATOM 3352 N N . LYS B 2 215 ? -24.464 5.624 7.368 1.00 45.42 215 LYS H N 1
ATOM 3353 C CA . LYS B 2 215 ? -23.805 4.856 8.419 1.00 47.40 215 LYS H CA 1
ATOM 3354 C C . LYS B 2 215 ? -24.786 4.630 9.583 1.00 48.05 215 LYS H C 1
ATOM 3355 O O . LYS B 2 215 ? -24.424 4.749 10.763 1.00 49.36 215 LYS H O 1
ATOM 3361 N N . PRO C 3 8 ? 6.530 29.177 -57.504 1.00 55.48 230 PRO A N 1
ATOM 3362 C CA . PRO C 3 8 ? 6.513 28.279 -56.348 1.00 51.04 230 PRO A CA 1
ATOM 3363 C C . PRO C 3 8 ? 5.144 28.274 -55.623 1.00 46.57 230 PRO A C 1
ATOM 3364 O O . PRO C 3 8 ? 4.849 29.192 -54.866 1.00 46.08 230 PRO A O 1
ATOM 3368 N N . ALA C 3 9 ? 4.319 27.259 -55.875 1.00 44.69 231 ALA A N 1
ATOM 3369 C CA . ALA C 3 9 ? 2.914 27.289 -55.457 1.00 42.70 231 ALA A CA 1
ATOM 3370 C C . ALA C 3 9 ? 2.788 27.166 -53.951 1.00 38.01 231 ALA A C 1
ATOM 3371 O O . ALA C 3 9 ? 3.476 26.350 -53.342 1.00 37.25 231 ALA A O 1
ATOM 3373 N N . PRO C 3 10 ? 1.878 27.942 -53.339 1.00 36.81 232 PRO A N 1
ATOM 3374 C CA . PRO C 3 10 ? 1.740 27.874 -51.886 1.00 32.50 232 PRO A CA 1
ATOM 3375 C C . PRO C 3 10 ? 1.433 26.466 -51.374 1.00 29.12 232 PRO A C 1
ATOM 3376 O O . PRO C 3 10 ? 0.715 25.703 -52.037 1.00 29.57 232 PRO A O 1
ATOM 3380 N N . GLU C 3 11 ? 1.998 26.136 -50.220 1.00 26.21 233 GLU A N 1
ATOM 3381 C CA . GLU C 3 11 ? 1.706 24.867 -49.547 1.00 24.61 233 GLU A CA 1
ATOM 3382 C C . GLU C 3 11 ? 0.951 25.185 -48.251 1.00 22.49 233 GLU A C 1
ATOM 3383 O O . GLU C 3 11 ? 1.482 25.814 -47.327 1.00 21.03 233 GLU A O 1
ATOM 3389 N N . LEU C 3 12 ? -0.321 24.793 -48.222 1.00 21.03 234 LEU A N 1
ATOM 3390 C CA . LEU C 3 12 ? -1.183 25.059 -47.066 1.00 20.74 234 LEU A CA 1
ATOM 3391 C C . LEU C 3 12 ? -1.674 23.756 -46.437 1.00 18.65 234 LEU A C 1
ATOM 3392 O O . LEU C 3 12 ? -2.013 22.827 -47.158 1.00 20.08 234 LEU A O 1
ATOM 3397 N N . LEU C 3 13 ? -1.776 23.725 -45.103 1.00 16.33 235 LEU A N 1
ATOM 3398 C CA . LEU C 3 13 ? -2.063 22.500 -44.379 1.00 16.00 235 LEU A CA 1
ATOM 3399 C C . LEU C 3 13 ? -3.354 22.572 -43.552 1.00 15.60 235 LEU A C 1
ATOM 3400 O O . LEU C 3 13 ? -3.503 21.875 -42.579 1.00 16.00 235 LEU A O 1
ATOM 3405 N N . GLY C 3 14 ? -4.285 23.418 -43.948 1.00 15.05 236 GLY A N 1
ATOM 3406 C CA . GLY C 3 14 ? -5.566 23.508 -43.204 1.00 15.88 236 GLY A CA 1
ATOM 3407 C C . GLY C 3 14 ? -6.677 22.780 -43.909 1.00 16.68 236 GLY A C 1
ATOM 3408 O O . GLY C 3 14 ? -6.451 22.181 -44.965 1.00 18.78 236 GLY A O 1
#

GO terms:
  GO:0001788 antibody-dependent cellular cytotoxicity (P, IDA)
  GO:0034988 Fc-gamma receptor I complex binding (F, IDA)
  GO:0097278 complement-dependent cytotoxicity (P, IDA)
  GO:0005576 extracellular region (C, TAS)
  GO:0005515 protein binding (F, IPI)
  GO:0002250 adaptive immune response (P, IDA)
  GO:0005576 extracellular region (C, IDA)
  GO:0003823 antigen binding (F, TAS)
  GO:0070062 extracellular exosome (C, HDA)
  GO:0072562 blood microparticle (C, HDA)
  GO:0005576 extracellular region (C, HDA)

Radius of gyration: 24.31 Å; Cα contacts (8 Å, |Δi|>4): 1224; chains: 3; bounding box: 50×44×75 Å

Sequence (439 aa):
VLTQTPSSSVSSAAVGGTVTINCQASQSSVYNKNYLAWYQQKPGQPPKRLIYSASTLASGVSSRFKGSGSGTQFTLTISDVQCDDVATYYCLGSYDCNRAECHAFGGGTKVVVVEVRRTVAAPSVFIFPPSDEEQLKSGTASSVVCCLLNNFYPREAKVQWKVDNALQSGNSQESVVTEQDDSKDSTYSLSSTLTLSKADYEKHKVYACCEVTHQGLSSPVTKSFNRGCSVEESGGRLVTPGTPLTLTCCTVSGFSSLSSSYPMNWVRQAPGKGLEWIGGIGTTSGNIWYASSWAKGRFIIISRRASSTTVDDLKVTSPTTEEDTATYFCCARGLYNDYTVWGPGTLVTVSSSASTKKGPSVFPLAPSSKSTSGGTAALGCLVKDYFPEEPVTVSWNSGALTSGVHTFPAVLQSSGLYSSLSSVVTVPSSSLGTQTYICNVNHKPSNTKVDKKVEPKPAPELLG

InterPro domains:
  IPR003006 Immunoglobulin/major histocompatibility complex, conserved site [PS00290] (81-87)
  IPR003006 Immunoglobulin/major histocompatibility complex, conserved site [PS00290] (306-312)
  IPR003597 Immunoglobulin C1-set [PF07654] (8-88)
  IPR003597 Immunoglobulin C1-set [PF07654] (123-211)
  IPR003597 Immunoglobulin C1-set [PF07654] (231-315)
  IPR003597 Immunoglobulin C1-set [SM00407] (22-93)
  IPR003597 Immunoglobulin C1-set [SM00407] (139-214)
  IPR003597 Immunoglobulin C1-set [SM00407] (245-318)
  IPR007110 Immunoglobulin-like domain [PS50835] (6-99)
  IPR007110 Immunoglobulin-like domain [PS50835] (121-220)
  IPR007110 Immunoglobulin-like domain [PS50835] (229-325)
  IPR013783 Immunoglobulin-like fold [G3DSA:2.60.40.10] (1-108)
  IPR013783 Immunoglobulin-like fold [G3DSA:2.60.40.10] (109-220)
  IPR013783 Immunoglobulin-like fold [G3DSA:2.60.40.10] (221-328)
  IPR036179 Immunoglobulin-like domain superfamily [SSF48726] (6-112)
  IPR036179 Immunoglobulin-like domain superfamily [SSF48726] (116-222)
  IPR036179 Immunoglobulin-like domain superfamily [SSF48726] (229-322)
  IPR050380 Immune Recognition and Response Modulators [PTHR23411] (2-369)

Nearest PDB structures (foldseek):
  4ma3-assembly2_B  TM=9.605E-01  e=3.906E-37  unclassified
  8bse-assembly1_H  TM=9.643E-01  e=9.206E-31  Homo sapiens
  5dr5-assembly1_H  TM=9.499E-01  e=3.751E-30  Homo sapiens
  7bz5-assembly1_H  TM=7.475E-01  e=2.474E-30  Homo sapiens
  7xik-assembly1_H  TM=7.279E-01  e=1.470E-30  Homo sapiens

Solvent-accessible surface area: 19594 Å² total